Protein AF-0000000077473312 (afdb_homodimer)

Sequence (534 aa):
MMSILLPLYVYPSPGAWDPLYAAAKAHRDVSFTVVLNPCSGPCMGSLPDSVYMTEVPKLSQYPNIRTLGYVATHYATKPVESLLAEIDTYSSWPRLTNSTRMRVDGIFLDETPSTFNPASYTYLERANHAIKNRSTTFKNGFVAHNPGLIPPVDLTAPGYLSDSYFNLTDLTVVFEETFEKYLDKDTMTPLAQAKVPNSKMGVILHSVPRLNQDVLSYVVAKVEEAADWVFLTSGIEGNGYHDFSDVWQGLVAAVGKGRGVGTGWKAMMSILLPLYVYPSPGAWDPLYAAAKAHRDVSFTVVLNPCSGPCMGSLPDSVYMTEVPKLSQYPNIRTLGYVATHYATKPVESLLAEIDTYSSWPRLTNSTRMRVDGIFLDETPSTFNPASYTYLERANHAIKNRSTTFKNGFVAHNPGLIPPVDLTAPGYLSDSYFNLTDLTVVFEETFEKYLDKDTMTPLAQAKVPNSKMGVILHSVPRLNQDVLSYVVAKVEEAADWVFLTSGIEGNGYHDFSDVWQGLVAAVGKGRGVGTGWKA

Foldseek 3Di:
DFEEEAAQAADQDPCQCVLVVVLLVVQVPHAYEYEDQQPVACPPPDHRDPSCVVVQLVQVVRVRYAYAYEDECLQVPPDLVVRLSRLVSQLCQCVVVVHLSSHHQEYEYEQHAQDFDPVSLVSLLVVLCSLCVSCVGNVRSAYEYENQAHQLQLQLDPPSVVRGSLVSHQAYAHHAEAPVVCPDCSNLVSLLNGPDPQRHYEYEHELDPPDDLLVLLVSVQSSSSRHSYYHYFNDDPPGTNNHHHPCNVSNSVSVSVPHPDRPVPDD/DFEEEAAQAADQDPCQCVLVVVLLVVQVPHAYEYEDQQPVACPPPDHRDPSCVVVQLVQVVRVRYAYAYEDECLQVPPDLVVRLSRLVSQLCQCVVVVHLSSHHQEYEYEQHAQDFDPVSLVSLLVVLCSLCVSCVGNVRSAYEYENQAHQLQLQLDPPSVVRGSLVSHQAYAHHAEAPVVCPDCSRLVSLLNGPDPQRHYEYEHELDPPDDLLVLLVSLQSSSSRHSYYHYFNDDPPGGNNHHHPCNVSNSVSVSVPHPDRPVPHD

Structure (mmCIF, N/CA/C/O backbone):
data_AF-0000000077473312-model_v1
#
loop_
_entity.id
_entity.type
_entity.pdbx_description
1 polymer 'Uncharacterized protein'
#
loop_
_atom_site.group_PDB
_atom_site.id
_atom_site.type_symbol
_atom_site.label_atom_id
_atom_site.label_alt_id
_atom_site.label_comp_id
_atom_site.label_asym_id
_atom_site.label_entity_id
_atom_site.label_seq_id
_atom_site.pdbx_PDB_ins_code
_atom_site.Cartn_x
_atom_site.Cartn_y
_atom_site.Cartn_z
_atom_site.occupancy
_atom_site.B_iso_or_equiv
_atom_site.auth_seq_id
_atom_site.auth_comp_id
_atom_site.auth_asym_id
_atom_site.auth_atom_id
_atom_site.pdbx_PDB_model_num
ATOM 1 N N . MET A 1 1 ? 3.936 -23.875 4.797 1 81.75 1 MET A N 1
ATOM 2 C CA . MET A 1 1 ? 5.012 -22.938 4.449 1 81.75 1 MET A CA 1
ATOM 3 C C . MET A 1 1 ? 4.73 -22.266 3.115 1 81.75 1 MET A C 1
ATOM 5 O O . MET A 1 1 ? 4.172 -22.875 2.205 1 81.75 1 MET A O 1
ATOM 9 N N . MET A 1 2 ? 5.027 -20.969 2.934 1 91.25 2 MET A N 1
ATOM 10 C CA . MET A 1 2 ? 4.715 -20.172 1.748 1 91.25 2 MET A CA 1
ATOM 11 C C . MET A 1 2 ? 5.648 -20.531 0.595 1 91.25 2 MET A C 1
ATOM 13 O O . MET A 1 2 ? 6.836 -20.766 0.805 1 91.25 2 MET A O 1
ATOM 17 N N . SER A 1 3 ? 5.133 -20.719 -0.545 1 95.25 3 SER A N 1
ATOM 18 C CA . SER A 1 3 ? 5.855 -20.984 -1.785 1 95.25 3 SER A CA 1
ATOM 19 C C . SER A 1 3 ? 5.715 -19.828 -2.768 1 95.25 3 SER A C 1
ATOM 21 O O . SER A 1 3 ? 4.727 -19.094 -2.727 1 95.25 3 SER A O 1
ATOM 23 N N . ILE A 1 4 ? 6.742 -19.703 -3.574 1 98.31 4 ILE A N 1
ATOM 24 C CA . ILE A 1 4 ? 6.672 -18.688 -4.617 1 98.31 4 ILE A CA 1
ATOM 25 C C . ILE A 1 4 ? 6.168 -19.297 -5.914 1 98.31 4 ILE A C 1
ATOM 27 O O . ILE A 1 4 ? 6.715 -20.312 -6.383 1 98.31 4 ILE A O 1
ATOM 31 N N . LEU A 1 5 ? 5.039 -18.844 -6.43 1 98.31 5 LEU A N 1
ATOM 32 C CA . LEU A 1 5 ? 4.496 -19.188 -7.742 1 98.31 5 LEU A CA 1
ATOM 33 C C . LEU A 1 5 ? 4.988 -18.203 -8.805 1 98.31 5 LEU A C 1
ATOM 35 O O . LEU A 1 5 ? 4.465 -17.094 -8.914 1 98.31 5 LEU A O 1
ATOM 39 N N . LEU A 1 6 ? 5.969 -18.594 -9.586 1 97.94 6 LEU A N 1
ATOM 40 C CA . LEU A 1 6 ? 6.648 -17.672 -10.508 1 97.94 6 LEU A CA 1
ATOM 41 C C . LEU A 1 6 ? 6.199 -17.922 -11.945 1 97.94 6 LEU A C 1
ATOM 43 O O . LEU A 1 6 ? 6.582 -18.938 -12.555 1 97.94 6 LEU A O 1
ATOM 47 N N . PRO A 1 7 ? 5.305 -17.062 -12.523 1 97.12 7 PRO A N 1
ATOM 48 C CA . PRO A 1 7 ? 5.176 -17.094 -13.977 1 97.12 7 PRO A CA 1
ATOM 49 C C . PRO A 1 7 ? 6.484 -16.766 -14.695 1 97.12 7 PRO A C 1
ATOM 51 O O . PRO A 1 7 ? 6.84 -15.586 -14.828 1 97.12 7 PRO A O 1
ATOM 54 N N . LEU A 1 8 ? 7.195 -17.766 -15.102 1 97 8 LEU A N 1
ATOM 55 C CA . LEU A 1 8 ? 8.5 -17.578 -15.734 1 97 8 LEU A CA 1
ATOM 56 C C . LEU A 1 8 ? 8.344 -17.422 -17.25 1 97 8 LEU A C 1
ATOM 58 O O . LEU A 1 8 ? 8.773 -18.297 -18 1 97 8 LEU A O 1
ATOM 62 N N . TYR A 1 9 ? 7.738 -16.344 -17.625 1 95.62 9 TYR A N 1
ATOM 63 C CA . TYR A 1 9 ? 7.473 -16.062 -19.031 1 95.62 9 TYR A CA 1
ATOM 64 C C . TYR A 1 9 ? 8.617 -15.258 -19.656 1 95.62 9 TYR A C 1
ATOM 66 O O . TYR A 1 9 ? 8.5 -14.781 -20.781 1 95.62 9 TYR A O 1
ATOM 74 N N . VAL A 1 10 ? 9.695 -15.109 -18.922 1 95.06 10 VAL A N 1
ATOM 75 C CA . VAL A 1 10 ? 10.922 -14.516 -19.422 1 95.06 10 VAL A CA 1
ATOM 76 C C . VAL A 1 10 ? 11.586 -15.469 -20.422 1 95.06 10 VAL A C 1
ATOM 78 O O . VAL A 1 10 ? 11.805 -16.641 -20.109 1 95.06 10 VAL A O 1
ATOM 81 N N . TYR A 1 11 ? 11.789 -14.945 -21.578 1 96.75 11 TYR A N 1
ATOM 82 C CA . TYR A 1 11 ? 12.555 -15.758 -22.516 1 96.75 11 TYR A CA 1
ATOM 83 C C . TYR A 1 11 ? 13.93 -16.109 -21.953 1 96.75 11 TYR A C 1
ATOM 85 O O . TYR A 1 11 ? 14.602 -15.242 -21.375 1 96.75 11 TYR A O 1
ATOM 93 N N . PRO A 1 12 ? 14.32 -17.391 -22.031 1 97.69 12 PRO A N 1
ATOM 94 C CA . PRO A 1 12 ? 15.523 -17.859 -21.328 1 97.69 12 PRO A CA 1
ATOM 95 C C . PRO A 1 12 ? 16.812 -17.547 -22.094 1 97.69 12 PRO A C 1
ATOM 97 O O . PRO A 1 12 ? 17.688 -18.406 -22.219 1 97.69 12 PRO A O 1
ATOM 100 N N . SER A 1 13 ? 16.938 -16.281 -22.562 1 97.38 13 SER A N 1
ATOM 101 C CA . SER A 1 13 ? 18.234 -15.867 -23.094 1 97.38 13 SER A CA 1
ATOM 102 C C . SER A 1 13 ? 19.344 -16.094 -22.078 1 97.38 13 SER A C 1
ATOM 104 O O . SER A 1 13 ? 19.078 -16.312 -20.891 1 97.38 13 SER A O 1
ATOM 106 N N . PRO A 1 14 ? 20.578 -16.203 -22.547 1 97 14 PRO A N 1
ATOM 107 C CA . PRO A 1 14 ? 21.672 -16.469 -21.625 1 97 14 PRO A CA 1
ATOM 108 C C . PRO A 1 14 ? 21.656 -15.562 -20.391 1 97 14 PRO A C 1
ATOM 110 O O . PRO A 1 14 ? 21.703 -14.344 -20.531 1 97 14 PRO A O 1
ATOM 113 N N . GLY A 1 15 ? 21.469 -16.125 -19.203 1 97.81 15 GLY A N 1
ATOM 114 C CA . GLY A 1 15 ? 21.516 -15.422 -17.938 1 97.81 15 GLY A CA 1
ATOM 115 C C . GLY A 1 15 ? 20.156 -14.922 -17.484 1 97.81 15 GLY A C 1
ATOM 116 O O . GLY A 1 15 ? 20.016 -14.461 -16.344 1 97.81 15 GLY A O 1
ATOM 117 N N . ALA A 1 16 ? 19.156 -15 -18.281 1 98 16 ALA A N 1
ATOM 118 C CA . ALA A 1 16 ? 17.844 -14.406 -18 1 98 16 ALA A CA 1
ATOM 119 C C . ALA A 1 16 ? 17.203 -15.07 -16.781 1 98 16 ALA A C 1
ATOM 121 O O . ALA A 1 16 ? 16.469 -14.422 -16.031 1 98 16 ALA A O 1
ATOM 122 N N . TRP A 1 17 ? 17.453 -16.406 -16.578 1 98.5 17 TRP A N 1
ATOM 123 C CA . TRP A 1 17 ? 16.812 -17.109 -15.469 1 98.5 17 TRP A CA 1
ATOM 124 C C . TRP A 1 17 ? 17.75 -17.188 -14.266 1 98.5 17 TRP A C 1
ATOM 126 O O . TRP A 1 17 ? 17.406 -17.797 -13.25 1 98.5 17 TRP A O 1
ATOM 136 N N . ASP A 1 18 ? 18.922 -16.422 -14.305 1 98.5 18 ASP A N 1
ATOM 137 C CA . ASP A 1 18 ? 19.922 -16.453 -13.242 1 98.5 18 ASP A CA 1
ATOM 138 C C . ASP A 1 18 ? 19.312 -16 -11.914 1 98.5 18 ASP A C 1
ATOM 140 O O . ASP A 1 18 ? 19.656 -16.547 -10.859 1 98.5 18 ASP A O 1
ATOM 144 N N . PRO A 1 19 ? 18.453 -14.984 -11.93 1 98.38 19 PRO A N 1
ATOM 145 C CA . PRO A 1 19 ? 17.891 -14.57 -10.648 1 98.38 19 PRO A CA 1
ATOM 146 C C . PRO A 1 19 ? 17.141 -15.703 -9.945 1 98.38 19 PRO A C 1
ATOM 148 O O . PRO A 1 19 ? 17.188 -15.812 -8.719 1 98.38 19 PRO A O 1
ATOM 151 N N . LEU A 1 20 ? 16.422 -16.562 -10.68 1 98.62 20 LEU A N 1
ATOM 152 C CA . LEU A 1 20 ? 15.742 -17.703 -10.094 1 98.62 20 LEU A CA 1
ATOM 153 C C . LEU A 1 20 ? 16.75 -18.703 -9.523 1 98.62 20 LEU A C 1
ATOM 155 O O . LEU A 1 20 ? 16.594 -19.156 -8.391 1 98.62 20 LEU A O 1
ATOM 159 N N . TYR A 1 21 ? 17.812 -18.984 -10.297 1 98.69 21 TYR A N 1
ATOM 160 C CA . TYR A 1 21 ? 18.828 -19.938 -9.844 1 98.69 21 TYR A CA 1
ATOM 161 C C . TYR A 1 21 ? 19.531 -19.438 -8.586 1 98.69 21 TYR A C 1
ATOM 163 O O . TYR A 1 21 ? 19.75 -20.203 -7.641 1 98.69 21 TYR A O 1
ATOM 171 N N . ALA A 1 22 ? 19.844 -18.172 -8.641 1 98.62 22 ALA A N 1
ATOM 172 C CA . ALA A 1 22 ? 20.516 -17.562 -7.48 1 98.62 22 ALA A CA 1
ATOM 173 C C . ALA A 1 22 ? 19.625 -17.656 -6.242 1 98.62 22 ALA A C 1
ATOM 175 O O . ALA A 1 22 ? 20.094 -17.984 -5.152 1 98.62 22 ALA A O 1
ATOM 176 N N . ALA A 1 23 ? 18.391 -17.391 -6.395 1 98.38 23 ALA A N 1
ATOM 177 C CA . ALA A 1 23 ? 17.438 -17.453 -5.289 1 98.38 23 ALA A CA 1
ATOM 178 C C . ALA A 1 23 ? 17.297 -18.875 -4.762 1 98.38 23 ALA A C 1
ATOM 180 O O . ALA A 1 23 ? 17.328 -19.109 -3.551 1 98.38 23 ALA A O 1
ATOM 181 N N . ALA A 1 24 ? 17.141 -19.844 -5.668 1 97.94 24 ALA A N 1
ATOM 182 C CA . ALA A 1 24 ? 16.953 -21.234 -5.293 1 97.94 24 ALA A CA 1
ATOM 183 C C . ALA A 1 24 ? 18.156 -21.75 -4.508 1 97.94 24 ALA A C 1
ATOM 185 O O . ALA A 1 24 ? 18 -22.531 -3.566 1 97.94 24 ALA A O 1
ATOM 186 N N . LYS A 1 25 ? 19.312 -21.281 -4.941 1 97.81 25 LYS A N 1
ATOM 187 C CA . LYS A 1 25 ? 20.547 -21.703 -4.281 1 97.81 25 LYS A CA 1
ATOM 188 C C . LYS A 1 25 ? 20.703 -21.031 -2.914 1 97.81 25 LYS A C 1
ATOM 190 O O . LYS A 1 25 ? 21.078 -21.688 -1.941 1 97.81 25 LYS A O 1
ATOM 195 N N . ALA A 1 26 ? 20.375 -19.781 -2.801 1 97.06 26 ALA A N 1
ATOM 196 C CA . ALA A 1 26 ? 20.594 -19 -1.591 1 97.06 26 ALA A CA 1
ATOM 197 C C . ALA A 1 26 ? 19.547 -19.312 -0.531 1 97.06 26 ALA A C 1
ATOM 199 O O . ALA A 1 26 ? 19.781 -19.141 0.665 1 97.06 26 ALA A O 1
ATOM 200 N N . HIS A 1 27 ? 18.375 -19.75 -0.952 1 96.25 27 HIS A N 1
ATOM 201 C CA . HIS A 1 27 ? 17.266 -20 -0.048 1 96.25 27 HIS A CA 1
ATOM 202 C C . HIS A 1 27 ? 16.703 -21.422 -0.228 1 96.25 27 HIS A C 1
ATOM 204 O O . HIS A 1 27 ? 15.609 -21.594 -0.748 1 96.25 27 HIS A O 1
ATOM 210 N N . ARG A 1 28 ? 17.297 -22.406 0.312 1 94 28 ARG A N 1
ATOM 211 C CA . ARG A 1 28 ? 17 -23.812 0.083 1 94 28 ARG A CA 1
ATOM 212 C C . ARG A 1 28 ? 15.664 -24.203 0.725 1 94 28 ARG A C 1
ATOM 214 O O . ARG A 1 28 ? 15.062 -25.203 0.354 1 94 28 ARG A O 1
ATOM 221 N N . ASP A 1 29 ? 15.227 -23.344 1.638 1 93.12 29 ASP A N 1
ATOM 222 C CA . ASP A 1 29 ? 13.984 -23.641 2.342 1 93.12 29 ASP A CA 1
ATOM 223 C C . ASP A 1 29 ? 12.789 -23 1.651 1 93.12 29 ASP A C 1
ATOM 225 O O . ASP A 1 29 ? 11.641 -23.234 2.035 1 93.12 29 ASP A O 1
ATOM 229 N N . VAL A 1 30 ? 13.039 -22.172 0.635 1 96.31 30 VAL A N 1
ATOM 230 C CA . VAL A 1 30 ? 11.977 -21.578 -0.165 1 96.31 30 VAL A CA 1
ATOM 231 C C . VAL A 1 30 ? 11.688 -22.453 -1.382 1 96.31 30 VAL A C 1
ATOM 233 O O . VAL A 1 30 ? 12.609 -22.859 -2.096 1 96.31 30 VAL A O 1
ATOM 236 N N . SER A 1 31 ? 10.438 -22.812 -1.521 1 97.31 31 SER A N 1
ATOM 237 C CA . SER A 1 31 ? 10.031 -23.562 -2.703 1 97.31 31 SER A CA 1
ATOM 238 C C . SER A 1 31 ? 9.594 -22.625 -3.824 1 97.31 31 SER A C 1
ATOM 240 O O . SER A 1 31 ? 8.906 -21.625 -3.576 1 97.31 31 SER A O 1
ATOM 242 N N . PHE A 1 32 ? 10.031 -22.969 -5.035 1 98.06 32 PHE A N 1
ATOM 243 C CA . PHE A 1 32 ? 9.664 -22.234 -6.238 1 98.06 32 PHE A CA 1
ATOM 244 C C . PHE A 1 32 ? 8.859 -23.109 -7.184 1 98.06 32 PHE A C 1
ATOM 246 O O . PHE A 1 32 ? 9.344 -24.141 -7.656 1 98.06 32 PHE A O 1
ATOM 253 N N . THR A 1 33 ? 7.633 -22.75 -7.398 1 97.69 33 THR A N 1
ATOM 254 C CA . THR A 1 33 ? 6.832 -23.328 -8.469 1 97.69 33 THR A CA 1
ATOM 255 C C . THR A 1 33 ? 6.797 -22.406 -9.688 1 97.69 33 THR A C 1
ATOM 257 O O . THR A 1 33 ? 6.227 -21.328 -9.633 1 97.69 33 THR A O 1
ATOM 260 N N . VAL A 1 34 ? 7.441 -22.859 -10.758 1 97.94 34 VAL A N 1
ATOM 261 C CA . VAL A 1 34 ? 7.613 -21.984 -11.914 1 97.94 34 VAL A CA 1
ATOM 262 C C . VAL A 1 34 ? 6.707 -22.453 -13.047 1 97.94 34 VAL A C 1
ATOM 264 O O . VAL A 1 34 ? 6.523 -23.656 -13.25 1 97.94 34 VAL A O 1
ATOM 267 N N . VAL A 1 35 ? 6.156 -21.516 -13.781 1 98.25 35 VAL A N 1
ATOM 268 C CA . VAL A 1 35 ? 5.297 -21.812 -14.922 1 98.25 35 VAL A CA 1
ATOM 269 C C . VAL A 1 35 ? 6.043 -21.516 -16.219 1 98.25 35 VAL A C 1
ATOM 271 O O . VAL A 1 35 ? 6.473 -20.391 -16.453 1 98.25 35 VAL A O 1
ATOM 274 N N . LEU A 1 36 ? 6.219 -22.516 -17.031 1 97.94 36 LEU A N 1
ATOM 275 C CA . LEU A 1 36 ? 6.875 -22.391 -18.328 1 97.94 36 LEU A CA 1
ATOM 276 C C . LEU A 1 36 ? 5.855 -22.156 -19.438 1 97.94 36 LEU A C 1
ATOM 278 O O . LEU A 1 36 ? 4.797 -22.797 -19.469 1 97.94 36 LEU A O 1
ATOM 282 N N . ASN A 1 37 ? 6.148 -21.234 -20.344 1 97.62 37 ASN A N 1
ATOM 283 C CA . ASN A 1 37 ? 5.223 -20.859 -21.391 1 97.62 37 ASN A CA 1
ATOM 284 C C . ASN A 1 37 ? 5.957 -20.531 -22.703 1 97.62 37 ASN A C 1
ATOM 286 O O . ASN A 1 37 ? 5.867 -19.406 -23.203 1 97.62 37 ASN A O 1
ATOM 290 N N . PRO A 1 38 ? 6.66 -21.469 -23.312 1 97.25 38 PRO A N 1
ATOM 291 C CA . PRO A 1 38 ? 7.516 -21.188 -24.453 1 97.25 38 PRO A CA 1
ATOM 292 C C . PRO A 1 38 ? 6.727 -20.703 -25.672 1 97.25 38 PRO A C 1
ATOM 294 O O . PRO A 1 38 ? 7.242 -19.922 -26.484 1 97.25 38 PRO A O 1
ATOM 297 N N . CYS A 1 39 ? 5.5 -21.031 -25.969 1 96.31 39 CYS A N 1
ATOM 298 C CA . CYS A 1 39 ? 4.68 -20.719 -27.125 1 96.31 39 CYS A CA 1
ATOM 299 C C . CYS A 1 39 ? 3.246 -20.406 -26.734 1 96.31 39 CYS A C 1
ATOM 301 O O . CYS A 1 39 ? 2.301 -20.844 -27.391 1 96.31 39 CYS A O 1
ATOM 303 N N . SER A 1 40 ? 3.143 -19.641 -25.625 1 95.62 40 SER A N 1
ATOM 304 C CA . SER A 1 40 ? 1.789 -19.547 -25.094 1 95.62 40 SER A CA 1
ATOM 305 C C . SER A 1 40 ? 1.129 -20.922 -25 1 95.62 40 SER A C 1
ATOM 307 O O . SER A 1 40 ? -0.018 -21.094 -25.422 1 95.62 40 SER A O 1
ATOM 309 N N . GLY A 1 41 ? 1.917 -21.859 -24.562 1 97.56 41 GLY A N 1
ATOM 310 C CA . GLY A 1 41 ? 1.63 -23.281 -24.531 1 97.56 41 GLY A CA 1
ATOM 311 C C . GLY A 1 41 ? 2.859 -24.141 -24.75 1 97.56 41 GLY A C 1
ATOM 312 O O . GLY A 1 41 ? 3.988 -23.672 -24.562 1 97.56 41 GLY A O 1
ATOM 313 N N . PRO A 1 42 ? 2.701 -25.406 -25.094 1 97.19 42 PRO A N 1
ATOM 314 C CA . PRO A 1 42 ? 3.826 -26.328 -25.172 1 97.19 42 PRO A CA 1
ATOM 315 C C . PRO A 1 42 ? 4.516 -26.312 -26.531 1 97.19 42 PRO A C 1
ATOM 317 O O . PRO A 1 42 ? 5.465 -27.062 -26.766 1 97.19 42 PRO A O 1
ATOM 320 N N . CYS A 1 43 ? 4.145 -25.359 -27.5 1 96.19 43 CYS A N 1
ATOM 321 C CA . CYS A 1 43 ? 4.59 -25.375 -28.891 1 96.19 43 CYS A CA 1
ATOM 322 C C . CYS A 1 43 ? 4.023 -26.578 -29.641 1 96.19 43 CYS A C 1
ATOM 324 O O . CYS A 1 43 ? 4.75 -27.516 -29.938 1 96.19 43 CYS A O 1
ATOM 326 N N . MET A 1 44 ? 2.762 -26.453 -30.047 1 94.38 44 MET A N 1
ATOM 327 C CA . MET A 1 44 ? 2.072 -27.547 -30.719 1 94.38 44 MET A CA 1
ATOM 328 C C . MET A 1 44 ? 2.701 -27.828 -32.062 1 94.38 44 MET A C 1
ATOM 330 O O . MET A 1 44 ? 2.904 -26.906 -32.875 1 94.38 44 MET A O 1
ATOM 334 N N . GLY A 1 45 ? 3.035 -29.016 -32.344 1 90.62 45 GLY A N 1
ATOM 335 C CA . GLY A 1 45 ? 3.57 -29.422 -33.625 1 90.62 45 GLY A CA 1
ATOM 336 C C . GLY A 1 45 ? 5.07 -29.219 -33.75 1 90.62 45 GLY A C 1
ATOM 337 O O . GLY A 1 45 ? 5.668 -29.547 -34.75 1 90.62 45 GLY A O 1
ATOM 338 N N . SER A 1 46 ? 5.621 -28.672 -32.656 1 90.94 46 SER A N 1
ATOM 339 C CA . SER A 1 46 ? 7.07 -28.484 -32.625 1 90.94 46 SER A CA 1
ATOM 340 C C . SER A 1 46 ? 7.582 -28.516 -31.172 1 90.94 46 SER A C 1
ATOM 342 O O . SER A 1 46 ? 6.801 -28.391 -30.234 1 90.94 46 SER A O 1
ATOM 344 N N . LEU A 1 47 ? 8.852 -28.781 -31.125 1 94.12 47 LEU A N 1
ATOM 345 C CA . LEU A 1 47 ? 9.508 -28.562 -29.828 1 94.12 47 LEU A CA 1
ATOM 346 C C . LEU A 1 47 ? 9.75 -27.078 -29.594 1 94.12 47 LEU A C 1
ATOM 348 O O . LEU A 1 47 ? 9.75 -26.281 -30.531 1 94.12 47 LEU A O 1
ATOM 352 N N . PRO A 1 48 ? 9.898 -26.688 -28.266 1 96.06 48 PRO A N 1
ATOM 353 C CA . PRO A 1 48 ? 10.391 -25.328 -28.047 1 96.06 48 PRO A CA 1
ATOM 354 C C . PRO A 1 48 ? 11.734 -25.062 -28.719 1 96.06 48 PRO A C 1
ATOM 356 O O . PRO A 1 48 ? 12.414 -26 -29.141 1 96.06 48 PRO A O 1
ATOM 359 N N . ASP A 1 49 ? 12.078 -23.828 -28.922 1 95.81 49 ASP A N 1
ATOM 360 C CA . ASP A 1 49 ? 13.344 -23.5 -29.578 1 95.81 49 ASP A CA 1
ATOM 361 C C . ASP A 1 49 ? 14.531 -24 -28.75 1 95.81 49 ASP A C 1
ATOM 363 O O . ASP A 1 49 ? 14.359 -24.438 -27.625 1 95.81 49 ASP A O 1
ATOM 367 N N . SER A 1 50 ? 15.695 -23.938 -29.297 1 96.38 50 SER A N 1
ATOM 368 C CA . SER A 1 50 ? 16.891 -24.562 -28.734 1 96.38 50 SER A CA 1
ATOM 369 C C . SER A 1 50 ? 17.281 -23.906 -27.406 1 96.38 50 SER A C 1
ATOM 371 O O . SER A 1 50 ? 17.891 -24.547 -26.547 1 96.38 50 SER A O 1
ATOM 373 N N . VAL A 1 51 ? 16.969 -22.641 -27.234 1 97.69 51 VAL A N 1
ATOM 374 C CA . VAL A 1 51 ? 17.328 -21.938 -26 1 97.69 51 VAL A CA 1
ATOM 375 C C . VAL A 1 51 ? 16.516 -22.5 -24.844 1 97.69 51 VAL A C 1
ATOM 377 O O . VAL A 1 51 ? 17.062 -22.812 -23.781 1 97.69 51 VAL A O 1
ATOM 380 N N . TYR A 1 52 ? 15.211 -22.75 -25.031 1 97.62 52 TYR A N 1
ATOM 381 C CA . TYR A 1 52 ? 14.375 -23.406 -24.047 1 97.62 52 TYR A CA 1
ATOM 382 C C . TYR A 1 52 ? 14.867 -24.828 -23.766 1 97.62 52 TYR A C 1
ATOM 384 O O . TYR A 1 52 ? 14.938 -25.25 -22.609 1 97.62 52 TYR A O 1
ATOM 392 N N . MET A 1 53 ? 15.211 -25.516 -24.875 1 96.88 53 MET A N 1
ATOM 393 C CA . MET A 1 53 ? 15.617 -26.906 -24.75 1 96.88 53 MET A CA 1
ATOM 394 C C . MET A 1 53 ? 16.891 -27.031 -23.922 1 96.88 53 MET A C 1
ATOM 396 O O . MET A 1 53 ? 17.094 -28.047 -23.25 1 96.88 53 MET A O 1
ATOM 400 N N . THR A 1 54 ? 17.672 -26.016 -23.984 1 97.12 54 THR A N 1
ATOM 401 C CA . THR A 1 54 ? 18.906 -25.984 -23.203 1 97.12 54 THR A CA 1
ATOM 402 C C . THR A 1 54 ? 18.641 -25.562 -21.766 1 97.12 54 THR A C 1
ATOM 404 O O . THR A 1 54 ? 19.25 -26.094 -20.844 1 97.12 54 THR A O 1
ATOM 407 N N . GLU A 1 55 ? 17.766 -24.641 -21.547 1 98.25 55 GLU A N 1
ATOM 408 C CA . GLU A 1 55 ? 17.609 -24 -20.25 1 98.25 55 GLU A CA 1
ATOM 409 C C . GLU A 1 55 ? 16.656 -24.781 -19.344 1 98.25 55 GLU A C 1
ATOM 411 O O . GLU A 1 55 ? 16.891 -24.906 -18.141 1 98.25 55 GLU A O 1
ATOM 416 N N . VAL A 1 56 ? 15.555 -25.422 -19.797 1 98 56 VAL A N 1
ATOM 417 C CA . VAL A 1 56 ? 14.508 -26.078 -19.016 1 98 56 VAL A CA 1
ATOM 418 C C . VAL A 1 56 ? 15.117 -27.203 -18.188 1 98 56 VAL A C 1
ATOM 420 O O . VAL A 1 56 ? 14.852 -27.312 -16.984 1 98 56 VAL A O 1
ATOM 423 N N . PRO A 1 57 ? 16.031 -28.062 -18.797 1 97.5 57 PRO A N 1
ATOM 424 C CA . PRO A 1 57 ? 16.594 -29.156 -18.016 1 97.5 57 PRO A CA 1
ATOM 425 C C . PRO A 1 57 ? 17.375 -28.688 -16.797 1 97.5 57 PRO A C 1
ATOM 427 O O . PRO A 1 57 ? 17.5 -29.422 -15.812 1 97.5 57 PRO A O 1
ATOM 430 N N . LYS A 1 58 ? 17.859 -27.438 -16.844 1 98.12 58 LYS A N 1
ATOM 431 C CA . LYS A 1 58 ? 18.672 -26.906 -15.742 1 98.12 58 LYS A CA 1
ATOM 432 C C . LYS A 1 58 ? 17.812 -26.703 -14.492 1 98.12 58 LYS A C 1
ATOM 434 O O . LYS A 1 58 ? 18.328 -26.734 -13.375 1 98.12 58 LYS A O 1
ATOM 439 N N . LEU A 1 59 ? 16.547 -26.5 -14.656 1 97.94 59 LEU A N 1
ATOM 440 C CA . LEU A 1 59 ? 15.641 -26.25 -13.539 1 97.94 59 LEU A CA 1
ATOM 441 C C . LEU A 1 59 ? 15.594 -27.453 -12.602 1 97.94 59 LEU A C 1
ATOM 443 O O . LEU A 1 59 ? 15.453 -27.297 -11.383 1 97.94 59 LEU A O 1
ATOM 447 N N . SER A 1 60 ? 15.797 -28.672 -13.133 1 94.44 60 SER A N 1
ATOM 448 C CA . SER A 1 60 ? 15.68 -29.891 -12.352 1 94.44 60 SER A CA 1
ATOM 449 C C . SER A 1 60 ? 16.875 -30.062 -11.422 1 94.44 60 SER A C 1
ATOM 451 O O . SER A 1 60 ? 16.859 -30.922 -10.523 1 94.44 60 SER A O 1
ATOM 453 N N . GLN A 1 61 ? 17.906 -29.281 -11.641 1 95.75 61 GLN A N 1
ATOM 454 C CA . GLN A 1 61 ? 19.094 -29.359 -10.789 1 95.75 61 GLN A CA 1
ATOM 455 C C . GLN A 1 61 ? 18.812 -28.766 -9.406 1 95.75 61 GLN A C 1
ATOM 457 O O . GLN A 1 61 ? 19.594 -28.953 -8.477 1 95.75 61 GLN A O 1
ATOM 462 N N . TYR A 1 62 ? 17.797 -28.078 -9.25 1 96.56 62 TYR A N 1
ATOM 463 C CA . TYR A 1 62 ? 17.406 -27.438 -7.992 1 96.56 62 TYR A CA 1
ATOM 464 C C . TYR A 1 62 ? 16.219 -28.156 -7.359 1 96.56 62 TYR A C 1
ATOM 466 O O . TYR A 1 62 ? 15.102 -28.078 -7.855 1 96.56 62 TYR A O 1
ATOM 474 N N . PRO A 1 63 ? 16.438 -28.859 -6.25 1 95.69 63 PRO A N 1
ATOM 475 C CA . PRO A 1 63 ? 15.375 -29.672 -5.656 1 95.69 63 PRO A CA 1
ATOM 476 C C . PRO A 1 63 ? 14.188 -28.844 -5.168 1 95.69 63 PRO A C 1
ATOM 478 O O . PRO A 1 63 ? 13.094 -29.375 -4.965 1 95.69 63 PRO A O 1
ATOM 481 N N . ASN A 1 64 ? 14.367 -27.516 -4.93 1 97.06 64 ASN A N 1
ATOM 482 C CA . ASN A 1 64 ? 13.289 -26.672 -4.434 1 97.06 64 ASN A CA 1
ATOM 483 C C . ASN A 1 64 ? 12.586 -25.922 -5.57 1 97.06 64 ASN A C 1
ATOM 485 O O . ASN A 1 64 ? 11.852 -24.969 -5.332 1 97.06 64 ASN A O 1
ATOM 489 N N . ILE A 1 65 ? 12.773 -26.391 -6.859 1 97.19 65 ILE A N 1
ATOM 490 C CA . ILE A 1 65 ? 12.047 -25.844 -8.008 1 97.19 65 ILE A CA 1
ATOM 491 C C . ILE A 1 65 ? 11.125 -26.922 -8.586 1 97.19 65 ILE A C 1
ATOM 493 O O . ILE A 1 65 ? 11.578 -28.016 -8.922 1 97.19 65 ILE A O 1
ATOM 497 N N . ARG A 1 66 ? 9.898 -26.609 -8.625 1 96.12 66 ARG A N 1
ATOM 498 C CA . ARG A 1 66 ? 8.891 -27.359 -9.367 1 96.12 66 ARG A CA 1
ATOM 499 C C . ARG A 1 66 ? 8.5 -26.625 -10.648 1 96.12 66 ARG A C 1
ATOM 501 O O . ARG A 1 66 ? 8.328 -25.406 -10.648 1 96.12 66 ARG A O 1
ATOM 508 N N . THR A 1 67 ? 8.273 -27.391 -11.766 1 96.69 67 THR A N 1
ATOM 509 C CA . THR A 1 67 ? 7.926 -26.781 -13.039 1 96.69 67 THR A CA 1
ATOM 510 C C . THR A 1 67 ? 6.516 -27.172 -13.469 1 96.69 67 THR A C 1
ATOM 512 O O . THR A 1 67 ? 6.129 -28.328 -13.336 1 96.69 67 THR A O 1
ATOM 515 N N . LEU A 1 68 ? 5.766 -26.203 -13.898 1 97.62 68 LEU A N 1
ATOM 516 C CA . LEU A 1 68 ? 4.445 -26.438 -14.492 1 97.62 68 LEU A CA 1
ATOM 517 C C . LEU A 1 68 ? 4.402 -25.938 -15.93 1 97.62 68 LEU A C 1
ATOM 519 O O . LEU A 1 68 ? 5.035 -24.938 -16.266 1 97.62 68 LEU A O 1
ATOM 523 N N . GLY A 1 69 ? 3.719 -26.672 -16.766 1 97.75 69 GLY A N 1
ATOM 524 C CA . GLY A 1 69 ? 3.469 -26.219 -18.125 1 97.75 69 GLY A CA 1
ATOM 525 C C . GLY A 1 69 ? 2.219 -25.359 -18.25 1 97.75 69 GLY A C 1
ATOM 526 O O . GLY A 1 69 ? 1.185 -25.688 -17.656 1 97.75 69 GLY A O 1
ATOM 527 N N . TYR A 1 70 ? 2.238 -24.312 -18.969 1 98.5 70 TYR A N 1
ATOM 528 C CA . TYR A 1 70 ? 1.141 -23.375 -19.172 1 98.5 70 TYR A CA 1
ATOM 529 C C . TYR A 1 70 ? 0.166 -23.891 -20.234 1 98.5 70 TYR A C 1
ATOM 531 O O . TYR A 1 70 ? 0.572 -24.25 -21.328 1 98.5 70 TYR A O 1
ATOM 539 N N . VAL A 1 71 ? -1.09 -23.906 -19.938 1 98.75 71 VAL A N 1
ATOM 540 C CA . VAL A 1 71 ? -2.15 -24.203 -20.891 1 98.75 71 VAL A CA 1
ATOM 541 C C . VAL A 1 71 ? -3.332 -23.266 -20.656 1 98.75 71 VAL A C 1
ATOM 543 O O . VAL A 1 71 ? -3.898 -23.219 -19.562 1 98.75 71 VAL A O 1
ATOM 546 N N . ALA A 1 72 ? -3.754 -22.516 -21.625 1 98.69 72 ALA A N 1
ATOM 547 C CA . ALA A 1 72 ? -4.938 -21.672 -21.516 1 98.69 72 ALA A CA 1
ATOM 548 C C . ALA A 1 72 ? -6.211 -22.469 -21.781 1 98.69 72 ALA A C 1
ATOM 550 O O . ALA A 1 72 ? -6.25 -23.297 -22.703 1 98.69 72 ALA A O 1
ATOM 551 N N . THR A 1 73 ? -7.246 -22.203 -20.984 1 98.81 73 THR A N 1
ATOM 552 C CA . THR A 1 73 ? -8.508 -22.906 -21.188 1 98.81 73 THR A CA 1
ATOM 553 C C . THR A 1 73 ? -9.516 -22 -21.906 1 98.81 73 THR A C 1
ATOM 555 O O . THR A 1 73 ? -10.539 -22.484 -22.391 1 98.81 73 THR A O 1
ATOM 558 N N . HIS A 1 74 ? -9.18 -20.688 -21.922 1 98.38 74 HIS A N 1
ATOM 559 C CA . HIS A 1 74 ? -10.109 -19.688 -22.438 1 98.38 74 HIS A CA 1
ATOM 560 C C . HIS A 1 74 ? -11.461 -19.766 -21.719 1 98.38 74 HIS A C 1
ATOM 562 O O . HIS A 1 74 ? -12.508 -19.781 -22.375 1 98.38 74 HIS A O 1
ATOM 568 N N . TYR A 1 75 ? -11.391 -19.875 -20.422 1 98.38 75 TYR A N 1
ATOM 569 C CA . TYR A 1 75 ? -12.57 -19.953 -19.578 1 98.38 75 TYR A CA 1
ATOM 570 C C . TYR A 1 75 ? -13.484 -21.094 -20 1 98.38 75 TYR A C 1
ATOM 572 O O . TYR A 1 75 ? -14.703 -20.938 -20.062 1 98.38 75 TYR A O 1
ATOM 580 N N . ALA A 1 76 ? -12.852 -22.125 -20.438 1 98.5 76 ALA A N 1
ATOM 581 C CA . ALA A 1 76 ? -13.453 -23.422 -20.766 1 98.5 76 ALA A CA 1
ATOM 582 C C . ALA A 1 76 ? -14.133 -23.375 -22.141 1 98.5 76 ALA A C 1
ATOM 584 O O . ALA A 1 76 ? -15 -24.188 -22.438 1 98.5 76 ALA A O 1
ATOM 585 N N . THR A 1 77 ? -13.75 -22.422 -22.953 1 98.44 77 THR A N 1
ATOM 586 C CA . THR A 1 77 ? -14.312 -22.375 -24.297 1 98.44 77 THR A CA 1
ATOM 587 C C . THR A 1 77 ? -13.391 -23.078 -25.297 1 98.44 77 THR A C 1
ATOM 589 O O . THR A 1 77 ? -13.805 -23.422 -26.406 1 98.44 77 THR A O 1
ATOM 592 N N . LYS A 1 78 ? -12.086 -23.297 -25 1 98.75 78 LYS A N 1
ATOM 593 C CA . LYS A 1 78 ? -11.211 -24.109 -25.844 1 98.75 78 LYS A CA 1
ATOM 594 C C . LYS A 1 78 ? -11.75 -25.531 -25.984 1 98.75 78 LYS A C 1
ATOM 596 O O . LYS A 1 78 ? -12.156 -26.156 -25.016 1 98.75 78 LYS A O 1
ATOM 601 N N . PRO A 1 79 ? -11.773 -26.031 -27.188 1 98.75 79 PRO A N 1
ATOM 602 C CA . PRO A 1 79 ? -12.195 -27.438 -27.328 1 98.75 79 PRO A CA 1
ATOM 603 C C . PRO A 1 79 ? -11.383 -28.375 -26.453 1 98.75 79 PRO A C 1
ATOM 605 O O . PRO A 1 79 ? -10.156 -28.266 -26.375 1 98.75 79 PRO A O 1
ATOM 608 N N . VAL A 1 80 ? -12.094 -29.266 -25.719 1 98.56 80 VAL A N 1
ATOM 609 C CA . VAL A 1 80 ? -11.477 -30.125 -24.719 1 98.56 80 VAL A CA 1
ATOM 610 C C . VAL A 1 80 ? -10.383 -30.969 -25.375 1 98.56 80 VAL A C 1
ATOM 612 O O . VAL A 1 80 ? -9.352 -31.25 -24.75 1 98.56 80 VAL A O 1
ATOM 615 N N . GLU A 1 81 ? -10.578 -31.391 -26.609 1 98.44 81 GLU A N 1
ATOM 616 C CA . GLU A 1 81 ? -9.57 -32.188 -27.312 1 98.44 81 GLU A CA 1
ATOM 617 C C . GLU A 1 81 ? -8.281 -31.391 -27.5 1 98.44 81 GLU A C 1
ATOM 619 O O . GLU A 1 81 ? -7.188 -31.953 -27.406 1 98.44 81 GLU A O 1
ATOM 624 N N . SER A 1 82 ? -8.422 -30.094 -27.844 1 98.5 82 SER A N 1
ATOM 625 C CA . SER A 1 82 ? -7.254 -29.234 -27.984 1 98.5 82 SER A CA 1
ATOM 626 C C . SER A 1 82 ? -6.527 -29.062 -26.656 1 98.5 82 SER A C 1
ATOM 628 O O . SER A 1 82 ? -5.293 -29.078 -26.609 1 98.5 82 SER A O 1
ATOM 630 N N . LEU A 1 83 ? -7.27 -28.906 -25.594 1 98.56 83 LEU A N 1
ATOM 631 C CA . LEU A 1 83 ? -6.711 -28.797 -24.25 1 98.56 83 LEU A CA 1
ATOM 632 C C . LEU A 1 83 ? -5.914 -30.047 -23.891 1 98.56 83 LEU A C 1
ATOM 634 O O . LEU A 1 83 ? -4.766 -29.953 -23.453 1 98.56 83 LEU A O 1
ATOM 638 N N . LEU A 1 84 ? -6.52 -31.234 -24.094 1 98.06 84 LEU A N 1
ATOM 639 C CA . LEU A 1 84 ? -5.883 -32.5 -23.75 1 98.06 84 LEU A CA 1
ATOM 640 C C . LEU A 1 84 ? -4.637 -32.719 -24.609 1 98.06 84 LEU A C 1
ATOM 642 O O . LEU A 1 84 ? -3.648 -33.281 -24.125 1 98.06 84 LEU A O 1
ATOM 646 N N . ALA A 1 85 ? -4.691 -32.25 -25.859 1 97.88 85 ALA A N 1
ATOM 647 C CA . ALA A 1 85 ? -3.539 -32.406 -26.734 1 97.88 85 ALA A CA 1
ATOM 648 C C . ALA A 1 85 ? -2.357 -31.578 -26.219 1 97.88 85 ALA A C 1
ATOM 650 O O . ALA A 1 85 ? -1.207 -32 -26.312 1 97.88 85 ALA A O 1
ATOM 651 N N . GLU A 1 86 ? -2.586 -30.406 -25.75 1 98.12 86 GLU A N 1
ATOM 652 C CA . GLU A 1 86 ? -1.521 -29.578 -25.188 1 98.12 86 GLU A CA 1
ATOM 653 C C . GLU A 1 86 ? -0.925 -30.219 -23.938 1 98.12 86 GLU A C 1
ATOM 655 O O . GLU A 1 86 ? 0.294 -30.219 -23.75 1 98.12 86 GLU A O 1
ATOM 660 N N . ILE A 1 87 ? -1.789 -30.75 -23.047 1 97.62 87 ILE A N 1
ATOM 661 C CA . ILE A 1 87 ? -1.329 -31.453 -21.859 1 97.62 87 ILE A CA 1
ATOM 662 C C . ILE A 1 87 ? -0.467 -32.656 -22.266 1 97.62 87 ILE A C 1
ATOM 664 O O . ILE A 1 87 ? 0.613 -32.875 -21.703 1 97.62 87 ILE A O 1
ATOM 668 N N . ASP A 1 88 ? -0.931 -33.344 -23.234 1 95.94 88 ASP A N 1
ATOM 669 C CA . ASP A 1 88 ? -0.204 -34.5 -23.734 1 95.94 88 ASP A CA 1
ATOM 670 C C . ASP A 1 88 ? 1.158 -34.094 -24.297 1 95.94 88 ASP A C 1
ATOM 672 O O . ASP A 1 88 ? 2.141 -34.844 -24.141 1 95.94 88 ASP A O 1
ATOM 676 N N . THR A 1 89 ? 1.137 -33 -25 1 96.69 89 THR A N 1
ATOM 677 C CA . THR A 1 89 ? 2.395 -32.531 -25.562 1 96.69 89 THR A CA 1
ATOM 678 C C . THR A 1 89 ? 3.426 -32.281 -24.469 1 96.69 89 THR A C 1
ATOM 680 O O . THR A 1 89 ? 4.566 -32.75 -24.562 1 96.69 89 THR A O 1
ATOM 683 N N . TYR A 1 90 ? 3.09 -31.656 -23.359 1 96.69 90 TYR A N 1
ATOM 684 C CA . TYR A 1 90 ? 3.994 -31.484 -22.234 1 96.69 90 TYR A CA 1
ATOM 685 C C . TYR A 1 90 ? 4.441 -32.844 -21.688 1 96.69 90 TYR A C 1
ATOM 687 O O . TYR A 1 90 ? 5.621 -33.031 -21.359 1 96.69 90 TYR A O 1
ATOM 695 N N . SER A 1 91 ? 3.49 -33.75 -21.578 1 94.69 91 SER A N 1
ATOM 696 C CA . SER A 1 91 ? 3.787 -35.062 -21.031 1 94.69 91 SER A CA 1
ATOM 697 C C . SER A 1 91 ? 4.781 -35.844 -21.906 1 94.69 91 SER A C 1
ATOM 699 O O . SER A 1 91 ? 5.516 -36.688 -21.422 1 94.69 91 SER A O 1
ATOM 701 N N . SER A 1 92 ? 4.875 -35.5 -23.141 1 93.75 92 SER A N 1
ATOM 702 C CA . SER A 1 92 ? 5.684 -36.219 -24.109 1 93.75 92 SER A CA 1
ATOM 703 C C . SER A 1 92 ? 7.074 -35.625 -24.25 1 93.75 92 SER A C 1
ATOM 705 O O . SER A 1 92 ? 7.93 -36.156 -24.938 1 93.75 92 SER A O 1
ATOM 707 N N . TRP A 1 93 ? 7.301 -34.438 -23.641 1 94.81 93 TRP A N 1
ATOM 708 C CA . TRP A 1 93 ? 8.562 -33.75 -23.781 1 94.81 93 TRP A CA 1
ATOM 709 C C . TRP A 1 93 ? 9.742 -34.656 -23.516 1 94.81 93 TRP A C 1
ATOM 711 O O . TRP A 1 93 ? 10.695 -34.719 -24.312 1 94.81 93 TRP A O 1
ATOM 721 N N . PRO A 1 94 ? 9.766 -35.5 -22.391 1 93.62 94 PRO A N 1
ATOM 722 C CA . PRO A 1 94 ? 10.93 -36.344 -22.156 1 93.62 94 PRO A CA 1
ATOM 723 C C . PRO A 1 94 ? 11.188 -37.344 -23.281 1 93.62 94 PRO A C 1
ATOM 725 O O . PRO A 1 94 ? 12.328 -37.5 -23.703 1 93.62 94 PRO A O 1
ATOM 728 N N . ARG A 1 95 ? 10.164 -37.875 -23.797 1 93.44 95 ARG A N 1
ATOM 729 C CA . ARG A 1 95 ? 10.297 -38.844 -24.891 1 93.44 95 ARG A CA 1
ATOM 730 C C . ARG A 1 95 ? 10.727 -38.156 -26.172 1 93.44 95 ARG A C 1
ATOM 732 O O . ARG A 1 95 ? 11.648 -38.625 -26.859 1 93.44 95 ARG A O 1
ATOM 739 N N . LEU A 1 96 ? 10.07 -37.062 -26.5 1 93.69 96 LEU A N 1
ATOM 740 C CA . LEU A 1 96 ? 10.305 -36.344 -27.766 1 93.69 96 LEU A CA 1
ATOM 741 C C . LEU A 1 96 ? 11.719 -35.781 -27.828 1 93.69 96 LEU A C 1
ATOM 743 O O . LEU A 1 96 ? 12.305 -35.688 -28.906 1 93.69 96 LEU A O 1
ATOM 747 N N . THR A 1 97 ? 12.281 -35.5 -26.688 1 94.69 97 THR A N 1
ATOM 748 C CA . THR A 1 97 ? 13.594 -34.844 -26.656 1 94.69 97 THR A CA 1
ATOM 749 C C . THR A 1 97 ? 14.672 -35.844 -26.234 1 94.69 97 THR A C 1
ATOM 751 O O . THR A 1 97 ? 15.852 -35.5 -26.188 1 94.69 97 THR A O 1
ATOM 754 N N . ASN A 1 98 ? 14.305 -37.031 -25.906 1 94.25 98 ASN A N 1
ATOM 755 C CA . ASN A 1 98 ? 15.211 -38.062 -25.375 1 94.25 98 ASN A CA 1
ATOM 756 C C . ASN A 1 98 ? 16 -37.531 -24.172 1 94.25 98 ASN A C 1
ATOM 758 O O . ASN A 1 98 ? 17.219 -37.688 -24.125 1 94.25 98 ASN A O 1
ATOM 762 N N . SER A 1 99 ? 15.328 -36.812 -23.328 1 93.81 99 SER A N 1
ATOM 763 C CA . SER A 1 99 ? 15.875 -36.25 -22.094 1 93.81 99 SER A CA 1
ATOM 764 C C . SER A 1 99 ? 14.867 -36.281 -20.953 1 93.81 99 SER A C 1
ATOM 766 O O . SER A 1 99 ? 13.805 -35.656 -21.031 1 93.81 99 SER A O 1
ATOM 768 N N . THR A 1 100 ? 15.172 -36.969 -19.875 1 92.81 100 THR A N 1
ATOM 769 C CA . THR A 1 100 ? 14.266 -37.094 -18.734 1 92.81 100 THR A CA 1
ATOM 770 C C . THR A 1 100 ? 14.156 -35.75 -17.984 1 92.81 100 THR A C 1
ATOM 772 O O . THR A 1 100 ? 13.273 -35.594 -17.141 1 92.81 100 THR A O 1
ATOM 775 N N . ARG A 1 101 ? 15.039 -34.812 -18.359 1 94 101 ARG A N 1
ATOM 776 C CA . ARG A 1 101 ? 15.055 -33.531 -17.656 1 94 101 ARG A CA 1
ATOM 777 C C . ARG A 1 101 ? 14.242 -32.469 -18.391 1 94 101 ARG A C 1
ATOM 779 O O . ARG A 1 101 ? 13.922 -31.438 -17.844 1 94 101 ARG A O 1
ATOM 786 N N . MET A 1 102 ? 13.969 -32.75 -19.688 1 94.69 102 MET A N 1
ATOM 787 C CA . MET A 1 102 ? 13.016 -31.922 -20.406 1 94.69 102 MET A CA 1
ATOM 788 C C . MET A 1 102 ? 11.578 -32.312 -20.062 1 94.69 102 MET A C 1
ATOM 790 O O . MET A 1 102 ? 10.938 -33.062 -20.797 1 94.69 102 MET A O 1
ATOM 794 N N . ARG A 1 103 ? 11.156 -31.781 -18.938 1 93.81 103 ARG A N 1
ATOM 795 C CA . ARG A 1 103 ? 9.852 -32.188 -18.422 1 93.81 103 ARG A CA 1
ATOM 796 C C . ARG A 1 103 ? 9.234 -31.078 -17.578 1 93.81 103 ARG A C 1
ATOM 798 O O . ARG A 1 103 ? 9.922 -30.141 -17.188 1 93.81 103 ARG A O 1
ATOM 805 N N . VAL A 1 104 ? 7.973 -31.219 -17.375 1 95.81 104 VAL A N 1
ATOM 806 C CA . VAL A 1 104 ? 7.262 -30.453 -16.344 1 95.81 104 VAL A CA 1
ATOM 807 C C . VAL A 1 104 ? 6.648 -31.422 -15.328 1 95.81 104 VAL A C 1
ATOM 809 O O . VAL A 1 104 ? 6.445 -32.594 -15.617 1 95.81 104 VAL A O 1
ATOM 812 N N . ASP A 1 105 ? 6.402 -30.891 -14.148 1 94.94 105 ASP A N 1
ATOM 813 C CA . ASP A 1 105 ? 5.902 -31.703 -13.047 1 94.94 105 ASP A CA 1
ATOM 814 C C . ASP A 1 105 ? 4.375 -31.688 -13.008 1 94.94 105 ASP A C 1
ATOM 816 O O . ASP A 1 105 ? 3.76 -32.5 -12.328 1 94.94 105 ASP A O 1
ATOM 820 N N . GLY A 1 106 ? 3.756 -30.828 -13.664 1 96.81 106 GLY A N 1
ATOM 821 C CA . GLY A 1 106 ? 2.316 -30.625 -13.727 1 96.81 106 GLY A CA 1
ATOM 822 C C . GLY A 1 106 ? 1.907 -29.531 -14.695 1 96.81 106 GLY A C 1
ATOM 823 O O . GLY A 1 106 ? 2.68 -29.156 -15.578 1 96.81 106 GLY A O 1
ATOM 824 N N . ILE A 1 107 ? 0.653 -29.125 -14.578 1 98.12 107 ILE A N 1
ATOM 825 C CA . ILE A 1 107 ? 0.105 -28.188 -15.555 1 98.12 107 ILE A CA 1
ATOM 826 C C . ILE A 1 107 ? -0.54 -27.016 -14.828 1 98.12 107 ILE A C 1
ATOM 828 O O . ILE A 1 107 ? -1.236 -27.188 -13.828 1 98.12 107 ILE A O 1
ATOM 832 N N . PHE A 1 108 ? -0.259 -25.797 -15.219 1 98.62 108 PHE A N 1
ATOM 833 C CA . PHE A 1 108 ? -0.927 -24.562 -14.852 1 98.62 108 PHE A CA 1
ATOM 834 C C . PHE A 1 108 ? -2 -24.203 -15.875 1 98.62 108 PHE A C 1
ATOM 836 O O . PHE A 1 108 ? -1.688 -23.766 -16.984 1 98.62 108 PHE A O 1
ATOM 843 N N . LEU A 1 109 ? -3.25 -24.438 -15.555 1 98.88 109 LEU A N 1
ATOM 844 C CA . LEU A 1 109 ? -4.371 -24.078 -16.406 1 98.88 109 LEU A CA 1
ATOM 845 C C . LEU A 1 109 ? -4.766 -22.625 -16.203 1 98.88 109 LEU A C 1
ATOM 847 O O . LEU A 1 109 ? -5.23 -22.25 -15.117 1 98.88 109 LEU A O 1
ATOM 851 N N . ASP A 1 110 ? -4.566 -21.828 -17.203 1 98.62 110 ASP A N 1
ATOM 852 C CA . ASP A 1 110 ? -4.871 -20.406 -17.141 1 98.62 110 ASP A CA 1
ATOM 853 C C . ASP A 1 110 ? -6.258 -20.125 -17.719 1 98.62 110 ASP A C 1
ATOM 855 O O . ASP A 1 110 ? -6.824 -20.953 -18.422 1 98.62 110 ASP A O 1
ATOM 859 N N . GLU A 1 111 ? -6.797 -18.938 -17.328 1 98.5 111 GLU A N 1
ATOM 860 C CA . GLU A 1 111 ? -8.109 -18.5 -17.797 1 98.5 111 GLU A CA 1
ATOM 861 C C . GLU A 1 111 ? -9.172 -19.562 -17.516 1 98.5 111 GLU A C 1
ATOM 863 O O . GLU A 1 111 ? -9.93 -19.938 -18.422 1 98.5 111 GLU A O 1
ATOM 868 N N . THR A 1 112 ? -9.164 -20.031 -16.359 1 98.81 112 THR A N 1
ATOM 869 C CA . THR A 1 112 ? -10.219 -20.938 -15.922 1 98.81 112 THR A CA 1
ATOM 870 C C . THR A 1 112 ? -11.406 -20.156 -15.367 1 98.81 112 THR A C 1
ATOM 872 O O . THR A 1 112 ? -11.266 -19 -14.969 1 98.81 112 THR A O 1
ATOM 875 N N . PRO A 1 113 ? -12.586 -20.734 -15.367 1 98.38 113 PRO A N 1
ATOM 876 C CA . PRO A 1 113 ? -13.742 -20.031 -14.805 1 98.38 113 PRO A CA 1
ATOM 877 C C . PRO A 1 113 ? -13.648 -19.875 -13.289 1 98.38 113 PRO A C 1
ATOM 879 O O . PRO A 1 113 ? -13.078 -20.719 -12.602 1 98.38 113 PRO A O 1
ATOM 882 N N . SER A 1 114 ? -14.258 -18.812 -12.812 1 96.81 114 SER A N 1
ATOM 883 C CA . SER A 1 114 ? -14.281 -18.531 -11.383 1 96.81 114 SER A CA 1
ATOM 884 C C . SER A 1 114 ? -15.555 -19.062 -10.734 1 96.81 114 SER A C 1
ATOM 886 O O . SER A 1 114 ? -15.523 -19.594 -9.625 1 96.81 114 SER A O 1
ATOM 888 N N . THR A 1 115 ? -16.672 -18.906 -11.461 1 95.31 115 THR A N 1
ATOM 889 C CA . THR A 1 115 ? -17.969 -19.312 -10.953 1 95.31 115 THR A CA 1
ATOM 890 C C . THR A 1 115 ? -18.281 -20.75 -11.352 1 95.31 115 THR A C 1
ATOM 892 O O . THR A 1 115 ? -18.172 -21.109 -12.531 1 95.31 115 THR A O 1
ATOM 895 N N . PHE A 1 116 ? -18.719 -21.484 -10.438 1 96.56 116 PHE A N 1
ATOM 896 C CA . PHE A 1 116 ? -19 -22.891 -10.664 1 96.56 116 PHE A CA 1
ATOM 897 C C . PHE A 1 116 ? -20.094 -23.078 -11.711 1 96.56 116 PHE A C 1
ATOM 899 O O . PHE A 1 116 ? -21.125 -22.391 -11.664 1 96.56 116 PHE A O 1
ATOM 906 N N . ASN A 1 117 ? -19.859 -23.875 -12.555 1 97.12 117 ASN A N 1
ATOM 907 C CA . ASN A 1 117 ? -20.734 -24.375 -13.617 1 97.12 117 ASN A CA 1
ATOM 908 C C . ASN A 1 117 ? -20.5 -25.859 -13.898 1 97.12 117 ASN A C 1
ATOM 910 O O . ASN A 1 117 ? -19.359 -26.266 -14.133 1 97.12 117 ASN A O 1
ATOM 914 N N . PRO A 1 118 ? -21.547 -26.672 -13.898 1 97.56 118 PRO A N 1
ATOM 915 C CA . PRO A 1 118 ? -21.359 -28.125 -14.039 1 97.56 118 PRO A CA 1
ATOM 916 C C . PRO A 1 118 ? -20.656 -28.5 -15.344 1 97.56 118 PRO A C 1
ATOM 918 O O . PRO A 1 118 ? -19.797 -29.391 -15.352 1 97.56 118 PRO A O 1
ATOM 921 N N . ALA A 1 119 ? -21 -27.875 -16.375 1 98.19 119 ALA A N 1
ATOM 922 C CA . ALA A 1 119 ? -20.375 -28.188 -17.656 1 98.19 119 ALA A CA 1
ATOM 923 C C . ALA A 1 119 ? -18.875 -27.844 -17.625 1 98.19 119 ALA A C 1
ATOM 925 O O . ALA A 1 119 ? -18.047 -28.641 -18.094 1 98.19 119 ALA A O 1
ATOM 926 N N . SER A 1 120 ? -18.531 -26.703 -17.094 1 98.56 120 SER A N 1
ATOM 927 C CA . SER A 1 120 ? -17.141 -26.312 -16.969 1 98.56 120 SER A CA 1
ATOM 928 C C . SER A 1 120 ? -16.391 -27.219 -16 1 98.56 120 SER A C 1
ATOM 930 O O . SER A 1 120 ? -15.211 -27.5 -16.203 1 98.56 120 SER A O 1
ATOM 932 N N . TYR A 1 121 ? -17.078 -27.641 -14.992 1 98.56 121 TYR A N 1
ATOM 933 C CA . TYR A 1 121 ? -16.469 -28.578 -14.062 1 98.56 121 TYR A CA 1
ATOM 934 C C . TYR A 1 121 ? -16.078 -29.875 -14.773 1 98.56 121 TYR A C 1
ATOM 936 O O . TYR A 1 121 ? -14.961 -30.359 -14.609 1 98.56 121 TYR A O 1
ATOM 944 N N . THR A 1 122 ? -17 -30.391 -15.547 1 98.56 122 THR A N 1
ATOM 945 C CA . THR A 1 122 ? -16.719 -31.609 -16.297 1 98.56 122 THR A CA 1
ATOM 946 C C . THR A 1 122 ? -15.539 -31.422 -17.234 1 98.56 122 THR A C 1
ATOM 948 O O . THR A 1 122 ? -14.68 -32.281 -17.359 1 98.56 122 THR A O 1
ATOM 951 N N . TYR A 1 123 ? -15.523 -30.281 -17.875 1 98.75 123 TYR A N 1
ATOM 952 C CA . TYR A 1 123 ? -14.43 -29.906 -18.766 1 98.75 123 TYR A CA 1
ATOM 953 C C . TYR A 1 123 ? -13.094 -29.922 -18.031 1 98.75 123 TYR A C 1
ATOM 955 O O . TYR A 1 123 ? -12.148 -30.562 -18.469 1 98.75 123 TYR A O 1
ATOM 963 N N . LEU A 1 124 ? -13.008 -29.344 -16.875 1 98.81 124 LEU A N 1
ATOM 964 C CA . LEU A 1 124 ? -11.773 -29.219 -16.109 1 98.81 124 LEU A CA 1
ATOM 965 C C . LEU A 1 124 ? -11.43 -30.547 -15.43 1 98.81 124 LEU A C 1
ATOM 967 O O . LEU A 1 124 ? -10.25 -30.844 -15.195 1 98.81 124 LEU A O 1
ATOM 971 N N . GLU A 1 125 ? -12.445 -31.312 -15.117 1 98.56 125 GLU A N 1
ATOM 972 C CA . GLU A 1 125 ? -12.219 -32.656 -14.57 1 98.56 125 GLU A CA 1
ATOM 973 C C . GLU A 1 125 ? -11.484 -33.531 -15.562 1 98.56 125 GLU A C 1
ATOM 975 O O . GLU A 1 125 ? -10.633 -34.344 -15.172 1 98.56 125 GLU A O 1
ATOM 980 N N . ARG A 1 126 ? -11.812 -33.438 -16.781 1 98.25 126 ARG A N 1
ATOM 981 C CA . ARG A 1 126 ? -11.094 -34.188 -17.812 1 98.25 126 ARG A CA 1
ATOM 982 C C . ARG A 1 126 ? -9.617 -33.812 -17.844 1 98.25 126 ARG A C 1
ATOM 984 O O . ARG A 1 126 ? -8.742 -34.656 -17.984 1 98.25 126 ARG A O 1
ATOM 991 N N . ALA A 1 127 ? -9.391 -32.531 -17.766 1 98.12 127 ALA A N 1
ATOM 992 C CA . ALA A 1 127 ? -8.008 -32.062 -17.703 1 98.12 127 ALA A CA 1
ATOM 993 C C . ALA A 1 127 ? -7.297 -32.625 -16.469 1 98.12 127 ALA A C 1
ATOM 995 O O . ALA A 1 127 ? -6.168 -33.094 -16.562 1 98.12 127 ALA A O 1
ATOM 996 N N . ASN A 1 128 ? -7.969 -32.531 -15.336 1 97.62 128 ASN A N 1
ATOM 997 C CA . ASN A 1 128 ? -7.414 -33.062 -14.102 1 97.62 128 ASN A CA 1
ATOM 998 C C . ASN A 1 128 ? -7.023 -34.531 -14.25 1 97.62 128 ASN A C 1
ATOM 1000 O O . ASN A 1 128 ? -5.902 -34.938 -13.906 1 97.62 128 ASN A O 1
ATOM 1004 N N . HIS A 1 129 ? -7.891 -35.344 -14.789 1 96.44 129 HIS A N 1
ATOM 1005 C CA . HIS A 1 129 ? -7.629 -36.75 -14.984 1 96.44 129 HIS A CA 1
ATOM 1006 C C . HIS A 1 129 ? -6.441 -36.969 -15.914 1 96.44 129 HIS A C 1
ATOM 1008 O O . HIS A 1 129 ? -5.602 -37.844 -15.664 1 96.44 129 HIS A O 1
ATOM 1014 N N . ALA A 1 130 ? -6.457 -36.188 -16.953 1 96.31 130 ALA A N 1
ATOM 1015 C CA . ALA A 1 130 ? -5.367 -36.344 -17.906 1 96.31 130 ALA A CA 1
ATOM 1016 C C . ALA A 1 130 ? -4.02 -36.031 -17.25 1 96.31 130 ALA A C 1
ATOM 1018 O O . ALA A 1 130 ? -3.023 -36.719 -17.531 1 96.31 130 ALA A O 1
ATOM 1019 N N . ILE A 1 131 ? -3.934 -35.062 -16.359 1 97.06 131 ILE A N 1
ATOM 1020 C CA . ILE A 1 131 ? -2.703 -34.656 -15.695 1 97.06 131 ILE A CA 1
ATOM 1021 C C . ILE A 1 131 ? -2.326 -35.688 -14.641 1 97.06 131 ILE A C 1
ATOM 1023 O O . ILE A 1 131 ? -1.179 -36.156 -14.586 1 97.06 131 ILE A O 1
ATOM 1027 N N . LYS A 1 132 ? -3.303 -36.125 -13.867 1 94.56 132 LYS A N 1
ATOM 1028 C CA . LYS A 1 132 ? -3.053 -37.062 -12.766 1 94.56 132 LYS A CA 1
ATOM 1029 C C . LYS A 1 132 ? -2.678 -38.438 -13.281 1 94.56 132 LYS A C 1
ATOM 1031 O O . LYS A 1 132 ? -1.937 -39.156 -12.625 1 94.56 132 LYS A O 1
ATOM 1036 N N . ASN A 1 133 ? -3.152 -38.75 -14.422 1 89 133 ASN A N 1
ATOM 1037 C CA . ASN A 1 133 ? -2.898 -40.062 -14.977 1 89 133 ASN A CA 1
ATOM 1038 C C . ASN A 1 133 ? -1.547 -40.125 -15.68 1 89 133 ASN A C 1
ATOM 1040 O O . ASN A 1 133 ? -1.11 -41.219 -16.094 1 89 133 ASN A O 1
ATOM 1044 N N . ARG A 1 134 ? -0.94 -39.094 -15.828 1 81.25 134 ARG A N 1
ATOM 1045 C CA . ARG A 1 134 ? 0.373 -39.062 -16.453 1 81.25 134 ARG A CA 1
ATOM 1046 C C . ARG A 1 134 ? 1.479 -38.906 -15.422 1 81.25 134 ARG A C 1
ATOM 1048 O O . ARG A 1 134 ? 2.375 -38.062 -15.586 1 81.25 134 ARG A O 1
ATOM 1055 N N . SER A 1 135 ? 1.343 -39.594 -14.438 1 64.56 135 SER A N 1
ATOM 1056 C CA . SER A 1 135 ? 2.18 -39.469 -13.25 1 64.56 135 SER A CA 1
ATOM 1057 C C . SER A 1 135 ? 3.625 -39.844 -13.547 1 64.56 135 SER A C 1
ATOM 1059 O O . SER A 1 135 ? 4.543 -39.438 -12.844 1 64.56 135 SER A O 1
ATOM 1061 N N . THR A 1 136 ? 3.713 -40.594 -14.594 1 67.31 136 THR A N 1
ATOM 1062 C CA . THR A 1 136 ? 5.066 -41 -14.938 1 67.31 136 THR A CA 1
ATOM 1063 C C . THR A 1 136 ? 5.871 -39.812 -15.492 1 67.31 136 THR A C 1
ATOM 1065 O O . THR A 1 136 ? 7.094 -39.781 -15.359 1 67.31 136 THR A O 1
ATOM 1068 N N . THR A 1 137 ? 5.156 -38.906 -15.984 1 74.69 137 THR A N 1
ATOM 1069 C CA . THR A 1 137 ? 5.855 -37.781 -16.609 1 74.69 137 THR A CA 1
ATOM 1070 C C . THR A 1 137 ? 5.668 -36.5 -15.805 1 74.69 137 THR A C 1
ATOM 1072 O O . THR A 1 137 ? 6.586 -35.688 -15.711 1 74.69 137 THR A O 1
ATOM 1075 N N . PHE A 1 138 ? 4.508 -36.562 -15.281 1 81.12 138 PHE A N 1
ATOM 1076 C CA . PHE A 1 138 ? 4.266 -35.469 -14.336 1 81.12 138 PHE A CA 1
ATOM 1077 C C . PHE A 1 138 ? 4.512 -35.938 -12.906 1 81.12 138 PHE A C 1
ATOM 1079 O O . PHE A 1 138 ? 3.697 -36.656 -12.328 1 81.12 138 PHE A O 1
ATOM 1086 N N . LYS A 1 139 ? 5.613 -35.875 -12.367 1 69 139 LYS A N 1
ATOM 1087 C CA . LYS A 1 139 ? 6.012 -36.438 -11.086 1 69 139 LYS A CA 1
ATOM 1088 C C . LYS A 1 139 ? 4.867 -36.375 -10.078 1 69 139 LYS A C 1
ATOM 1090 O O . LYS A 1 139 ? 4.469 -37.375 -9.516 1 69 139 LYS A O 1
ATOM 1095 N N . ASN A 1 140 ? 4.207 -35.406 -9.828 1 74.81 140 ASN A N 1
ATOM 1096 C CA . ASN A 1 140 ? 3.174 -35.281 -8.805 1 74.81 140 ASN A CA 1
ATOM 1097 C C . ASN A 1 140 ? 1.838 -34.875 -9.406 1 74.81 140 ASN A C 1
ATOM 1099 O O . ASN A 1 140 ? 0.835 -34.781 -8.695 1 74.81 140 ASN A O 1
ATOM 1103 N N . GLY A 1 141 ? 1.771 -34.875 -10.695 1 92.44 141 GLY A N 1
ATOM 1104 C CA . GLY A 1 141 ? 0.534 -34.469 -11.344 1 92.44 141 GLY A CA 1
ATOM 1105 C C . GLY A 1 141 ? -0.056 -33.188 -10.766 1 92.44 141 GLY A C 1
ATOM 1106 O O . GLY A 1 141 ? -1.252 -33.125 -10.477 1 92.44 141 GLY A O 1
ATOM 1107 N N . PHE A 1 142 ? 0.797 -32.219 -10.453 1 95.5 142 PHE A N 1
ATOM 1108 C CA . PHE A 1 142 ? 0.379 -30.984 -9.828 1 95.5 142 PHE A CA 1
ATOM 1109 C C . PHE A 1 142 ? -0.548 -30.203 -10.75 1 95.5 142 PHE A C 1
ATOM 1111 O O . PHE A 1 142 ? -0.243 -30 -11.922 1 95.5 142 PHE A O 1
ATOM 1118 N N . VAL A 1 143 ? -1.715 -29.859 -10.281 1 97.88 143 VAL A N 1
ATOM 1119 C CA . VAL A 1 143 ? -2.701 -29.125 -11.07 1 97.88 143 VAL A CA 1
ATOM 1120 C C . VAL A 1 143 ? -2.941 -27.75 -10.461 1 97.88 143 VAL A C 1
ATOM 1122 O O . VAL A 1 143 ? -3.359 -27.641 -9.305 1 97.88 143 VAL A O 1
ATOM 1125 N N . ALA A 1 144 ? -2.676 -26.734 -11.172 1 98.5 144 ALA A N 1
ATOM 1126 C CA . ALA A 1 144 ? -2.965 -25.359 -10.766 1 98.5 144 ALA A CA 1
ATOM 1127 C C . ALA A 1 144 ? -3.994 -24.719 -11.688 1 98.5 144 ALA A C 1
ATOM 1129 O O . ALA A 1 144 ? -3.943 -24.891 -12.906 1 98.5 144 ALA A O 1
ATOM 1130 N N . HIS A 1 145 ? -4.957 -24.016 -11.156 1 98.94 145 HIS A N 1
ATOM 1131 C CA . HIS A 1 145 ? -5.906 -23.188 -11.891 1 98.94 145 HIS A CA 1
ATOM 1132 C C . HIS A 1 145 ? -5.652 -21.703 -11.648 1 98.94 145 HIS A C 1
ATOM 1134 O O . HIS A 1 145 ? -5.344 -21.297 -10.523 1 98.94 145 HIS A O 1
ATOM 1140 N N . ASN A 1 146 ? -5.773 -20.906 -12.68 1 98.75 146 ASN A N 1
ATOM 1141 C CA . ASN A 1 146 ? -5.754 -19.453 -12.539 1 98.75 146 ASN A CA 1
ATOM 1142 C C . ASN A 1 146 ? -7.012 -18.812 -13.125 1 98.75 146 ASN A C 1
ATOM 1144 O O . ASN A 1 146 ? -7.008 -18.359 -14.273 1 98.75 146 ASN A O 1
ATOM 1148 N N . PRO A 1 147 ? -8.078 -18.719 -12.359 1 98.5 147 PRO A N 1
ATOM 1149 C CA . PRO A 1 147 ? -9.242 -17.953 -12.812 1 98.5 147 PRO A CA 1
ATOM 1150 C C . PRO A 1 147 ? -8.984 -16.453 -12.867 1 98.5 147 PRO A C 1
ATOM 1152 O O . PRO A 1 147 ? -9.781 -15.703 -13.438 1 98.5 147 PRO A O 1
ATOM 1155 N N . GLY A 1 148 ? -7.891 -15.93 -12.305 1 95.62 148 GLY A N 1
ATOM 1156 C CA . GLY A 1 148 ? -7.57 -14.508 -12.25 1 95.62 148 GLY A CA 1
ATOM 1157 C C . GLY A 1 148 ? -8.133 -13.82 -11.023 1 95.62 148 GLY A C 1
ATOM 1158 O O . GLY A 1 148 ? -7.391 -13.164 -10.281 1 95.62 148 GLY A O 1
ATOM 1159 N N . LEU A 1 149 ? -9.445 -14.039 -10.891 1 97.38 149 LEU A N 1
ATOM 1160 C CA . LEU A 1 149 ? -10.148 -13.43 -9.766 1 97.38 149 LEU A CA 1
ATOM 1161 C C . LEU A 1 149 ? -11.359 -14.266 -9.367 1 97.38 149 LEU A C 1
ATOM 1163 O O . LEU A 1 149 ? -12.227 -14.555 -10.203 1 97.38 149 LEU A O 1
ATOM 1167 N N . ILE A 1 150 ? -11.375 -14.734 -8.156 1 97.75 150 ILE A N 1
ATOM 1168 C CA . ILE A 1 150 ? -12.578 -15.195 -7.48 1 97.75 150 ILE A CA 1
ATOM 1169 C C . ILE A 1 150 ? -13.047 -14.141 -6.477 1 97.75 150 ILE A C 1
ATOM 1171 O O . ILE A 1 150 ? -12.258 -13.664 -5.656 1 97.75 150 ILE A O 1
ATOM 1175 N N . PRO A 1 151 ? -14.297 -13.695 -6.605 1 95.94 151 PRO A N 1
ATOM 1176 C CA . PRO A 1 151 ? -14.727 -12.719 -5.602 1 95.94 151 PRO A CA 1
ATOM 1177 C C . PRO A 1 151 ? -14.453 -13.18 -4.172 1 95.94 151 PRO A C 1
ATOM 1179 O O . PRO A 1 151 ? -14.914 -14.242 -3.766 1 95.94 151 PRO A O 1
ATOM 1182 N N . PRO A 1 152 ? -13.672 -12.336 -3.482 1 96.62 152 PRO A N 1
ATOM 1183 C CA . PRO A 1 152 ? -13.227 -12.781 -2.158 1 96.62 152 PRO A CA 1
ATOM 1184 C C . PRO A 1 152 ? -14.391 -13.18 -1.249 1 96.62 152 PRO A C 1
ATOM 1186 O O . PRO A 1 152 ? -14.289 -14.148 -0.495 1 96.62 152 PRO A O 1
ATOM 1189 N N . VAL A 1 153 ? -15.5 -12.477 -1.346 1 95.06 153 VAL A N 1
ATOM 1190 C CA . VAL A 1 153 ? -16.641 -12.727 -0.466 1 95.06 153 VAL A CA 1
ATOM 1191 C C . VAL A 1 153 ? -17.203 -14.117 -0.743 1 95.06 153 VAL A C 1
ATOM 1193 O O . VAL A 1 153 ? -17.734 -14.766 0.159 1 95.06 153 VAL A O 1
ATOM 1196 N N . ASP A 1 154 ? -17.062 -14.641 -1.922 1 95.75 154 ASP A N 1
ATOM 1197 C CA . ASP A 1 154 ? -17.562 -15.977 -2.27 1 95.75 154 ASP A CA 1
ATOM 1198 C C . ASP A 1 154 ? -16.781 -17.062 -1.514 1 95.75 154 ASP A C 1
ATOM 1200 O O . ASP A 1 154 ? -17.359 -18.078 -1.115 1 95.75 154 ASP A O 1
ATOM 1204 N N . LEU A 1 155 ? -15.531 -16.812 -1.235 1 97.31 155 LEU A N 1
ATOM 1205 C CA . LEU A 1 155 ? -14.641 -17.812 -0.637 1 97.31 155 LEU A CA 1
ATOM 1206 C C . LEU A 1 155 ? -14.938 -17.984 0.848 1 97.31 155 LEU A C 1
ATOM 1208 O O . LEU A 1 155 ? -14.469 -18.938 1.472 1 97.31 155 LEU A O 1
ATOM 1212 N N . THR A 1 156 ? -15.734 -17.031 1.395 1 97 156 THR A N 1
ATOM 1213 C CA . THR A 1 156 ? -16.078 -17.109 2.811 1 97 156 THR A CA 1
ATOM 1214 C C . THR A 1 156 ? -17.375 -17.859 3.016 1 97 156 THR A C 1
ATOM 1216 O O . THR A 1 156 ? -17.75 -18.188 4.148 1 97 156 THR A O 1
ATOM 1219 N N . ALA A 1 157 ? -18.078 -18.172 1.961 1 94.56 157 ALA A N 1
ATOM 1220 C CA . ALA A 1 157 ? -19.391 -18.797 2.059 1 94.56 157 ALA A CA 1
ATOM 1221 C C . ALA A 1 157 ? -19.297 -20.219 2.629 1 94.56 157 ALA A C 1
ATOM 1223 O O . ALA A 1 157 ? -18.438 -21 2.209 1 94.56 157 ALA A O 1
ATOM 1224 N N . PRO A 1 158 ? -20.203 -20.484 3.557 1 93.06 158 PRO A N 1
ATOM 1225 C CA . PRO A 1 158 ? -20.219 -21.859 4.031 1 93.06 158 PRO A CA 1
ATOM 1226 C C . PRO A 1 158 ? -20.484 -22.859 2.91 1 93.06 158 PRO A C 1
ATOM 1228 O O . PRO A 1 158 ? -21.312 -22.625 2.033 1 93.06 158 PRO A O 1
ATOM 1231 N N . GLY A 1 159 ? -19.781 -23.906 2.871 1 91.69 159 GLY A N 1
ATOM 1232 C CA . GLY A 1 159 ? -19.969 -24.953 1.885 1 91.69 159 GLY A CA 1
ATOM 1233 C C . GLY A 1 159 ? -19.375 -24.625 0.531 1 91.69 159 GLY A C 1
ATOM 1234 O O . GLY A 1 159 ? -19.672 -25.297 -0.464 1 91.69 159 GLY A O 1
ATOM 1235 N N . TYR A 1 160 ? -18.656 -23.562 0.386 1 93.19 160 TYR A N 1
ATOM 1236 C CA . TYR A 1 160 ? -18.094 -23.094 -0.875 1 93.19 160 TYR A CA 1
ATOM 1237 C C . TYR A 1 160 ? -17.391 -24.234 -1.606 1 93.19 160 TYR A C 1
ATOM 1239 O O . TYR A 1 160 ? -17.469 -24.344 -2.832 1 93.19 160 TYR A O 1
ATOM 1247 N N . LEU A 1 161 ? -16.828 -25.188 -0.857 1 94.31 161 LEU A N 1
ATOM 1248 C CA . LEU A 1 161 ? -15.992 -26.234 -1.439 1 94.31 161 LEU A CA 1
ATOM 1249 C C . LEU A 1 161 ? -16.844 -27.344 -2.039 1 94.31 161 LEU A C 1
ATOM 1251 O O . LEU A 1 161 ? -16.359 -28.172 -2.814 1 94.31 161 LEU A O 1
ATOM 1255 N N . SER A 1 162 ? -18.172 -27.406 -1.664 1 93.62 162 SER A N 1
ATOM 1256 C CA . SER A 1 162 ? -19.031 -28.484 -2.135 1 93.62 162 SER A CA 1
ATOM 1257 C C . SER A 1 162 ? -19.141 -28.484 -3.656 1 93.62 162 SER A C 1
ATOM 1259 O O . SER A 1 162 ? -19 -29.531 -4.297 1 93.62 162 SER A O 1
ATOM 1261 N N . ASP A 1 163 ? -19.406 -27.344 -4.262 1 92.75 163 ASP A N 1
ATOM 1262 C CA . ASP A 1 163 ? -19.453 -27.125 -5.703 1 92.75 163 ASP A CA 1
ATOM 1263 C C . ASP A 1 163 ? -18.391 -26.125 -6.148 1 92.75 163 ASP A C 1
ATOM 1265 O O . ASP A 1 163 ? -18.688 -24.938 -6.379 1 92.75 163 ASP A O 1
ATOM 1269 N N . SER A 1 164 ? -17.188 -26.672 -6.234 1 96.06 164 SER A N 1
ATOM 1270 C CA . SER A 1 164 ? -16.078 -25.766 -6.496 1 96.06 164 SER A CA 1
ATOM 1271 C C . SER A 1 164 ? -15.008 -26.438 -7.359 1 96.06 164 SER A C 1
ATOM 1273 O O . SER A 1 164 ? -14.75 -27.641 -7.215 1 96.06 164 SER A O 1
ATOM 1275 N N . TYR A 1 165 ? -14.375 -25.688 -8.148 1 98.19 165 TYR A N 1
ATOM 1276 C CA . TYR A 1 165 ? -13.258 -26.172 -8.953 1 98.19 165 TYR A CA 1
ATOM 1277 C C . TYR A 1 165 ? -12.055 -26.5 -8.078 1 98.19 165 TYR A C 1
ATOM 1279 O O . TYR A 1 165 ? -11.117 -27.172 -8.523 1 98.19 165 TYR A O 1
ATOM 1287 N N . PHE A 1 166 ? -12.094 -26.094 -6.801 1 97.62 166 PHE A N 1
ATOM 1288 C CA . PHE A 1 166 ? -11.016 -26.359 -5.855 1 97.62 166 PHE A CA 1
ATOM 1289 C C . PHE A 1 166 ? -10.836 -27.859 -5.66 1 97.62 166 PHE A C 1
ATOM 1291 O O . PHE A 1 166 ? -9.75 -28.328 -5.297 1 97.62 166 PHE A O 1
ATOM 1298 N N . ASN A 1 167 ? -11.812 -28.609 -5.922 1 96.62 167 ASN A N 1
ATOM 1299 C CA . ASN A 1 167 ? -11.766 -30.062 -5.758 1 96.62 167 ASN A CA 1
ATOM 1300 C C . ASN A 1 167 ? -10.93 -30.719 -6.848 1 96.62 167 ASN A C 1
ATOM 1302 O O . ASN A 1 167 ? -10.602 -31.906 -6.75 1 96.62 167 ASN A O 1
ATOM 1306 N N . LEU A 1 168 ? -10.555 -29.984 -7.863 1 97.75 168 LEU A N 1
ATOM 1307 C CA . LEU A 1 168 ? -9.805 -30.5 -9 1 97.75 168 LEU A CA 1
ATOM 1308 C C . LEU A 1 168 ? -8.359 -30.031 -8.969 1 97.75 168 LEU A C 1
ATOM 1310 O O . LEU A 1 168 ? -7.594 -30.297 -9.898 1 97.75 168 LEU A O 1
ATOM 1314 N N . THR A 1 169 ? -7.926 -29.25 -7.922 1 97.69 169 THR A N 1
ATOM 1315 C CA . THR A 1 169 ? -6.656 -28.531 -8.047 1 97.69 169 THR A CA 1
ATOM 1316 C C . THR A 1 169 ? -5.801 -28.734 -6.801 1 97.69 169 THR A C 1
ATOM 1318 O O . THR A 1 169 ? -6.32 -29.031 -5.723 1 97.69 169 THR A O 1
ATOM 1321 N N . ASP A 1 170 ? -4.512 -28.609 -6.949 1 96.75 170 ASP A N 1
ATOM 1322 C CA . ASP A 1 170 ? -3.561 -28.5 -5.848 1 96.75 170 ASP A CA 1
ATOM 1323 C C . ASP A 1 170 ? -3.365 -27.031 -5.438 1 96.75 170 ASP A C 1
ATOM 1325 O O . ASP A 1 170 ? -3.031 -26.75 -4.285 1 96.75 170 ASP A O 1
ATOM 1329 N N . LEU A 1 171 ? -3.592 -26.141 -6.359 1 97.5 171 LEU A N 1
ATOM 1330 C CA . LEU A 1 171 ? -3.438 -24.703 -6.195 1 97.5 171 LEU A CA 1
ATOM 1331 C C . LEU A 1 171 ? -4.414 -23.938 -7.09 1 97.5 171 LEU A C 1
ATOM 1333 O O . LEU A 1 171 ? -4.605 -24.297 -8.25 1 97.5 171 LEU A O 1
ATOM 1337 N N . THR A 1 172 ? -5.094 -22.984 -6.559 1 98.81 172 THR A N 1
ATOM 1338 C CA . THR A 1 172 ? -5.895 -22.047 -7.344 1 98.81 172 THR A CA 1
ATOM 1339 C C . THR A 1 172 ? -5.457 -20.609 -7.078 1 98.81 172 THR A C 1
ATOM 1341 O O . THR A 1 172 ? -5.406 -20.188 -5.926 1 98.81 172 THR A O 1
ATOM 1344 N N . VAL A 1 173 ? -5.082 -19.891 -8.133 1 98.75 173 VAL A N 1
ATOM 1345 C CA . VAL A 1 173 ? -4.832 -18.469 -8.008 1 98.75 173 VAL A CA 1
ATOM 1346 C C . VAL A 1 173 ? -6.156 -17.719 -7.867 1 98.75 173 VAL A C 1
ATOM 1348 O O . VAL A 1 173 ? -6.883 -17.547 -8.852 1 98.75 173 VAL A O 1
ATOM 1351 N N . VAL A 1 174 ? -6.395 -17.219 -6.684 1 98.69 174 VAL A N 1
ATOM 1352 C CA . VAL A 1 174 ? -7.727 -16.688 -6.406 1 98.69 174 VAL A CA 1
ATOM 1353 C C . VAL A 1 174 ? -7.727 -15.18 -6.598 1 98.69 174 VAL A C 1
ATOM 1355 O O . VAL A 1 174 ? -8.789 -14.555 -6.66 1 98.69 174 VAL A O 1
ATOM 1358 N N . PHE A 1 175 ? -6.574 -14.609 -6.656 1 98.56 175 PHE A N 1
ATOM 1359 C CA . PHE A 1 175 ? -6.438 -13.164 -6.789 1 98.56 175 PHE A CA 1
ATOM 1360 C C . PHE A 1 175 ? -5.188 -12.805 -7.582 1 98.56 175 PHE A C 1
ATOM 1362 O O . PHE A 1 175 ? -4.066 -12.969 -7.09 1 98.56 175 PHE A O 1
ATOM 1369 N N . GLU A 1 176 ? -5.34 -12.422 -8.703 1 97.5 176 GLU A N 1
ATOM 1370 C CA . GLU A 1 176 ? -4.305 -11.891 -9.578 1 97.5 176 GLU A CA 1
ATOM 1371 C C . GLU A 1 176 ? -4.648 -10.477 -10.039 1 97.5 176 GLU A C 1
ATOM 1373 O O . GLU A 1 176 ? -5.273 -10.297 -11.086 1 97.5 176 GLU A O 1
A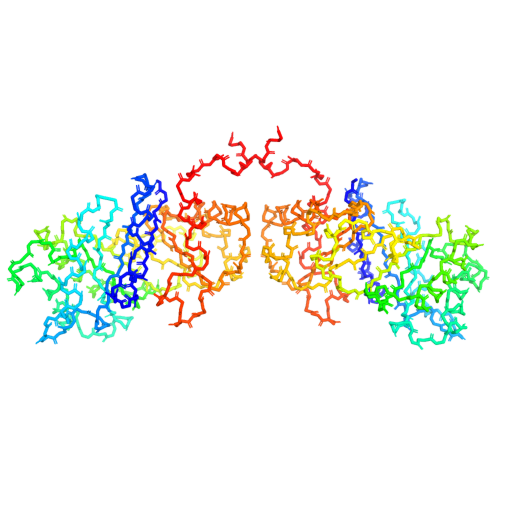TOM 1378 N N . GLU A 1 177 ? -4.316 -9.492 -9.273 1 96.75 177 GLU A N 1
ATOM 1379 C CA . GLU A 1 177 ? -4.664 -8.086 -9.453 1 96.75 177 GLU A CA 1
ATOM 1380 C C . GLU A 1 177 ? -3.564 -7.172 -8.922 1 96.75 177 GLU A C 1
ATOM 1382 O O . GLU A 1 177 ? -2.479 -7.641 -8.57 1 96.75 177 GLU A O 1
ATOM 1387 N N . THR A 1 178 ? -3.805 -5.816 -8.938 1 96.12 178 THR A N 1
ATOM 1388 C CA . THR A 1 178 ? -2.828 -4.832 -8.477 1 96.12 178 THR A CA 1
ATOM 1389 C C . THR A 1 178 ? -2.635 -4.926 -6.969 1 96.12 178 THR A C 1
ATOM 1391 O O . THR A 1 178 ? -3.557 -5.305 -6.242 1 96.12 178 THR A O 1
ATOM 1394 N N . PHE A 1 179 ? -1.467 -4.547 -6.57 1 96.62 179 PHE A N 1
ATOM 1395 C CA . PHE A 1 179 ? -1.108 -4.398 -5.168 1 96.62 179 PHE A CA 1
ATOM 1396 C C . PHE A 1 179 ? -2.125 -3.529 -4.438 1 96.62 179 PHE A C 1
ATOM 1398 O O . PHE A 1 179 ? -2.609 -3.896 -3.365 1 96.62 179 PHE A O 1
ATOM 1405 N N . GLU A 1 180 ? -2.518 -2.438 -5.004 1 94.81 180 GLU A N 1
ATOM 1406 C CA . GLU A 1 180 ? -3.447 -1.49 -4.395 1 94.81 180 GLU A CA 1
ATOM 1407 C C . GLU A 1 180 ? -4.805 -2.137 -4.137 1 94.81 180 GLU A C 1
ATOM 1409 O O . GLU A 1 180 ? -5.383 -1.967 -3.061 1 94.81 180 GLU A O 1
ATOM 1414 N N . LYS A 1 181 ? -5.312 -2.906 -5.09 1 95.81 181 LYS A N 1
ATOM 1415 C CA . LYS A 1 181 ? -6.609 -3.559 -4.938 1 95.81 181 LYS A CA 1
ATOM 1416 C C . LYS A 1 181 ? -6.57 -4.594 -3.816 1 95.81 181 LYS A C 1
ATOM 1418 O O . LYS A 1 181 ? -7.566 -4.797 -3.115 1 95.81 181 LYS A O 1
ATOM 1423 N N . TYR A 1 182 ? -5.438 -5.211 -3.641 1 97.62 182 TYR A N 1
ATOM 1424 C CA . TYR A 1 182 ? -5.324 -6.223 -2.596 1 97.62 182 TYR A CA 1
ATOM 1425 C C . TYR A 1 182 ? -5.461 -5.598 -1.213 1 97.62 182 TYR A C 1
ATOM 1427 O O . TYR A 1 182 ? -5.992 -6.223 -0.292 1 97.62 182 TYR A O 1
ATOM 1435 N N . LEU A 1 183 ? -5.035 -4.34 -1.088 1 97.12 183 LEU A N 1
ATOM 1436 C CA . LEU A 1 183 ? -4.992 -3.686 0.214 1 97.12 183 LEU A CA 1
ATOM 1437 C C . LEU A 1 183 ? -6.395 -3.32 0.686 1 97.12 183 LEU A C 1
ATOM 1439 O O . LEU A 1 183 ? -6.598 -3 1.859 1 97.12 183 LEU A O 1
ATOM 1443 N N . ASP A 1 184 ? -7.324 -3.373 -0.215 1 96.62 184 ASP A N 1
ATOM 1444 C CA . ASP A 1 184 ? -8.695 -3.055 0.162 1 96.62 184 ASP A CA 1
ATOM 1445 C C . ASP A 1 184 ? -9.227 -4.043 1.202 1 96.62 1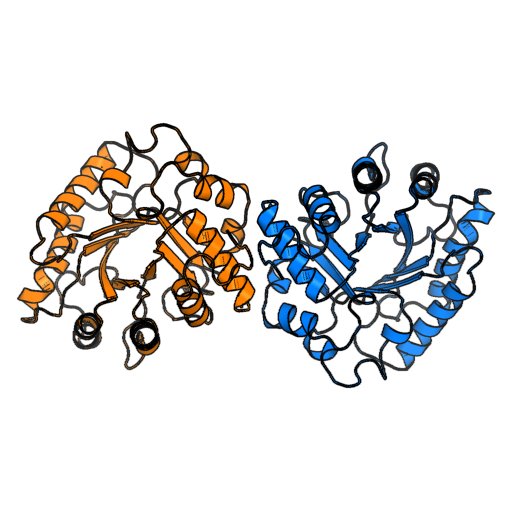84 ASP A C 1
ATOM 1447 O O . ASP A 1 184 ? -9.07 -5.254 1.051 1 96.62 184 ASP A O 1
ATOM 1451 N N . LYS A 1 185 ? -9.844 -3.514 2.227 1 96.81 185 LYS A N 1
ATOM 1452 C CA . LYS A 1 185 ? -10.328 -4.359 3.314 1 96.81 185 LYS A CA 1
ATOM 1453 C C . LYS A 1 185 ? -11.336 -5.383 2.807 1 96.81 185 LYS A C 1
ATOM 1455 O O . LYS A 1 185 ? -11.438 -6.488 3.344 1 96.81 185 LYS A O 1
ATOM 1460 N N . ASP A 1 186 ? -12.109 -5.066 1.758 1 96.75 186 ASP A N 1
ATOM 1461 C CA . ASP A 1 186 ? -13.102 -5.98 1.195 1 96.75 186 ASP A CA 1
ATOM 1462 C C . ASP A 1 186 ? -12.438 -7.055 0.337 1 96.75 186 ASP A C 1
ATOM 1464 O O . ASP A 1 186 ? -13.102 -7.957 -0.164 1 96.75 186 ASP A O 1
ATOM 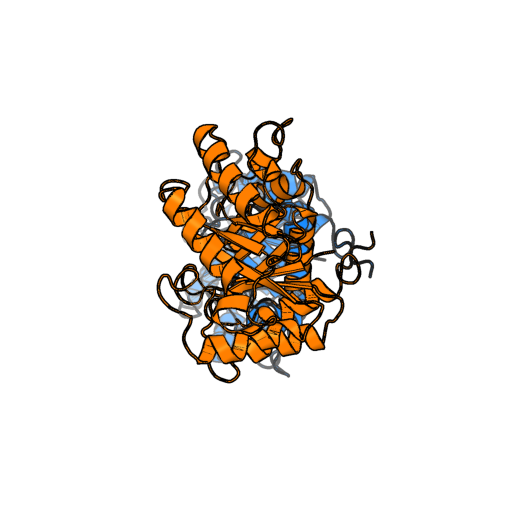1468 N N . THR A 1 187 ? -11.109 -6.988 0.163 1 97.81 187 THR A N 1
ATOM 1469 C CA . THR A 1 187 ? -10.328 -8.039 -0.49 1 97.81 187 THR A CA 1
ATOM 1470 C C . THR A 1 187 ? -9.539 -8.836 0.537 1 97.81 187 THR A C 1
ATOM 1472 O O . THR A 1 187 ? -9.742 -10.047 0.682 1 97.81 187 THR A O 1
ATOM 1475 N N . MET A 1 188 ? -8.672 -8.133 1.314 1 97.69 188 MET A N 1
ATOM 1476 C CA . MET A 1 188 ? -7.746 -8.797 2.229 1 97.69 188 MET A CA 1
ATOM 1477 C C . MET A 1 188 ? -8.508 -9.562 3.311 1 97.69 188 MET A C 1
ATOM 1479 O O . MET A 1 188 ? -8.164 -10.703 3.621 1 97.69 188 MET A O 1
ATOM 1483 N N . THR A 1 189 ? -9.531 -8.953 3.893 1 97.44 189 THR A N 1
ATOM 1484 C CA . THR A 1 189 ? -10.203 -9.523 5.055 1 97.44 189 THR A CA 1
ATOM 1485 C C . THR A 1 189 ? -10.922 -10.812 4.68 1 97.44 189 THR A C 1
ATOM 1487 O O . THR A 1 189 ? -10.68 -11.867 5.277 1 97.44 189 THR A O 1
ATOM 1490 N N . PRO A 1 190 ? -11.766 -10.758 3.625 1 98 190 PRO A N 1
ATOM 1491 C CA . PRO A 1 190 ? -12.43 -12.023 3.295 1 98 190 PRO A CA 1
ATOM 1492 C C . PRO A 1 190 ? -11.453 -13.094 2.809 1 98 190 PRO A C 1
ATOM 1494 O O . PRO A 1 190 ? -11.656 -14.281 3.059 1 98 190 PRO A O 1
ATOM 1497 N N . LEU A 1 191 ? -10.375 -12.781 2.104 1 98.31 191 LEU A N 1
ATOM 1498 C CA . LEU A 1 191 ? -9.398 -13.773 1.678 1 98.31 191 LEU A CA 1
ATOM 1499 C C . LEU A 1 191 ? -8.758 -14.461 2.881 1 98.31 191 LEU A C 1
ATOM 1501 O O . LEU A 1 191 ? -8.57 -15.68 2.877 1 98.31 191 LEU A O 1
ATOM 1505 N N . ALA A 1 192 ? -8.469 -13.664 3.924 1 97.56 192 ALA A N 1
ATOM 1506 C CA . ALA A 1 192 ? -7.871 -14.203 5.141 1 97.56 192 ALA A CA 1
ATOM 1507 C C . ALA A 1 192 ? -8.867 -15.07 5.906 1 97.56 192 ALA A C 1
ATOM 1509 O O . ALA A 1 192 ? -8.469 -15.867 6.762 1 97.56 192 ALA A O 1
ATOM 1510 N N . GLN A 1 193 ? -10.148 -14.969 5.602 1 97.56 193 GLN A N 1
ATOM 1511 C CA . GLN A 1 193 ? -11.195 -15.703 6.301 1 97.56 193 GLN A CA 1
ATOM 1512 C C . GLN A 1 193 ? -11.805 -16.781 5.41 1 97.56 193 GLN A C 1
ATOM 1514 O O . GLN A 1 193 ? -12.844 -17.359 5.734 1 97.56 193 GLN A O 1
ATOM 1519 N N . ALA A 1 194 ? -11.219 -16.969 4.289 1 97.38 194 ALA A N 1
ATOM 1520 C CA . ALA A 1 194 ? -11.75 -17.922 3.314 1 97.38 194 ALA A CA 1
ATOM 1521 C C . ALA A 1 194 ? -11.938 -19.297 3.941 1 97.38 194 ALA A C 1
ATOM 1523 O O . ALA A 1 194 ? -11.18 -19.703 4.828 1 97.38 194 ALA A O 1
ATOM 1524 N N . LYS A 1 195 ? -12.93 -20.031 3.477 1 95.69 195 LYS A N 1
ATOM 1525 C CA . LYS A 1 195 ? -13.203 -21.406 3.92 1 95.69 195 LYS A CA 1
ATOM 1526 C C . LYS A 1 195 ? -12.484 -22.422 3.047 1 95.69 195 LYS A C 1
ATOM 1528 O O . LYS A 1 195 ? -13.008 -23.516 2.793 1 95.69 195 LYS A O 1
ATOM 1533 N N . VAL A 1 196 ? -11.406 -22.062 2.477 1 96.25 196 VAL A N 1
ATOM 1534 C CA . VAL A 1 196 ? -10.492 -22.875 1.68 1 96.25 196 VAL A CA 1
ATOM 1535 C C . VAL A 1 196 ? -9.117 -22.906 2.338 1 96.25 196 VAL A C 1
ATOM 1537 O O . VAL A 1 196 ? -8.641 -21.875 2.846 1 96.25 196 VAL A O 1
ATOM 1540 N N . PRO A 1 197 ? -8.5 -24.141 2.484 1 95.88 197 PRO A N 1
ATOM 1541 C CA . PRO A 1 197 ? -7.156 -24.156 3.07 1 95.88 197 PRO A CA 1
ATOM 1542 C C . PRO A 1 197 ? -6.176 -23.25 2.344 1 95.88 197 PRO A C 1
ATOM 1544 O O . PRO A 1 197 ? -6.172 -23.188 1.11 1 95.88 197 PRO A O 1
ATOM 1547 N N . ASN A 1 198 ? -5.336 -22.5 3.092 1 97.25 198 ASN A N 1
ATOM 1548 C CA . ASN A 1 198 ? -4.336 -21.594 2.52 1 97.25 198 ASN A CA 1
ATOM 1549 C C . ASN A 1 198 ? -3.436 -22.328 1.525 1 97.25 198 ASN A C 1
ATOM 1551 O O . ASN A 1 198 ? -2.98 -21.734 0.544 1 97.25 198 ASN A O 1
ATOM 1555 N N . SER A 1 199 ? -3.252 -23.641 1.767 1 97.44 199 SER A N 1
ATOM 1556 C CA . SER A 1 199 ? -2.346 -24.438 0.948 1 97.44 199 SER A CA 1
ATOM 1557 C C . SER A 1 199 ? -2.865 -24.578 -0.48 1 97.44 199 SER A C 1
ATOM 1559 O O . SER A 1 199 ? -2.111 -24.922 -1.389 1 97.44 199 SER A O 1
ATOM 1561 N N . LYS A 1 200 ? -4.137 -24.234 -0.753 1 97.62 200 LYS A N 1
ATOM 1562 C CA . LYS A 1 200 ? -4.719 -24.344 -2.088 1 97.62 200 LYS A CA 1
ATOM 1563 C C . LYS A 1 200 ? -4.859 -22.969 -2.744 1 97.62 200 LYS A C 1
ATOM 1565 O O . LYS A 1 200 ? -5.332 -22.875 -3.879 1 97.62 200 LYS A O 1
ATOM 1570 N N . MET A 1 201 ? -4.516 -21.922 -2.004 1 98.38 201 MET A N 1
ATOM 1571 C CA . MET A 1 201 ? -4.773 -20.562 -2.473 1 98.38 201 MET A CA 1
ATOM 1572 C C . MET A 1 201 ? -3.482 -19.891 -2.908 1 98.38 201 MET A C 1
ATOM 1574 O O . MET A 1 201 ? -2.471 -19.953 -2.209 1 98.38 201 MET A O 1
ATOM 1578 N N . GLY A 1 202 ? -3.531 -19.25 -4.07 1 98.69 202 GLY A N 1
ATOM 1579 C CA . GLY A 1 202 ? -2.441 -18.438 -4.578 1 98.69 202 GLY A CA 1
ATOM 1580 C C . GLY A 1 202 ? -2.844 -17 -4.828 1 98.69 202 GLY A C 1
ATOM 1581 O O . GLY A 1 202 ? -3.973 -16.719 -5.242 1 98.69 202 GLY A O 1
ATOM 1582 N N . VAL A 1 203 ? -1.944 -16.094 -4.559 1 98.69 203 VAL A N 1
ATOM 1583 C CA . VAL A 1 203 ? -2.131 -14.664 -4.781 1 98.69 203 VAL A CA 1
ATOM 1584 C C . VAL A 1 203 ? -0.981 -14.125 -5.625 1 98.69 203 VAL A C 1
ATOM 1586 O O . VAL A 1 203 ? 0.19 -14.359 -5.32 1 98.69 203 VAL A O 1
ATOM 1589 N N . ILE A 1 204 ? -1.295 -13.484 -6.691 1 97.62 204 ILE A N 1
ATOM 1590 C CA . ILE A 1 204 ? -0.337 -12.789 -7.547 1 97.62 204 ILE A CA 1
ATOM 1591 C C . ILE A 1 204 ? -0.641 -11.297 -7.559 1 97.62 204 ILE A C 1
ATOM 1593 O O . ILE A 1 204 ? -1.734 -10.883 -7.949 1 97.62 204 ILE A O 1
ATOM 1597 N N . LEU A 1 205 ? 0.269 -10.547 -7.09 1 97.12 205 LEU A N 1
ATOM 1598 C CA . LEU A 1 205 ? 0.112 -9.094 -7.082 1 97.12 205 LEU A CA 1
ATOM 1599 C C . LEU A 1 205 ? 1.069 -8.438 -8.07 1 97.12 205 LEU A C 1
ATOM 1601 O O . LEU A 1 205 ? 2.275 -8.695 -8.039 1 97.12 205 LEU A O 1
ATOM 1605 N N . HIS A 1 206 ? 0.565 -7.613 -8.961 1 96.19 206 HIS A N 1
ATOM 1606 C CA . HIS A 1 206 ? 1.414 -6.816 -9.844 1 96.19 206 HIS A CA 1
ATOM 1607 C C . HIS A 1 206 ? 1.325 -5.332 -9.5 1 96.19 206 HIS A C 1
ATOM 1609 O O . HIS A 1 206 ? 0.634 -4.949 -8.547 1 96.19 206 HIS A O 1
ATOM 1615 N N . SER A 1 207 ? 2.125 -4.48 -10.102 1 94.56 207 SER A N 1
ATOM 1616 C CA . SER A 1 207 ? 2.203 -3.047 -9.844 1 94.56 207 SER A CA 1
ATOM 1617 C C . SER A 1 207 ? 2.602 -2.762 -8.398 1 94.56 207 SER A C 1
ATOM 1619 O O . SER A 1 207 ? 2.107 -1.812 -7.793 1 94.56 207 SER A O 1
ATOM 1621 N N . VAL A 1 208 ? 3.373 -3.592 -7.863 1 96 208 VAL A N 1
ATOM 1622 C CA . VAL A 1 208 ? 3.904 -3.381 -6.523 1 96 208 VAL A CA 1
ATOM 1623 C C . VAL A 1 208 ? 4.918 -2.24 -6.543 1 96 208 VAL A C 1
ATOM 1625 O O . VAL A 1 208 ? 5.852 -2.242 -7.352 1 96 208 VAL A O 1
ATOM 1628 N N . PRO A 1 209 ? 4.742 -1.217 -5.664 1 94.06 209 PRO A N 1
ATOM 1629 C CA . PRO A 1 209 ? 5.75 -0.155 -5.621 1 94.06 209 PRO A CA 1
ATOM 1630 C C . PRO A 1 209 ? 7.113 -0.655 -5.156 1 94.06 209 PRO A C 1
ATOM 1632 O O . PRO A 1 209 ? 7.242 -1.81 -4.742 1 94.06 209 PRO A O 1
ATOM 1635 N N . ARG A 1 210 ? 8.148 0.214 -5.328 1 95.69 210 ARG A N 1
ATOM 1636 C CA . ARG A 1 210 ? 9.469 -0.094 -4.789 1 95.69 210 ARG A CA 1
ATOM 1637 C C . ARG A 1 210 ? 9.484 0.029 -3.27 1 95.69 210 ARG A C 1
ATOM 1639 O O . ARG A 1 210 ? 9.844 1.077 -2.73 1 95.69 210 ARG A O 1
ATOM 1646 N N . LEU A 1 211 ? 9.055 -1.068 -2.572 1 97.62 211 LEU A N 1
ATOM 1647 C CA . LEU A 1 211 ? 8.898 -1.088 -1.123 1 97.62 211 LEU A CA 1
ATOM 1648 C C . LEU A 1 211 ? 10.227 -1.368 -0.435 1 97.62 211 LEU A C 1
ATOM 1650 O O . LEU A 1 211 ? 11.078 -2.082 -0.977 1 97.62 211 LEU A O 1
ATOM 1654 N N . ASN A 1 212 ? 10.453 -0.823 0.741 1 95.88 212 ASN A N 1
ATOM 1655 C CA . ASN A 1 212 ? 11.57 -1.312 1.544 1 95.88 212 ASN A CA 1
ATOM 1656 C C . ASN A 1 212 ? 11.289 -2.705 2.104 1 95.88 212 ASN A C 1
ATOM 1658 O O . ASN A 1 212 ? 10.164 -3.191 2.029 1 95.88 212 ASN A O 1
ATOM 1662 N N . GLN A 1 213 ? 12.273 -3.393 2.615 1 96.25 213 GLN A N 1
ATOM 1663 C CA . GLN A 1 213 ? 12.203 -4.809 2.969 1 96.25 213 GLN A CA 1
ATOM 1664 C C . GLN A 1 213 ? 11.203 -5.047 4.098 1 96.25 213 GLN A C 1
ATOM 1666 O O . GLN A 1 213 ? 10.5 -6.059 4.105 1 96.25 213 GLN A O 1
ATOM 1671 N N . ASP A 1 214 ? 11.148 -4.152 5.07 1 94.25 214 ASP A N 1
ATOM 1672 C CA . ASP A 1 214 ? 10.242 -4.355 6.195 1 94.25 214 ASP A CA 1
ATOM 1673 C C . ASP A 1 214 ? 8.781 -4.285 5.746 1 94.25 214 ASP A C 1
ATOM 1675 O O . ASP A 1 214 ? 7.953 -5.09 6.176 1 94.25 214 ASP A O 1
ATOM 1679 N N . VAL A 1 215 ? 8.453 -3.307 4.855 1 96.12 215 VAL A N 1
ATOM 1680 C CA . VAL A 1 215 ? 7.094 -3.176 4.34 1 96.12 215 VAL A CA 1
ATOM 1681 C C . VAL A 1 215 ? 6.758 -4.379 3.461 1 96.12 215 VAL A C 1
ATOM 1683 O O . VAL A 1 215 ? 5.664 -4.941 3.561 1 96.12 215 VAL A O 1
ATOM 1686 N N . LEU A 1 216 ? 7.688 -4.766 2.623 1 96.94 216 LEU A N 1
ATOM 1687 C CA . LEU A 1 216 ? 7.488 -5.934 1.771 1 96.94 216 LEU A CA 1
ATOM 1688 C C . LEU A 1 216 ? 7.234 -7.184 2.611 1 96.94 216 LEU A C 1
ATOM 1690 O O . LEU A 1 216 ? 6.34 -7.973 2.305 1 96.94 216 LEU A O 1
ATOM 1694 N N . SER A 1 217 ? 8.023 -7.379 3.65 1 96.44 217 SER A N 1
ATOM 1695 C CA . SER A 1 217 ? 7.84 -8.516 4.547 1 96.44 217 SER A CA 1
ATOM 1696 C C . SER A 1 217 ? 6.457 -8.5 5.188 1 96.44 217 SER A C 1
ATOM 1698 O O . SER A 1 217 ? 5.82 -9.547 5.336 1 96.44 217 SER A O 1
ATOM 1700 N N . TYR A 1 218 ? 6 -7.309 5.582 1 95.81 218 TYR A N 1
ATOM 1701 C CA . TYR A 1 218 ? 4.66 -7.172 6.148 1 95.81 218 TYR A CA 1
ATOM 1702 C C . TYR A 1 218 ? 3.596 -7.57 5.133 1 95.81 218 TYR A C 1
ATOM 1704 O O . TYR A 1 218 ? 2.648 -8.289 5.469 1 95.81 218 TYR A O 1
ATOM 1712 N N . VAL A 1 219 ? 3.758 -7.133 3.859 1 96.25 219 VAL A N 1
ATOM 1713 C CA . VAL A 1 219 ? 2.822 -7.461 2.791 1 96.25 219 VAL A CA 1
ATOM 1714 C C . VAL A 1 219 ? 2.779 -8.977 2.59 1 96.25 219 VAL A C 1
ATOM 1716 O O . VAL A 1 219 ? 1.7 -9.57 2.527 1 96.25 219 VAL A O 1
ATOM 1719 N N . VAL A 1 220 ? 3.932 -9.609 2.545 1 97.5 220 VAL A N 1
ATOM 1720 C CA . VAL A 1 220 ? 4.012 -11.055 2.346 1 97.5 220 VAL A CA 1
ATOM 1721 C C . VAL A 1 220 ? 3.355 -11.773 3.52 1 97.5 220 VAL A C 1
ATOM 1723 O O . VAL A 1 220 ? 2.623 -12.75 3.324 1 97.5 220 VAL A O 1
ATOM 1726 N N . ALA A 1 221 ? 3.539 -11.266 4.703 1 95.94 221 ALA A N 1
ATOM 1727 C CA . ALA A 1 221 ? 2.9 -11.852 5.879 1 95.94 221 ALA A CA 1
ATOM 1728 C C . ALA A 1 221 ? 1.382 -11.742 5.789 1 95.94 221 ALA A C 1
ATOM 1730 O O . ALA A 1 221 ? 0.663 -12.672 6.164 1 95.94 221 ALA A O 1
ATOM 1731 N N . LYS A 1 222 ? 0.898 -10.594 5.34 1 95.94 222 LYS A N 1
ATOM 1732 C CA . LYS A 1 222 ? -0.543 -10.422 5.184 1 95.94 222 LYS A CA 1
ATOM 1733 C C . LYS A 1 222 ? -1.099 -11.375 4.125 1 95.94 222 LYS A C 1
ATOM 1735 O O . LYS A 1 222 ? -2.186 -11.93 4.293 1 95.94 222 LYS A O 1
ATOM 1740 N N . VAL A 1 223 ? -0.363 -11.57 3.041 1 97.81 223 VAL A N 1
ATOM 1741 C CA . VAL A 1 223 ? -0.778 -12.531 2.027 1 97.81 223 VAL A CA 1
ATOM 1742 C C . VAL A 1 223 ? -0.796 -13.938 2.627 1 97.81 223 VAL A C 1
ATOM 1744 O O . VAL A 1 223 ? -1.705 -14.727 2.352 1 97.81 223 VAL A O 1
ATOM 1747 N N . GLU A 1 224 ? 0.156 -14.25 3.473 1 97 224 GLU A N 1
ATOM 1748 C CA . GLU A 1 224 ? 0.287 -15.578 4.07 1 97 224 GLU A CA 1
ATOM 1749 C C . GLU A 1 224 ? -0.916 -15.906 4.949 1 97 224 GLU A C 1
ATOM 1751 O O . GLU A 1 224 ? -1.218 -17.078 5.184 1 97 224 GLU A O 1
ATOM 1756 N N . GLU A 1 225 ? -1.554 -14.883 5.453 1 96.44 225 GLU A N 1
ATOM 1757 C CA . GLU A 1 225 ? -2.783 -15.109 6.211 1 96.44 225 GLU A CA 1
ATOM 1758 C C . GLU A 1 225 ? -3.877 -15.695 5.32 1 96.44 225 GLU A C 1
ATOM 1760 O O . GLU A 1 225 ? -4.836 -16.297 5.812 1 96.44 225 GLU A O 1
ATOM 1765 N N . ALA A 1 226 ? -3.738 -15.562 3.975 1 97.38 226 ALA A N 1
ATOM 1766 C CA . ALA A 1 226 ? -4.793 -15.961 3.045 1 97.38 226 ALA A CA 1
ATOM 1767 C C . ALA A 1 226 ? -4.336 -17.125 2.164 1 97.38 226 ALA A C 1
ATOM 1769 O O . ALA A 1 226 ? -5.141 -17.969 1.782 1 97.38 226 ALA A O 1
ATOM 1770 N N . ALA A 1 227 ? -3.062 -17.109 1.818 1 98.31 227 ALA A N 1
ATOM 1771 C CA . ALA A 1 227 ? -2.592 -18.016 0.77 1 98.31 227 ALA A CA 1
ATOM 1772 C C . ALA A 1 227 ? -1.162 -18.469 1.04 1 98.31 227 ALA A C 1
ATOM 1774 O O . ALA A 1 227 ? -0.335 -17.688 1.522 1 98.31 227 ALA A O 1
ATOM 1775 N N . ASP A 1 228 ? -0.859 -19.672 0.654 1 97.5 228 ASP A N 1
ATOM 1776 C CA . ASP A 1 228 ? 0.489 -20.203 0.821 1 97.5 228 ASP A CA 1
ATOM 1777 C C . ASP A 1 228 ? 1.294 -20.078 -0.469 1 97.5 228 ASP A C 1
ATOM 1779 O O . ASP A 1 228 ? 2.473 -20.438 -0.51 1 97.5 228 ASP A O 1
ATOM 1783 N N . TRP A 1 229 ? 0.676 -19.547 -1.543 1 98.25 229 TRP A N 1
ATOM 1784 C CA . TRP A 1 229 ? 1.354 -19.312 -2.812 1 98.25 229 TRP A CA 1
ATOM 1785 C C . TRP A 1 229 ? 1.308 -17.828 -3.182 1 98.25 229 TRP A C 1
ATOM 1787 O O . TRP A 1 229 ? 0.239 -17.219 -3.174 1 98.25 229 TRP A O 1
ATOM 1797 N N . VAL A 1 230 ? 2.486 -17.266 -3.459 1 98.5 230 VAL A N 1
ATOM 1798 C CA . VAL A 1 230 ? 2.514 -15.828 -3.676 1 98.5 230 VAL A CA 1
ATOM 1799 C C . VAL A 1 230 ? 3.473 -15.492 -4.816 1 98.5 230 VAL A C 1
ATOM 1801 O O . VAL A 1 230 ? 4.5 -16.156 -4.984 1 98.5 230 VAL A O 1
ATOM 1804 N N . PHE A 1 231 ? 3.182 -14.547 -5.59 1 97.75 231 PHE A N 1
ATOM 1805 C CA . PHE A 1 231 ? 4.117 -13.859 -6.48 1 97.75 231 PHE A CA 1
ATOM 1806 C C . PHE A 1 231 ? 3.85 -12.359 -6.492 1 97.75 231 PHE A C 1
ATOM 1808 O O . PHE A 1 231 ? 2.693 -11.93 -6.531 1 97.75 231 PHE A O 1
ATOM 1815 N N . LEU A 1 232 ? 4.828 -11.594 -6.352 1 97.25 232 LEU A N 1
ATOM 1816 C CA . LEU A 1 232 ? 4.766 -10.133 -6.434 1 97.25 232 LEU A CA 1
ATOM 1817 C C . LEU A 1 232 ? 5.664 -9.617 -7.551 1 97.25 232 LEU A C 1
ATOM 1819 O O . LEU A 1 232 ? 6.781 -10.102 -7.734 1 97.25 232 LEU A O 1
ATOM 1823 N N . THR A 1 233 ? 5.211 -8.617 -8.312 1 96.75 233 THR A N 1
ATOM 1824 C CA . THR A 1 233 ? 6.02 -7.953 -9.328 1 96.75 233 THR A CA 1
ATOM 1825 C C . THR A 1 233 ? 5.652 -6.473 -9.43 1 96.75 233 THR A C 1
ATOM 1827 O O . THR A 1 233 ? 4.512 -6.09 -9.156 1 96.75 233 THR A O 1
ATOM 1830 N N . SER A 1 234 ? 6.609 -5.641 -9.773 1 94.94 234 SER A N 1
ATOM 1831 C CA . SER A 1 234 ? 6.332 -4.23 -10.023 1 94.94 234 SER A CA 1
ATOM 1832 C C . SER A 1 234 ? 5.777 -4.02 -11.43 1 94.94 234 SER A C 1
ATOM 1834 O O . SER A 1 234 ? 5.34 -2.922 -11.773 1 94.94 234 SER A O 1
ATOM 1836 N N . GLY A 1 235 ? 5.883 -5.094 -12.195 1 91.56 235 GLY A N 1
ATOM 1837 C CA . GLY A 1 235 ? 5.371 -4.984 -13.555 1 91.56 235 GLY A CA 1
ATOM 1838 C C . GLY A 1 235 ? 3.889 -4.676 -13.609 1 91.56 235 GLY A C 1
ATOM 1839 O O . GLY A 1 235 ? 3.162 -4.918 -12.641 1 91.56 235 GLY A O 1
ATOM 1840 N N . ILE A 1 236 ? 3.5 -3.936 -14.711 1 81.5 236 ILE A N 1
ATOM 1841 C CA . ILE A 1 236 ? 2.086 -3.635 -14.914 1 81.5 236 ILE A CA 1
ATOM 1842 C C . ILE A 1 236 ? 1.411 -4.797 -15.641 1 81.5 236 ILE A C 1
ATOM 1844 O O . ILE A 1 236 ? 2.086 -5.684 -16.172 1 81.5 236 ILE A O 1
ATOM 1848 N N . GLU A 1 237 ? 0.155 -4.844 -15.508 1 65.88 237 GLU A N 1
ATOM 1849 C CA . GLU A 1 237 ? -0.586 -5.949 -16.109 1 65.88 237 GLU A CA 1
ATOM 1850 C C . GLU A 1 237 ? -0.175 -6.164 -17.562 1 65.88 237 GLU A C 1
ATOM 1852 O O . GLU A 1 237 ? -0.074 -5.203 -18.328 1 65.88 237 GLU A O 1
ATOM 1857 N N . GLY A 1 238 ? 0.088 -7.375 -17.984 1 60.44 238 GLY A N 1
ATOM 1858 C CA . GLY A 1 238 ? 0.517 -7.785 -19.312 1 60.44 238 GLY A CA 1
ATOM 1859 C C . GLY A 1 238 ? 2.025 -7.789 -19.484 1 60.44 238 GLY A C 1
ATOM 1860 O O . GLY A 1 238 ? 2.584 -8.703 -20.094 1 60.44 238 GLY A O 1
ATOM 1861 N N . ASN A 1 239 ? 2.691 -6.848 -18.859 1 63.47 239 ASN A N 1
ATOM 1862 C CA . ASN A 1 239 ? 4.137 -6.738 -19.031 1 63.47 239 ASN A CA 1
ATOM 1863 C C . ASN A 1 239 ? 4.879 -7.086 -17.75 1 63.47 239 ASN A C 1
ATOM 1865 O O . ASN A 1 239 ? 6.109 -7.105 -17.719 1 63.47 239 ASN A O 1
ATOM 1869 N N . GLY A 1 240 ? 4.105 -7.648 -16.781 1 71 240 GLY A N 1
ATOM 1870 C CA . GLY A 1 240 ? 4.766 -7.766 -15.492 1 71 240 GLY A CA 1
ATOM 1871 C C . GLY A 1 240 ? 5.457 -9.102 -15.297 1 71 240 GLY A C 1
ATOM 1872 O O . GLY A 1 240 ? 6.25 -9.266 -14.367 1 71 240 GLY A O 1
ATOM 1873 N N . TYR A 1 241 ? 5.305 -10.031 -16.359 1 85.94 241 TYR A N 1
ATOM 1874 C CA . TYR A 1 241 ? 5.793 -11.375 -16.062 1 85.94 241 TYR A CA 1
ATOM 1875 C C . TYR A 1 241 ? 7.012 -11.703 -16.922 1 85.94 241 TYR A C 1
ATOM 1877 O O . TYR A 1 241 ? 7.562 -12.805 -16.812 1 85.94 241 TYR A O 1
ATOM 1885 N N . HIS A 1 242 ? 7.527 -10.688 -17.625 1 90 242 HIS A N 1
ATOM 1886 C CA . HIS A 1 242 ? 8.562 -10.992 -18.609 1 90 242 HIS A CA 1
ATOM 1887 C C . HIS A 1 242 ? 9.93 -10.523 -18.125 1 90 242 HIS A C 1
ATOM 1889 O O . HIS A 1 242 ? 10.852 -10.352 -18.938 1 90 242 HIS A O 1
ATOM 1895 N N . ASP A 1 243 ? 9.969 -10.219 -16.844 1 92 243 ASP A N 1
ATOM 1896 C CA . ASP A 1 243 ? 11.234 -9.867 -16.219 1 92 243 ASP A CA 1
ATOM 1897 C C . ASP A 1 243 ? 11.164 -10.055 -14.703 1 92 243 ASP A C 1
ATOM 1899 O O . ASP A 1 243 ? 10.078 -10.078 -14.125 1 92 243 ASP A O 1
ATOM 1903 N N . PHE A 1 244 ? 12.328 -10.273 -14.148 1 95.31 244 PHE A N 1
ATOM 1904 C CA . PHE A 1 244 ? 12.422 -10.188 -12.695 1 95.31 244 PHE A CA 1
ATOM 1905 C C . PHE A 1 244 ? 12.484 -8.734 -12.242 1 95.31 244 PHE A C 1
ATOM 1907 O O . PHE A 1 244 ? 13.477 -8.047 -12.484 1 95.31 244 PHE A O 1
ATOM 1914 N N . SER A 1 245 ? 11.445 -8.273 -11.602 1 93.69 245 SER A N 1
ATOM 1915 C CA . SER A 1 245 ? 11.398 -6.879 -11.188 1 93.69 245 SER A CA 1
ATOM 1916 C C . SER A 1 245 ? 12.227 -6.648 -9.93 1 93.69 245 SER A C 1
ATOM 1918 O O . SER A 1 245 ? 12.789 -7.59 -9.367 1 93.69 245 SER A O 1
ATOM 1920 N N . ASP A 1 246 ? 12.281 -5.402 -9.453 1 90.88 246 ASP A N 1
ATOM 1921 C CA . ASP A 1 246 ? 13.047 -4.996 -8.281 1 90.88 246 ASP A CA 1
ATOM 1922 C C . ASP A 1 246 ? 12.469 -5.617 -7.008 1 90.88 246 ASP A C 1
ATOM 1924 O O . ASP A 1 246 ? 13.125 -5.633 -5.965 1 90.88 246 ASP A O 1
ATOM 1928 N N . VAL A 1 247 ? 11.328 -6.234 -7.105 1 95.62 247 VAL A N 1
ATOM 1929 C CA . VAL A 1 247 ? 10.648 -6.789 -5.941 1 95.62 247 VAL A CA 1
ATOM 1930 C C . VAL A 1 247 ? 11.148 -8.211 -5.68 1 95.62 247 VAL A C 1
ATOM 1932 O O . VAL A 1 247 ? 11.023 -8.727 -4.566 1 95.62 247 VAL A O 1
ATOM 1935 N N . TRP A 1 248 ? 11.773 -8.836 -6.664 1 97 248 TRP A N 1
ATOM 1936 C CA . TRP A 1 248 ? 12.055 -10.266 -6.684 1 97 248 TRP A CA 1
ATOM 1937 C C . TRP A 1 248 ? 12.914 -10.672 -5.488 1 97 248 TRP A C 1
ATOM 1939 O O . TRP A 1 248 ? 12.523 -11.539 -4.703 1 97 248 TRP A O 1
ATOM 1949 N N . GLN A 1 249 ? 14.031 -9.984 -5.285 1 97 249 GLN A N 1
ATOM 1950 C CA . GLN A 1 249 ? 14.945 -10.367 -4.211 1 97 249 GLN A CA 1
ATOM 1951 C C . GLN A 1 249 ? 14.289 -10.195 -2.846 1 97 249 GLN A C 1
ATOM 1953 O O . GLN A 1 249 ? 14.453 -11.039 -1.962 1 97 249 GLN A O 1
ATOM 1958 N N . GLY A 1 250 ? 13.586 -9.07 -2.678 1 97.06 250 GLY A N 1
ATOM 1959 C CA . GLY A 1 250 ? 12.891 -8.836 -1.423 1 97.06 250 GLY A CA 1
ATOM 1960 C C . GLY A 1 250 ? 11.797 -9.852 -1.147 1 97.06 250 GLY A C 1
ATOM 1961 O O . GLY A 1 250 ? 11.594 -10.266 -0.002 1 97.06 250 GLY A O 1
ATOM 1962 N N . LEU A 1 251 ? 11.062 -10.25 -2.213 1 97.81 251 LEU A N 1
ATOM 1963 C CA . LEU A 1 251 ? 10.016 -11.266 -2.078 1 97.81 251 LEU A CA 1
ATOM 1964 C C . LEU A 1 251 ? 10.609 -12.586 -1.592 1 97.81 251 LEU A C 1
ATOM 1966 O O . LEU A 1 251 ? 10.102 -13.18 -0.638 1 97.81 251 LEU A O 1
ATOM 1970 N N . VAL A 1 252 ? 11.727 -13.008 -2.217 1 98.06 252 VAL A N 1
ATOM 1971 C CA . VAL A 1 252 ? 12.359 -14.273 -1.86 1 98.06 252 VAL A CA 1
ATOM 1972 C C . VAL A 1 252 ? 12.828 -14.234 -0.406 1 98.06 252 VAL A C 1
ATOM 1974 O O . VAL A 1 252 ? 12.586 -15.172 0.356 1 98.06 252 VAL A O 1
ATOM 1977 N N . ALA A 1 253 ? 13.422 -13.125 -0.023 1 96.81 253 ALA A N 1
ATOM 1978 C CA . ALA A 1 253 ? 13.898 -12.969 1.35 1 96.81 253 ALA A CA 1
ATOM 1979 C C . ALA A 1 253 ? 12.734 -13 2.338 1 96.81 253 ALA A C 1
ATOM 1981 O O . ALA A 1 253 ? 12.828 -13.625 3.398 1 96.81 253 ALA A O 1
ATOM 1982 N N . ALA A 1 254 ? 11.641 -12.328 1.998 1 96.62 254 ALA A N 1
ATOM 1983 C CA . ALA A 1 254 ? 10.477 -12.273 2.881 1 96.62 254 ALA A CA 1
ATOM 1984 C C . ALA A 1 254 ? 9.867 -13.656 3.066 1 96.62 254 ALA A C 1
ATOM 1986 O O . ALA A 1 254 ? 9.516 -14.047 4.184 1 96.62 254 ALA A O 1
ATOM 1987 N N . VAL A 1 255 ? 9.711 -14.43 1.995 1 97.31 255 VAL A N 1
ATOM 1988 C CA . VAL A 1 255 ? 9.148 -15.781 2.059 1 97.31 255 VAL A CA 1
ATOM 1989 C C . VAL A 1 255 ? 10.086 -16.688 2.848 1 97.31 255 VAL A C 1
ATOM 1991 O O . VAL A 1 255 ? 9.641 -17.531 3.627 1 97.31 255 VAL A O 1
ATOM 1994 N N . GLY A 1 256 ? 11.406 -16.5 2.664 1 94 256 GLY A N 1
ATOM 1995 C CA . GLY A 1 256 ? 12.406 -17.312 3.342 1 94 256 GLY A CA 1
ATOM 1996 C C . GLY A 1 256 ? 12.438 -17.094 4.844 1 94 256 GLY A C 1
ATOM 1997 O O . GLY A 1 256 ? 12.82 -17.984 5.602 1 94 256 GLY A O 1
ATOM 1998 N N . LYS A 1 257 ? 12.109 -15.898 5.324 1 85.69 257 LYS A N 1
ATOM 1999 C CA . LYS A 1 257 ? 12.094 -15.594 6.75 1 85.69 257 LYS A CA 1
ATOM 2000 C C . LYS A 1 257 ? 10.938 -16.312 7.449 1 85.69 257 LYS A C 1
ATOM 2002 O O . LYS A 1 257 ? 11.039 -16.641 8.633 1 85.69 257 LYS A O 1
ATOM 2007 N N . GLY A 1 258 ? 9.992 -16.906 6.672 1 68 258 GLY A N 1
ATOM 2008 C CA . GLY A 1 258 ? 8.828 -17.594 7.219 1 68 258 GLY A CA 1
ATOM 2009 C C . GLY A 1 258 ? 7.938 -16.672 8.039 1 68 258 GLY A C 1
ATOM 2010 O O . GLY A 1 258 ? 8.156 -15.469 8.086 1 68 258 GLY A O 1
ATOM 2011 N N . ARG A 1 259 ? 6.984 -17.438 8.633 1 57.94 259 ARG A N 1
ATOM 2012 C CA . ARG A 1 259 ? 6.012 -16.797 9.508 1 57.94 259 ARG A CA 1
ATOM 2013 C C . ARG A 1 259 ? 6.672 -16.312 10.789 1 57.94 259 ARG A C 1
ATOM 2015 O O . ARG A 1 259 ? 7.57 -16.969 11.328 1 57.94 259 ARG A O 1
ATOM 2022 N N . GLY A 1 260 ? 6.559 -15.062 11.43 1 44.19 260 GLY A N 1
ATOM 2023 C CA . GLY A 1 260 ? 6.93 -14.617 12.766 1 44.19 260 GLY A CA 1
ATOM 2024 C C . GLY A 1 260 ? 8.18 -13.766 12.781 1 44.19 260 GLY A C 1
ATOM 2025 O O . GLY A 1 260 ? 8.484 -13.125 13.789 1 44.19 260 GLY A O 1
ATOM 2026 N N . VAL A 1 261 ? 9.164 -14.234 12.078 1 39.03 261 VAL A N 1
ATOM 2027 C CA . VAL A 1 261 ? 10.398 -13.594 12.508 1 39.03 261 VAL A CA 1
ATOM 2028 C C . VAL A 1 261 ? 10.305 -12.086 12.297 1 39.03 261 VAL A C 1
ATOM 2030 O O . VAL A 1 261 ? 10.766 -11.297 13.133 1 39.03 261 VAL A O 1
ATOM 2033 N N . GLY A 1 262 ? 9.914 -11.68 11.336 1 35.66 262 GLY A N 1
ATOM 2034 C CA . GLY A 1 262 ? 10.164 -10.281 11.031 1 35.66 262 GLY A CA 1
ATOM 2035 C C . GLY A 1 262 ? 9.039 -9.359 11.469 1 35.66 262 GLY A C 1
ATOM 2036 O O . GLY A 1 262 ? 9.078 -8.156 11.219 1 35.66 262 GLY A O 1
ATOM 2037 N N . THR A 1 263 ? 7.855 -9.992 11.5 1 36 263 THR A N 1
ATOM 2038 C CA . THR A 1 263 ? 6.824 -9.055 11.938 1 36 263 THR A CA 1
ATOM 2039 C C . THR A 1 263 ? 6.926 -8.789 13.438 1 36 263 THR A C 1
ATOM 2041 O O . THR A 1 263 ? 7.348 -9.664 14.195 1 36 263 THR A O 1
ATOM 2044 N N . GLY A 1 264 ? 7.801 -8.008 13.82 1 31.78 264 GLY A N 1
ATOM 2045 C CA . GLY A 1 264 ? 7.789 -7.645 15.227 1 31.78 264 GLY A CA 1
ATOM 2046 C C . GLY A 1 264 ? 6.586 -8.188 15.977 1 31.78 264 GLY A C 1
ATOM 2047 O O . GLY A 1 264 ? 6.293 -7.754 17.094 1 31.78 264 GLY A O 1
ATOM 2048 N N . TRP A 1 265 ? 5.727 -8.727 15.359 1 27.03 265 TRP A N 1
ATOM 2049 C CA . TRP A 1 265 ? 4.582 -9.219 16.125 1 27.03 265 TRP A CA 1
ATOM 2050 C C . TRP A 1 265 ? 4.926 -10.508 16.859 1 27.03 265 TRP A C 1
ATOM 2052 O O . TRP A 1 265 ? 5.387 -11.469 16.25 1 27.03 265 TRP A O 1
ATOM 2062 N N . LYS A 1 266 ? 5.715 -10.516 17.969 1 28.2 266 LYS A N 1
ATOM 2063 C CA . LYS A 1 266 ? 5.695 -11.711 18.812 1 28.2 266 LYS A CA 1
ATOM 2064 C C . LYS A 1 266 ? 4.289 -12.297 18.906 1 28.2 266 LYS A C 1
ATOM 2066 O O . LYS A 1 266 ? 3.328 -11.578 19.188 1 28.2 266 LYS A O 1
ATOM 2071 N N . ALA A 1 267 ? 4.242 -13.539 18.219 1 20.75 267 ALA A N 1
ATOM 2072 C CA . ALA A 1 267 ? 3.076 -14.328 18.609 1 20.75 267 ALA A CA 1
ATOM 2073 C C . ALA A 1 267 ? 2.99 -14.461 20.125 1 20.75 267 ALA A C 1
ATOM 2075 O O . ALA A 1 267 ? 4.016 -14.555 20.797 1 20.75 267 ALA A O 1
ATOM 2076 N N . MET B 1 1 ? 4.793 12.039 21 1 81.38 1 MET B N 1
ATOM 2077 C CA . MET B 1 1 ? 3.514 11.391 20.719 1 81.38 1 MET B CA 1
ATOM 2078 C C . MET B 1 1 ? 2.918 11.922 19.422 1 81.38 1 MET B C 1
ATOM 2080 O O . MET B 1 1 ? 3.064 13.102 19.094 1 81.38 1 MET B O 1
ATOM 2084 N N . MET B 1 2 ? 2.295 11.102 18.562 1 91.06 2 MET B N 1
ATOM 2085 C CA . MET B 1 2 ? 1.775 11.461 17.234 1 91.06 2 MET B CA 1
ATOM 2086 C C . MET B 1 2 ? 0.5 12.281 17.359 1 91.06 2 MET B C 1
ATOM 2088 O O . MET B 1 2 ? -0.32 12.039 18.25 1 91.06 2 MET B O 1
ATOM 2092 N N . SER B 1 3 ? 0.399 13.32 16.656 1 95.06 3 SER B N 1
ATOM 2093 C CA . SER B 1 3 ? -0.763 14.203 16.578 1 95.06 3 SER B CA 1
ATOM 2094 C C . SER B 1 3 ? -1.407 14.133 15.195 1 95.06 3 SER B C 1
ATOM 2096 O O . SER B 1 3 ? -0.739 13.828 14.203 1 95.06 3 SER B O 1
ATOM 2098 N N . ILE B 1 4 ? -2.707 14.367 15.195 1 98.31 4 ILE B N 1
ATOM 2099 C CA . ILE B 1 4 ? -3.408 14.414 13.922 1 98.31 4 ILE B CA 1
ATOM 2100 C C . ILE B 1 4 ? -3.492 15.859 13.43 1 98.31 4 ILE B C 1
ATOM 2102 O O . ILE B 1 4 ? -3.947 16.75 14.164 1 98.31 4 ILE B O 1
ATOM 2106 N N . LEU B 1 5 ? -2.908 16.172 12.289 1 98.25 5 LEU B N 1
ATOM 2107 C CA . LEU B 1 5 ? -3.039 17.438 11.578 1 98.25 5 LEU B CA 1
ATOM 2108 C C . LEU B 1 5 ? -4.211 17.391 10.602 1 98.25 5 LEU B C 1
ATOM 2110 O O . LEU B 1 5 ? -4.09 16.828 9.508 1 98.25 5 LEU B O 1
ATOM 2114 N N . LEU B 1 6 ? -5.34 17.984 10.953 1 97.94 6 LEU B N 1
ATOM 2115 C CA . LEU B 1 6 ? -6.574 17.844 10.195 1 97.94 6 LEU B CA 1
ATOM 2116 C C . LEU B 1 6 ? -6.867 19.109 9.398 1 97.94 6 LEU B C 1
ATOM 2118 O O . LEU B 1 6 ? -7.25 20.141 9.977 1 97.94 6 LEU B O 1
ATOM 2122 N N . PRO B 1 7 ? -6.609 19.125 8.047 1 97.12 7 PRO B N 1
ATOM 2123 C CA . PRO B 1 7 ? -7.223 20.188 7.25 1 97.12 7 PRO B CA 1
ATOM 2124 C C . PRO B 1 7 ? -8.75 20.156 7.312 1 97.12 7 PRO B C 1
ATOM 2126 O O . PRO B 1 7 ? -9.383 19.375 6.605 1 97.12 7 PRO B O 1
ATOM 2129 N N . LEU B 1 8 ? -9.312 20.969 8.172 1 97 8 LEU B N 1
ATOM 2130 C CA . LEU B 1 8 ? -10.758 20.984 8.375 1 97 8 LEU B CA 1
ATOM 2131 C C . LEU B 1 8 ? -11.43 21.969 7.414 1 97 8 LEU B C 1
ATOM 2133 O O . LEU B 1 8 ? -11.961 23 7.84 1 97 8 LEU B O 1
ATOM 2137 N N . TYR B 1 9 ? -11.383 21.625 6.156 1 95.62 9 TYR B N 1
ATOM 2138 C CA . TYR B 1 9 ? -11.93 22.469 5.102 1 95.62 9 TYR B CA 1
ATOM 2139 C C . TYR B 1 9 ? -13.375 22.094 4.797 1 95.62 9 TYR B C 1
ATOM 2141 O O . TYR B 1 9 ? -13.961 22.578 3.828 1 95.62 9 TYR B O 1
ATOM 2149 N N . VAL B 1 10 ? -13.938 21.234 5.621 1 94.94 10 VAL B N 1
ATOM 2150 C CA . VAL B 1 10 ? -15.359 20.906 5.559 1 94.94 10 VAL B CA 1
ATOM 2151 C C . VAL B 1 10 ? -16.188 22.078 6.047 1 94.94 10 VAL B C 1
ATOM 2153 O O . VAL B 1 10 ? -15.945 22.625 7.129 1 94.94 10 VAL B O 1
ATOM 2156 N N . TYR B 1 11 ? -17.078 22.469 5.195 1 96.75 11 TYR B N 1
ATOM 2157 C CA . TYR B 1 11 ? -18 23.5 5.656 1 96.75 11 TYR B CA 1
ATOM 2158 C C . TYR B 1 11 ? -18.781 23.031 6.879 1 96.75 11 TYR B C 1
ATOM 2160 O O . TYR B 1 11 ? -19.25 21.891 6.918 1 96.75 11 TYR B O 1
ATOM 2168 N N . PRO B 1 12 ? -18.844 23.875 7.949 1 97.62 12 PRO B N 1
ATOM 2169 C CA . PRO B 1 12 ? -19.391 23.422 9.234 1 97.62 12 PRO B CA 1
ATOM 2170 C C . PRO B 1 12 ? -20.906 23.453 9.266 1 97.62 12 PRO B C 1
ATOM 2172 O O . PRO B 1 12 ? -21.5 23.938 10.242 1 97.62 12 PRO B O 1
ATOM 2175 N N . SER B 1 13 ? -21.547 22.875 8.211 1 97.31 13 SER B N 1
ATOM 2176 C CA . SER B 1 13 ? -23 22.672 8.305 1 97.31 13 SER B CA 1
ATOM 2177 C C . SER B 1 13 ? -23.359 21.859 9.547 1 97.31 13 SER B C 1
ATOM 2179 O O . SER B 1 13 ? -22.5 21.25 10.172 1 97.31 13 SER B O 1
ATOM 2181 N N . PRO B 1 14 ? -24.609 21.984 10 1 96.94 14 PRO B N 1
ATOM 2182 C CA . PRO B 1 14 ? -24.984 21.266 11.227 1 96.94 14 PRO B CA 1
ATOM 2183 C C . PRO B 1 14 ? -24.547 19.797 11.211 1 96.94 14 PRO B C 1
ATOM 2185 O O . PRO B 1 14 ? -24.953 19.047 10.312 1 96.94 14 PRO B O 1
ATOM 2188 N N . GLY B 1 15 ? -23.672 19.406 12.125 1 97.75 15 GLY B N 1
ATOM 2189 C CA . GLY B 1 15 ? -23.234 18.031 12.305 1 97.75 15 GLY B CA 1
ATOM 2190 C C . GLY B 1 15 ? -21.984 17.688 11.508 1 97.75 15 GLY B C 1
ATOM 2191 O O . GLY B 1 15 ? -21.406 16.625 11.688 1 97.75 15 GLY B O 1
ATOM 2192 N N . ALA B 1 16 ? -21.531 18.531 10.633 1 97.94 16 ALA B N 1
ATOM 2193 C CA . ALA B 1 16 ? -20.438 18.234 9.711 1 97.94 16 ALA B CA 1
ATOM 2194 C C . ALA B 1 16 ? -19.141 17.984 10.469 1 97.94 16 ALA B C 1
ATOM 2196 O O . ALA B 1 16 ? -18.297 17.203 10.023 1 97.94 16 ALA B O 1
ATOM 2197 N N . TRP B 1 17 ? -18.938 18.703 11.625 1 98.5 17 TRP B N 1
ATOM 2198 C CA . TRP B 1 17 ? -17.688 18.562 12.375 1 98.5 17 TRP B CA 1
ATOM 2199 C C . TRP B 1 17 ? -17.844 17.562 13.508 1 98.5 17 TRP B C 1
ATOM 2201 O O . TRP B 1 17 ? -16.906 17.344 14.289 1 98.5 17 TRP B O 1
ATOM 2211 N N . ASP B 1 18 ? -19.016 16.797 13.547 1 98.44 18 ASP B N 1
ATOM 2212 C CA . ASP B 1 18 ? -19.297 15.852 14.617 1 98.44 18 ASP B CA 1
ATOM 2213 C C . ASP B 1 18 ? -18.234 14.758 14.68 1 98.44 18 ASP B C 1
ATOM 2215 O O . ASP B 1 18 ? -17.859 14.305 15.766 1 98.44 18 ASP B O 1
ATOM 2219 N N . PRO B 1 19 ? -17.766 14.266 13.523 1 98.38 19 PRO B N 1
ATOM 2220 C CA . PRO B 1 19 ? -16.734 13.227 13.609 1 98.38 19 PRO B CA 1
ATOM 2221 C C . PRO B 1 19 ? -15.5 13.68 14.375 1 98.38 19 PRO B C 1
ATOM 2223 O O . PRO B 1 19 ? -14.906 12.891 15.117 1 98.38 19 PRO B O 1
ATOM 2226 N N . LEU B 1 20 ? -15.07 14.945 14.242 1 98.62 20 LEU B N 1
ATOM 2227 C CA . LEU B 1 20 ? -13.938 15.477 15 1 98.62 20 LEU B CA 1
ATOM 2228 C C . LEU B 1 20 ? -14.258 15.523 16.484 1 98.62 20 LEU B C 1
ATOM 2230 O O . LEU B 1 20 ? -13.453 15.086 17.312 1 98.62 20 LEU B O 1
ATOM 2234 N N . TYR B 1 21 ? -15.477 15.992 16.812 1 98.69 21 TYR B N 1
ATOM 2235 C CA . TYR B 1 21 ? -15.859 16.109 18.219 1 98.69 21 TYR B CA 1
ATOM 2236 C C . TYR B 1 21 ? -15.938 14.727 18.875 1 98.69 21 TYR B C 1
ATOM 2238 O O . TYR B 1 21 ? -15.469 14.539 20 1 98.69 21 TYR B O 1
ATOM 2246 N N . ALA B 1 22 ? -16.531 13.828 18.141 1 98.56 22 ALA B N 1
ATOM 2247 C CA . ALA B 1 22 ? -16.641 12.461 18.641 1 98.56 22 ALA B CA 1
ATOM 2248 C C . ALA B 1 22 ? -15.258 11.867 18.891 1 98.56 22 ALA B C 1
ATOM 2250 O O . ALA B 1 22 ? -15.023 11.227 19.922 1 98.56 22 ALA B O 1
ATOM 2251 N N . ALA B 1 23 ? -14.367 12.07 18 1 98.38 23 ALA B N 1
ATOM 2252 C CA . ALA B 1 23 ? -13 11.562 18.125 1 98.38 23 ALA B CA 1
ATOM 2253 C C . ALA B 1 23 ? -12.289 12.203 19.312 1 98.38 23 ALA B C 1
ATOM 2255 O O . ALA B 1 23 ? -11.656 11.508 20.109 1 98.38 23 ALA B O 1
ATOM 2256 N N . ALA B 1 24 ? -12.383 13.531 19.438 1 97.88 24 ALA B N 1
ATOM 2257 C CA . ALA B 1 24 ? -11.719 14.258 20.516 1 97.88 24 ALA B CA 1
ATOM 2258 C C . ALA B 1 24 ? -12.203 13.789 21.891 1 97.88 24 ALA B C 1
ATOM 2260 O O . ALA B 1 24 ? -11.422 13.695 22.844 1 97.88 24 ALA B O 1
ATOM 2261 N N . LYS B 1 25 ? -13.508 13.492 21.922 1 97.81 25 LYS B N 1
ATOM 2262 C CA . LYS B 1 25 ? -14.109 13.031 23.172 1 97.81 25 LYS B CA 1
ATOM 2263 C C . LYS B 1 25 ? -13.695 11.594 23.484 1 97.81 25 LYS B C 1
ATOM 2265 O O . LYS B 1 25 ? -13.383 11.273 24.641 1 97.81 25 LYS B O 1
ATOM 2270 N N . ALA B 1 26 ? -13.656 10.75 22.531 1 96.94 26 ALA B N 1
ATOM 2271 C CA . ALA B 1 26 ? -13.414 9.32 22.719 1 96.94 26 ALA B CA 1
ATOM 2272 C C . ALA B 1 26 ? -11.938 9.039 22.938 1 96.94 26 ALA B C 1
ATOM 2274 O O . ALA B 1 26 ? -11.578 8.031 23.547 1 96.94 26 ALA B O 1
ATOM 2275 N N . HIS B 1 27 ? -11.07 9.898 22.438 1 96.06 27 HIS B N 1
ATOM 2276 C CA . HIS B 1 27 ? -9.625 9.695 22.516 1 96.06 27 HIS B CA 1
ATOM 2277 C C . HIS B 1 27 ? -8.93 10.906 23.125 1 96.06 27 HIS B C 1
ATOM 2279 O O . HIS B 1 27 ? -8.227 11.641 22.422 1 96.06 27 HIS B O 1
ATOM 2285 N N . ARG B 1 28 ? -8.914 11.07 24.375 1 93.69 28 ARG B N 1
ATOM 2286 C CA . ARG B 1 28 ? -8.453 12.258 25.094 1 93.69 28 ARG B CA 1
ATOM 2287 C C . ARG B 1 28 ? -6.938 12.383 25.031 1 93.69 28 ARG B C 1
ATOM 2289 O O . ARG B 1 28 ? -6.387 13.469 25.234 1 93.69 28 ARG B O 1
ATOM 2296 N N . ASP B 1 29 ? -6.301 11.266 24.688 1 92.81 29 ASP B N 1
ATOM 2297 C CA . ASP B 1 29 ? -4.844 11.266 24.625 1 92.81 29 ASP B CA 1
ATOM 2298 C C . ASP B 1 29 ? -4.34 11.586 23.219 1 92.81 29 ASP B C 1
ATOM 2300 O O . ASP B 1 29 ? -3.139 11.742 23.016 1 92.81 29 ASP B O 1
ATOM 2304 N N . VAL B 1 30 ? -5.258 11.68 22.25 1 96.06 30 VAL B N 1
ATOM 2305 C CA . VAL B 1 30 ? -4.91 12.078 20.891 1 96.06 30 VAL B CA 1
ATOM 2306 C C . VAL B 1 30 ? -5.082 13.586 20.734 1 96.06 30 VAL B C 1
ATOM 2308 O O . VAL B 1 30 ? -6.117 14.141 21.109 1 96.06 30 VAL B O 1
ATOM 2311 N N . SER B 1 31 ? -4.023 14.211 20.281 1 97.19 31 SER B N 1
ATOM 2312 C CA . SER B 1 31 ? -4.109 15.641 19.984 1 97.19 31 SER B CA 1
ATOM 2313 C C . SER B 1 31 ? -4.52 15.883 18.547 1 97.19 31 SER B C 1
ATOM 2315 O O . SER B 1 31 ? -4.055 15.195 17.641 1 97.19 31 SER B O 1
ATOM 2317 N N . PHE B 1 32 ? -5.41 16.859 18.375 1 98.06 32 PHE B N 1
ATOM 2318 C CA . PHE B 1 32 ? -5.887 17.281 17.062 1 98.06 32 PHE B CA 1
ATOM 2319 C C . PHE B 1 32 ? -5.484 18.719 16.766 1 98.06 32 PHE B C 1
ATOM 2321 O O . PHE B 1 32 ? -5.883 19.625 17.5 1 98.06 32 PHE B O 1
ATOM 2328 N N . THR B 1 33 ? -4.652 18.906 15.805 1 97.62 33 THR B N 1
ATOM 2329 C CA . THR B 1 33 ? -4.391 20.234 15.25 1 97.62 33 THR B CA 1
ATOM 2330 C C . THR B 1 33 ? -5.188 20.453 13.969 1 97.62 33 THR B C 1
ATOM 2332 O O . THR B 1 33 ? -4.938 19.812 12.961 1 97.62 33 THR B O 1
ATOM 2335 N N . VAL B 1 34 ? -6.16 21.359 14.047 1 97.94 34 VAL B N 1
ATOM 2336 C CA . VAL B 1 34 ? -7.09 21.531 12.93 1 97.94 34 VAL B CA 1
ATOM 2337 C C . VAL B 1 34 ? -6.797 22.859 12.219 1 97.94 34 VAL B C 1
ATOM 2339 O O . VAL B 1 34 ? -6.457 23.859 12.859 1 97.94 34 VAL B O 1
ATOM 2342 N N . VAL B 1 35 ? -6.918 22.859 10.922 1 98.25 35 VAL B N 1
ATOM 2343 C CA . VAL B 1 35 ? -6.703 24.047 10.102 1 98.25 35 VAL B CA 1
ATOM 2344 C C . VAL B 1 35 ? -8.047 24.578 9.609 1 98.25 35 VAL B C 1
ATOM 2346 O O . VAL B 1 35 ? -8.789 23.859 8.922 1 98.25 35 VAL B O 1
ATOM 2349 N N . LEU B 1 36 ? -8.375 25.781 9.969 1 97.94 36 LEU B N 1
ATOM 2350 C CA . LEU B 1 36 ? -9.602 26.453 9.555 1 97.94 36 LEU B CA 1
ATOM 2351 C C . LEU B 1 36 ? -9.367 27.297 8.305 1 97.94 36 LEU B C 1
ATOM 2353 O O . LEU B 1 36 ? -8.344 27.984 8.203 1 97.94 36 LEU B O 1
ATOM 2357 N N . ASN B 1 37 ? -10.281 27.203 7.352 1 97.56 37 ASN B N 1
ATOM 2358 C CA . ASN B 1 37 ? -10.133 27.906 6.078 1 97.56 37 ASN B CA 1
ATOM 2359 C C . ASN B 1 37 ? -11.469 28.406 5.555 1 97.56 37 ASN B C 1
ATOM 2361 O O . ASN B 1 37 ? -11.898 28.031 4.461 1 97.56 37 ASN B O 1
ATOM 2365 N N . PRO B 1 38 ? -12.141 29.328 6.254 1 97.25 38 PRO B N 1
ATOM 2366 C CA . PRO B 1 38 ? -13.5 29.734 5.887 1 97.25 38 PRO B CA 1
ATOM 2367 C C . PRO B 1 38 ? -13.562 30.422 4.535 1 97.25 38 PRO B C 1
ATOM 2369 O O . PRO B 1 38 ? -14.578 30.344 3.834 1 97.25 38 PRO B O 1
ATOM 2372 N N . CYS B 1 39 ? -12.625 31.125 3.99 1 96.25 39 CYS B N 1
ATOM 2373 C CA . CYS B 1 39 ? -12.594 31.922 2.766 1 96.25 39 CYS B CA 1
ATOM 2374 C C . CYS B 1 39 ? -11.266 31.75 2.041 1 96.25 39 CYS B C 1
ATOM 2376 O O . CYS B 1 39 ? -10.703 32.719 1.534 1 96.25 39 CYS B O 1
ATOM 2378 N N . SER B 1 40 ? -10.82 30.5 2.018 1 95.62 40 SER B N 1
ATOM 2379 C CA . SER B 1 40 ? -9.445 30.359 1.546 1 95.62 40 SER B CA 1
ATOM 2380 C C . SER B 1 40 ? -8.523 31.391 2.215 1 95.62 40 SER B C 1
ATOM 2382 O O . SER B 1 40 ? -7.734 32.062 1.543 1 95.62 40 SER B O 1
ATOM 2384 N N . GLY B 1 41 ? -8.75 31.547 3.48 1 97.5 41 GLY B N 1
ATOM 2385 C CA . GLY B 1 41 ? -8.164 32.562 4.34 1 97.5 41 GLY B CA 1
ATOM 2386 C C . GLY B 1 41 ? -9.086 33 5.453 1 97.5 41 GLY B C 1
ATOM 2387 O O . GLY B 1 41 ? -10.023 32.281 5.82 1 97.5 41 GLY B O 1
ATOM 2388 N N . PRO B 1 42 ? -8.836 34.156 6.07 1 97.06 42 PRO B N 1
ATOM 2389 C CA . PRO B 1 42 ? -9.594 34.562 7.246 1 97.06 42 PRO B CA 1
ATOM 2390 C C . PRO B 1 42 ? -10.859 35.344 6.883 1 97.06 42 PRO B C 1
ATOM 2392 O O . PRO B 1 42 ? -11.586 35.812 7.77 1 97.06 42 PRO B O 1
ATOM 2395 N N . CYS B 1 43 ? -11.273 35.469 5.543 1 96 43 CYS B N 1
ATOM 2396 C CA . CYS B 1 43 ? -12.352 36.312 5.07 1 96 43 CYS B CA 1
ATOM 2397 C C . CYS B 1 43 ? -11.977 37.781 5.234 1 96 43 CYS B C 1
ATOM 2399 O O . CYS B 1 43 ? -12.516 38.469 6.098 1 96 43 CYS B O 1
ATOM 2401 N N . MET B 1 44 ? -11.164 38.281 4.309 1 94 44 MET B N 1
ATOM 2402 C CA . MET B 1 44 ? -10.68 39.656 4.371 1 94 44 MET B CA 1
ATOM 2403 C C . MET B 1 44 ? -11.828 40.656 4.188 1 94 44 MET B C 1
ATOM 2405 O O . MET B 1 44 ? -12.609 40.531 3.246 1 94 44 MET B O 1
ATOM 2409 N N . GLY B 1 45 ? -11.945 41.562 5.051 1 90.25 45 GLY B N 1
ATOM 2410 C CA . GLY B 1 45 ? -12.945 42.625 4.941 1 90.25 45 GLY B CA 1
ATOM 2411 C C . GLY B 1 45 ? -14.297 42.219 5.5 1 90.25 45 GLY B C 1
ATOM 2412 O O . GLY B 1 45 ? -15.234 43 5.516 1 90.25 45 GLY B O 1
ATOM 2413 N N . SER B 1 46 ? -14.359 40.969 5.949 1 90.38 46 SER B N 1
ATOM 2414 C CA . SER B 1 46 ? -15.578 40.469 6.574 1 90.38 46 SER B CA 1
ATOM 2415 C C . SER B 1 46 ? -15.281 39.375 7.582 1 90.38 46 SER B C 1
ATOM 2417 O O . SER B 1 46 ? -14.188 38.812 7.59 1 90.38 46 SER B O 1
ATOM 2419 N N . LEU B 1 47 ? -16.234 39.219 8.453 1 94.12 47 LEU B N 1
ATOM 2420 C CA . LEU B 1 47 ? -16.188 38.031 9.289 1 94.12 47 LEU B CA 1
ATOM 2421 C C . LEU B 1 47 ? -16.609 36.781 8.492 1 94.12 47 LEU B C 1
ATOM 2423 O O . LEU B 1 47 ? -17.266 36.906 7.457 1 94.12 47 LEU B O 1
ATOM 2427 N N . PRO B 1 48 ? -16.156 35.562 8.977 1 96.06 48 PRO B N 1
ATOM 2428 C CA . PRO B 1 48 ? -16.766 34.375 8.383 1 96.06 48 PRO B CA 1
ATOM 2429 C C . PRO B 1 48 ? -18.281 34.344 8.531 1 96.06 48 PRO B C 1
ATOM 2431 O O . PRO B 1 48 ? -18.844 35.125 9.305 1 96.06 48 PRO B O 1
ATOM 2434 N N . ASP B 1 49 ? -18.969 33.562 7.723 1 95.81 49 ASP B N 1
ATOM 2435 C CA . ASP B 1 49 ? -20.422 33.5 7.801 1 95.81 49 ASP B CA 1
ATOM 2436 C C . ASP B 1 49 ? -20.875 33 9.164 1 95.81 49 ASP B C 1
ATOM 2438 O O . ASP B 1 49 ? -20.062 32.531 9.969 1 95.81 49 ASP B O 1
ATOM 2442 N N . SER B 1 50 ? -22.141 33.031 9.43 1 96.31 50 SER B N 1
ATOM 2443 C CA . SER B 1 50 ? -22.703 32.812 10.75 1 96.31 50 SER B CA 1
ATOM 2444 C C . SER B 1 50 ? -22.516 31.344 11.18 1 96.31 50 SER B C 1
ATOM 2446 O O . SER B 1 50 ? -22.438 31.047 12.367 1 96.31 50 SER B O 1
ATOM 2448 N N . VAL B 1 51 ? -22.469 30.438 10.234 1 97.62 51 VAL B N 1
ATOM 2449 C CA . VAL B 1 51 ? -22.297 29.031 10.57 1 97.62 51 VAL B CA 1
ATOM 2450 C C . VAL B 1 51 ? -20.906 28.797 11.148 1 97.62 51 VAL B C 1
ATOM 2452 O O . VAL B 1 51 ? -20.766 28.141 12.188 1 97.62 51 VAL B O 1
ATOM 2455 N N . TYR B 1 52 ? -19.844 29.406 10.562 1 97.62 52 TYR B N 1
ATOM 2456 C CA . TYR B 1 52 ? -18.5 29.359 11.109 1 97.62 52 TYR B CA 1
ATOM 2457 C C . TYR B 1 52 ? -18.453 30.016 12.484 1 97.62 52 TYR B C 1
ATOM 2459 O O . TYR B 1 52 ? -17.828 29.5 13.406 1 97.62 52 TYR B O 1
ATOM 2467 N N . MET B 1 53 ? -19.156 31.172 12.562 1 96.81 53 MET B N 1
ATOM 2468 C CA . MET B 1 53 ? -19.109 31.953 13.797 1 96.81 53 MET B CA 1
ATOM 2469 C C . MET B 1 53 ? -19.719 31.172 14.961 1 96.81 53 MET B C 1
ATOM 2471 O O . MET B 1 53 ? -19.312 31.344 16.109 1 96.81 53 MET B O 1
ATOM 2475 N N . THR B 1 54 ? -20.641 30.328 14.609 1 97.06 54 THR B N 1
ATOM 2476 C CA . THR B 1 54 ? -21.281 29.484 15.609 1 97.06 54 THR B CA 1
ATOM 2477 C C . THR B 1 54 ? -20.422 28.25 15.922 1 97.06 54 THR B C 1
ATOM 2479 O O . THR B 1 54 ? -20.328 27.828 17.078 1 97.06 54 THR B O 1
ATOM 2482 N N . GLU B 1 55 ? -19.781 27.688 14.953 1 98.19 55 GLU B N 1
ATOM 2483 C CA . GLU B 1 55 ? -19.156 26.375 15.086 1 98.19 55 GLU B CA 1
ATOM 2484 C C . GLU B 1 55 ? -17.734 26.5 15.617 1 98.19 55 GLU B C 1
ATOM 2486 O O . GLU B 1 55 ? -17.297 25.688 16.438 1 98.19 55 GLU B O 1
ATOM 2491 N N . VAL B 1 56 ? -16.891 27.5 15.273 1 98 56 VAL B N 1
ATOM 2492 C CA . VAL B 1 56 ? -15.469 27.641 15.602 1 98 56 VAL B CA 1
ATOM 2493 C C . VAL B 1 56 ? -15.297 27.703 17.125 1 98 56 VAL B C 1
ATOM 2495 O O . VAL B 1 56 ? -14.445 27 17.688 1 98 56 VAL B O 1
ATOM 2498 N N . PRO B 1 57 ? -16.172 28.5 17.859 1 97.44 57 PRO B N 1
ATOM 2499 C CA . PRO B 1 57 ? -15.984 28.578 19.312 1 97.44 57 PRO B CA 1
ATOM 2500 C C . PRO B 1 57 ? -16.141 27.219 20 1 97.44 57 PRO B C 1
ATOM 2502 O O . PRO B 1 57 ? -15.586 27 21.078 1 97.44 57 PRO B O 1
ATOM 2505 N N . LYS B 1 58 ? -16.859 26.281 19.359 1 98.06 58 LYS B N 1
ATOM 2506 C CA . LYS B 1 58 ? -17.094 24.969 19.969 1 98.06 58 LYS B CA 1
ATOM 2507 C C . LYS B 1 58 ? -15.812 24.156 20.031 1 98.06 58 LYS B C 1
ATOM 2509 O O . LYS B 1 58 ? -15.672 23.281 20.891 1 98.06 58 LYS B O 1
ATOM 2514 N N . LEU B 1 59 ? -14.875 24.422 19.156 1 98 59 LEU B N 1
ATOM 2515 C CA . LEU B 1 59 ? -13.617 23.688 19.109 1 98 59 LEU B CA 1
ATOM 2516 C C . LEU B 1 59 ? -12.828 23.875 20.406 1 98 59 LEU B C 1
ATOM 2518 O O . LEU B 1 59 ? -12.141 22.953 20.844 1 98 59 LEU B O 1
ATOM 2522 N N . SER B 1 60 ? -12.992 25.016 21.078 1 94.56 60 SER B N 1
ATOM 2523 C CA . SER B 1 60 ? -12.219 25.344 22.281 1 94.56 60 SER B CA 1
ATOM 2524 C C . SER B 1 60 ? -12.711 24.531 23.469 1 94.56 60 SER B C 1
ATOM 2526 O O . SER B 1 60 ? -12.047 24.5 24.516 1 94.56 60 SER B O 1
ATOM 2528 N N . GLN B 1 61 ? -13.867 23.906 23.328 1 95.75 61 GLN B N 1
ATOM 2529 C CA . GLN B 1 61 ? -14.406 23.094 24.406 1 95.75 61 GLN B CA 1
ATOM 2530 C C . GLN B 1 61 ? -13.609 21.797 24.578 1 95.75 61 GLN B C 1
ATOM 2532 O O . GLN B 1 61 ? -13.758 21.094 25.578 1 95.75 61 GLN B O 1
ATOM 2537 N N . TYR B 1 62 ? -12.836 21.438 23.656 1 96.5 62 TYR B N 1
ATOM 2538 C CA . TYR B 1 62 ? -12.023 20.234 23.672 1 96.5 62 TYR B CA 1
ATOM 2539 C C . TYR B 1 62 ? -10.555 20.562 23.906 1 96.5 62 TYR B C 1
ATOM 2541 O O . TYR B 1 62 ? -9.891 21.109 23.016 1 96.5 62 TYR B O 1
ATOM 2549 N N . PRO B 1 63 ? -10.008 20.219 25.062 1 95.44 63 PRO B N 1
ATOM 2550 C CA . PRO B 1 63 ? -8.641 20.609 25.406 1 95.44 63 PRO B CA 1
ATOM 2551 C C . PRO B 1 63 ? -7.598 19.969 24.484 1 95.44 63 PRO B C 1
ATOM 2553 O O . PRO B 1 63 ? -6.465 20.453 24.406 1 95.44 63 PRO B O 1
ATOM 2556 N N . ASN B 1 64 ? -7.926 18.859 23.766 1 96.81 64 ASN B N 1
ATOM 2557 C CA . ASN B 1 64 ? -6.973 18.203 22.891 1 96.81 64 ASN B CA 1
ATOM 2558 C C . ASN B 1 64 ? -7.129 18.641 21.438 1 96.81 64 ASN B C 1
ATOM 2560 O O . ASN B 1 64 ? -6.621 18 20.531 1 96.81 64 ASN B O 1
ATOM 2564 N N . ILE B 1 65 ? -7.828 19.812 21.203 1 97.12 65 ILE B N 1
ATOM 2565 C CA . ILE B 1 65 ? -7.926 20.406 19.859 1 97.12 65 ILE B CA 1
ATOM 2566 C C . ILE B 1 65 ? -7.207 21.75 19.844 1 97.12 65 ILE B C 1
ATOM 2568 O O . ILE B 1 65 ? -7.492 22.625 20.672 1 97.12 65 ILE B O 1
ATOM 2572 N N . ARG B 1 66 ? -6.258 21.859 18.984 1 96 66 ARG B N 1
ATOM 2573 C CA . ARG B 1 66 ? -5.625 23.125 18.625 1 96 66 ARG B CA 1
ATOM 2574 C C . ARG B 1 66 ? -6.113 23.609 17.266 1 96 66 ARG B C 1
ATOM 2576 O O . ARG B 1 66 ? -6.25 22.812 16.328 1 96 66 ARG B O 1
ATOM 2583 N N . THR B 1 67 ? -6.316 24.953 17.109 1 96.75 67 THR B N 1
ATOM 2584 C CA . THR B 1 67 ? -6.812 25.5 15.852 1 96.75 67 THR B CA 1
ATOM 2585 C C . THR B 1 67 ? -5.762 26.391 15.195 1 96.75 67 THR B C 1
ATOM 2587 O O . THR B 1 67 ? -5.105 27.188 15.875 1 96.75 67 THR B O 1
ATOM 2590 N N . LEU B 1 68 ? -5.566 26.219 13.922 1 97.62 68 LEU B N 1
ATOM 2591 C CA . LEU B 1 68 ? -4.715 27.078 13.117 1 97.62 68 LEU B CA 1
ATOM 2592 C C . LEU B 1 68 ? -5.516 27.75 12.008 1 97.62 68 LEU B C 1
ATOM 2594 O O . LEU B 1 68 ? -6.441 27.156 11.453 1 97.62 68 LEU B O 1
ATOM 2598 N N . GLY B 1 69 ? -5.191 29 11.758 1 97.75 69 GLY B N 1
ATOM 2599 C CA . GLY B 1 69 ? -5.773 29.688 10.609 1 97.75 69 GLY B CA 1
ATOM 2600 C C . GLY B 1 69 ? -4.988 29.484 9.328 1 97.75 69 GLY B C 1
ATOM 2601 O O . GLY B 1 69 ? -3.754 29.531 9.336 1 97.75 69 GLY B O 1
ATOM 2602 N N . TYR B 1 70 ? -5.617 29.25 8.227 1 98.5 70 TYR B N 1
ATOM 2603 C CA . TYR B 1 70 ? -5.023 29 6.918 1 98.5 70 TYR B CA 1
ATOM 2604 C C . TYR B 1 70 ? -4.621 30.312 6.242 1 98.5 70 TYR B C 1
ATOM 2606 O O . TYR B 1 70 ? -5.434 31.234 6.133 1 98.5 70 TYR B O 1
ATOM 2614 N N . VAL B 1 71 ? -3.42 30.422 5.773 1 98.69 71 VAL B N 1
ATOM 2615 C CA . VAL B 1 71 ? -2.955 31.531 4.949 1 98.69 71 VAL B CA 1
ATOM 2616 C C . VAL B 1 71 ? -2.072 31 3.822 1 98.69 71 VAL B C 1
ATOM 2618 O O . VAL B 1 71 ? -1.056 30.344 4.074 1 98.69 71 VAL B O 1
ATOM 2621 N N . ALA B 1 72 ? -2.381 31.25 2.598 1 98.69 72 ALA B N 1
ATOM 2622 C CA . ALA B 1 72 ? -1.534 30.875 1.468 1 98.69 72 ALA B CA 1
ATOM 2623 C C . ALA B 1 72 ? -0.426 31.906 1.247 1 98.69 72 ALA B C 1
ATOM 2625 O O . ALA B 1 72 ? -0.664 33.125 1.321 1 98.69 72 ALA B O 1
ATOM 2626 N N . THR B 1 73 ? 0.775 31.406 0.951 1 98.81 73 THR B N 1
ATOM 2627 C CA . THR B 1 73 ? 1.887 32.312 0.704 1 98.81 73 THR B CA 1
ATOM 2628 C C . THR B 1 73 ? 2.17 32.438 -0.791 1 98.81 73 THR B C 1
ATOM 2630 O O . THR B 1 73 ? 2.891 33.344 -1.224 1 98.81 73 THR B O 1
ATOM 2633 N N . HIS B 1 74 ? 1.591 31.469 -1.545 1 98.38 74 HIS B N 1
ATOM 2634 C CA . HIS B 1 74 ? 1.878 31.359 -2.971 1 98.38 74 HIS B CA 1
ATOM 2635 C C . HIS B 1 74 ? 3.377 31.25 -3.223 1 98.38 74 HIS B C 1
ATOM 2637 O O . HIS B 1 74 ? 3.926 31.953 -4.07 1 98.38 74 HIS B O 1
ATOM 2643 N N . TYR B 1 75 ? 3.998 30.391 -2.461 1 98.38 75 TYR B N 1
ATOM 2644 C CA . TYR B 1 75 ? 5.43 30.125 -2.562 1 98.38 75 TYR B CA 1
ATOM 2645 C C . TYR B 1 75 ? 6.23 31.422 -2.443 1 98.38 75 TYR B C 1
ATOM 2647 O O . TYR B 1 75 ? 7.18 31.641 -3.197 1 98.38 75 TYR B O 1
ATOM 2655 N N . ALA B 1 76 ? 5.715 32.281 -1.624 1 98.5 76 ALA B N 1
ATOM 2656 C CA . ALA B 1 76 ? 6.344 33.531 -1.201 1 98.5 76 ALA B CA 1
ATOM 2657 C C . ALA B 1 76 ? 6.207 34.594 -2.277 1 98.5 76 ALA B C 1
ATOM 2659 O O . ALA B 1 76 ? 6.969 35.562 -2.293 1 98.5 76 ALA B O 1
ATOM 2660 N N . THR B 1 77 ? 5.262 34.438 -3.166 1 98.44 77 THR B N 1
ATOM 2661 C CA . THR B 1 77 ? 5.035 35.469 -4.172 1 98.44 77 THR B CA 1
ATOM 2662 C C . THR B 1 77 ? 3.93 36.406 -3.729 1 98.44 77 THR B C 1
ATOM 2664 O O . THR B 1 77 ? 3.795 37.5 -4.273 1 98.44 77 THR B O 1
ATOM 2667 N N . LYS B 1 78 ? 3.053 36.062 -2.768 1 98.75 78 LYS B N 1
ATOM 2668 C CA . LYS B 1 78 ? 2.084 37 -2.197 1 98.75 78 LYS B CA 1
ATOM 2669 C C . LYS B 1 78 ? 2.783 38.188 -1.562 1 98.75 78 LYS B C 1
ATOM 2671 O O . LYS B 1 78 ? 3.76 38.031 -0.829 1 98.75 78 LYS B O 1
ATOM 2676 N N . PRO B 1 79 ? 2.307 39.375 -1.843 1 98.75 79 PRO B N 1
ATOM 2677 C CA . PRO B 1 79 ? 2.91 40.5 -1.157 1 98.75 79 PRO B CA 1
ATOM 2678 C C . PRO B 1 79 ? 2.902 40.375 0.363 1 98.75 79 PRO B C 1
ATOM 2680 O O . PRO B 1 79 ? 1.893 39.938 0.94 1 98.75 79 PRO B O 1
ATOM 2683 N N . VAL B 1 80 ? 4.066 40.625 0.994 1 98.5 80 VAL B N 1
ATOM 2684 C CA . VAL B 1 80 ? 4.25 40.375 2.42 1 98.5 80 VAL B CA 1
ATOM 2685 C C . VAL B 1 80 ? 3.209 41.156 3.221 1 98.5 80 VAL B C 1
ATOM 2687 O O . VAL B 1 80 ? 2.725 40.688 4.25 1 98.5 80 VAL B O 1
ATOM 2690 N N . GLU B 1 81 ? 2.84 42.344 2.768 1 98.44 81 GLU B N 1
ATOM 2691 C CA . GLU B 1 81 ? 1.831 43.125 3.459 1 98.44 81 GLU B CA 1
ATOM 2692 C C . GLU B 1 81 ? 0.48 42.438 3.467 1 98.44 81 GLU B C 1
ATOM 2694 O O . GLU B 1 81 ? -0.257 42.5 4.453 1 98.44 81 GLU B O 1
ATOM 2699 N N . SER B 1 82 ? 0.121 41.812 2.322 1 98.5 82 SER B N 1
ATOM 2700 C CA . SER B 1 82 ? -1.119 41.062 2.234 1 98.5 82 SER B CA 1
ATOM 2701 C C . SER B 1 82 ? -1.094 39.844 3.166 1 98.5 82 SER B C 1
ATOM 2703 O O . SER B 1 82 ? -2.092 39.562 3.822 1 98.5 82 SER B O 1
ATOM 2705 N N . LEU B 1 83 ? 0.031 39.188 3.236 1 98.5 83 LEU B N 1
ATOM 2706 C CA . LEU B 1 83 ? 0.221 38.031 4.133 1 98.5 83 LEU B CA 1
ATOM 2707 C C . LEU B 1 83 ? 0.022 38.469 5.586 1 98.5 83 LEU B C 1
ATOM 2709 O O . LEU B 1 83 ? -0.727 37.812 6.324 1 98.5 83 LEU B O 1
ATOM 2713 N N . LEU B 1 84 ? 0.704 39.562 5.988 1 98 84 LEU B N 1
ATOM 2714 C CA . LEU B 1 84 ? 0.632 40.031 7.363 1 98 84 LEU B CA 1
ATOM 2715 C C . LEU B 1 84 ? -0.782 40.5 7.703 1 98 84 LEU B C 1
ATOM 2717 O O . LEU B 1 84 ? -1.237 40.312 8.836 1 98 84 LEU B O 1
ATOM 2721 N N . ALA B 1 85 ? -1.468 41.062 6.711 1 97.81 85 ALA B N 1
ATOM 2722 C CA . ALA B 1 85 ? -2.846 41.5 6.922 1 97.81 85 ALA B CA 1
ATOM 2723 C C . ALA B 1 85 ? -3.76 40.312 7.211 1 97.81 85 ALA B C 1
ATOM 2725 O O . ALA B 1 85 ? -4.66 40.406 8.055 1 97.81 85 ALA B O 1
ATOM 2726 N N . GLU B 1 86 ? -3.6 39.219 6.539 1 98 86 GLU B N 1
ATOM 2727 C CA . GLU B 1 86 ? -4.395 38.031 6.789 1 98 86 GLU B CA 1
ATOM 2728 C C . GLU B 1 86 ? -4.113 37.469 8.18 1 98 86 GLU B C 1
ATOM 2730 O O . GLU B 1 86 ? -5.035 37.062 8.891 1 98 86 GLU B O 1
ATOM 2735 N N . ILE B 1 87 ? -2.824 37.406 8.57 1 97.62 87 ILE B N 1
ATOM 2736 C CA . ILE B 1 87 ? -2.443 36.969 9.906 1 97.62 87 ILE B CA 1
ATOM 2737 C C . ILE B 1 87 ? -3.088 37.844 10.961 1 97.62 87 ILE B C 1
ATOM 2739 O O . ILE B 1 87 ? -3.656 37.344 11.938 1 97.62 87 ILE B O 1
ATOM 2743 N N . ASP B 1 88 ? -3.027 39.094 10.703 1 95.81 88 ASP B N 1
ATOM 2744 C CA . ASP B 1 88 ? -3.615 40.062 11.625 1 95.81 88 ASP B CA 1
ATOM 2745 C C . ASP B 1 88 ? -5.125 39.875 11.742 1 95.81 88 ASP B C 1
ATOM 2747 O O . ASP B 1 88 ? -5.695 40.031 12.82 1 95.81 88 ASP B O 1
ATOM 2751 N N . THR B 1 89 ? -5.727 39.625 10.602 1 96.62 89 THR B N 1
ATOM 2752 C CA . THR B 1 89 ? -7.168 39.406 10.617 1 96.62 89 THR B CA 1
ATOM 2753 C C . THR B 1 89 ? -7.531 38.25 11.523 1 96.62 89 THR B C 1
ATOM 2755 O O . THR B 1 89 ? -8.43 38.344 12.367 1 96.62 89 THR B O 1
ATOM 2758 N N . TYR B 1 90 ? -6.84 37.125 11.492 1 96.69 90 TYR B N 1
ATOM 2759 C CA . TYR B 1 90 ? -7.062 36 12.406 1 96.69 90 TYR B CA 1
ATOM 2760 C C . TYR B 1 90 ? -6.848 36.438 13.852 1 96.69 90 TYR B C 1
ATOM 2762 O O . TYR B 1 90 ? -7.629 36.062 14.742 1 96.69 90 TYR B O 1
ATOM 2770 N N . SER B 1 91 ? -5.789 37.219 14.07 1 94.44 91 SER B N 1
ATOM 2771 C CA . SER B 1 91 ? -5.461 37.656 15.422 1 94.44 91 SER B CA 1
ATOM 2772 C C . SER B 1 91 ? -6.559 38.562 15.992 1 94.44 91 SER B C 1
ATOM 2774 O O . SER B 1 91 ? -6.734 38.625 17.203 1 94.44 91 SER B O 1
ATOM 2776 N N . SER B 1 92 ? -7.34 39.156 15.164 1 93.62 92 SER B N 1
ATOM 2777 C CA . SER B 1 92 ? -8.328 40.125 15.586 1 93.62 92 SER B CA 1
ATOM 2778 C C . SER B 1 92 ? -9.695 39.5 15.797 1 93.62 92 SER B C 1
ATOM 2780 O O . SER B 1 92 ? -10.633 40.156 16.25 1 93.62 92 SER B O 1
ATOM 2782 N N . TRP B 1 93 ? -9.852 38.219 15.414 1 94.88 93 TRP B N 1
ATOM 2783 C CA . TRP B 1 93 ? -11.141 37.562 15.484 1 94.88 93 TRP B CA 1
ATOM 2784 C C . TRP B 1 93 ? -11.781 37.75 16.859 1 94.88 93 TRP B C 1
ATOM 2786 O O . TRP B 1 93 ? -12.953 38.094 16.969 1 94.88 93 TRP B O 1
ATOM 2796 N N . PRO B 1 94 ? -11.031 37.531 18.016 1 93.56 94 PRO B N 1
ATOM 2797 C CA . PRO B 1 94 ? -11.672 37.656 19.328 1 93.56 94 PRO B CA 1
ATOM 2798 C C . PRO B 1 94 ? -12.234 39.062 19.562 1 93.56 94 PRO B C 1
ATOM 2800 O O . PRO B 1 94 ? -13.359 39.219 20.047 1 93.56 94 PRO B O 1
ATOM 2803 N N . ARG B 1 95 ? -11.516 40.031 19.156 1 93.25 95 ARG B N 1
ATOM 2804 C CA . ARG B 1 95 ? -11.953 41.406 19.328 1 93.25 95 ARG B CA 1
ATOM 2805 C C . ARG B 1 95 ? -13.117 41.719 18.406 1 93.25 95 ARG B C 1
ATOM 2807 O O . ARG B 1 95 ? -14.125 42.312 18.828 1 93.25 95 ARG B O 1
ATOM 2814 N N . LEU B 1 96 ? -13 41.375 17.141 1 93.62 96 LEU B N 1
ATOM 2815 C CA . LEU B 1 96 ? -13.984 41.719 16.125 1 93.62 96 LEU B CA 1
ATOM 2816 C C . LEU B 1 96 ? -15.328 41.062 16.422 1 93.62 96 LEU B C 1
ATOM 2818 O O . LEU B 1 96 ? -16.391 41.594 16.078 1 93.62 96 LEU B O 1
ATOM 2822 N N . THR B 1 97 ? -15.297 39.906 17.078 1 94.56 97 THR B N 1
ATOM 2823 C CA . THR B 1 97 ? -16.516 39.156 17.312 1 94.56 97 THR B CA 1
ATOM 2824 C C . THR B 1 97 ? -16.984 39.281 18.75 1 94.56 97 THR B C 1
ATOM 2826 O O . THR B 1 97 ? -18.016 38.75 19.141 1 94.56 97 THR B O 1
ATOM 2829 N N . ASN B 1 98 ? -16.219 39.938 19.578 1 94.06 98 ASN B N 1
ATOM 2830 C CA . ASN B 1 98 ? -16.469 40.062 21 1 94.06 98 ASN B CA 1
ATOM 2831 C C . ASN B 1 98 ? -16.656 38.688 21.656 1 94.06 98 ASN B C 1
ATOM 2833 O O . ASN B 1 98 ? -17.609 38.5 22.406 1 94.06 98 ASN B O 1
ATOM 2837 N N . SER B 1 99 ? -15.836 37.781 21.25 1 93.69 99 SER B N 1
ATOM 2838 C CA . SER B 1 99 ? -15.812 36.406 21.766 1 93.69 99 SER B CA 1
ATOM 2839 C C . SER B 1 99 ? -14.383 35.875 21.875 1 93.69 99 SER B C 1
ATOM 2841 O O . SER B 1 99 ? -13.695 35.75 20.859 1 93.69 99 SER B O 1
ATOM 2843 N N . THR B 1 100 ? -13.93 35.531 23.047 1 92.75 100 THR B N 1
ATOM 2844 C CA . THR B 1 100 ? -12.57 35.031 23.266 1 92.75 100 THR B CA 1
ATOM 2845 C C . THR B 1 100 ? -12.406 33.625 22.672 1 92.75 100 THR B C 1
ATOM 2847 O O . THR B 1 100 ? -11.289 33.125 22.531 1 92.75 100 THR B O 1
ATOM 2850 N N . ARG B 1 101 ? -13.555 33 22.328 1 93.81 101 ARG B N 1
ATOM 2851 C CA . ARG B 1 101 ? -13.5 31.625 21.797 1 93.81 101 ARG B CA 1
ATOM 2852 C C . ARG B 1 101 ? -13.445 31.625 20.281 1 93.81 101 ARG B C 1
ATOM 2854 O O . ARG B 1 101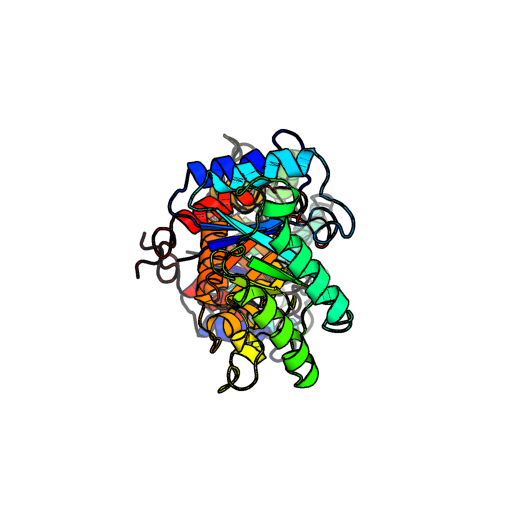 ? -13.133 30.594 19.672 1 93.81 101 ARG B O 1
ATOM 2861 N N . MET B 1 102 ? -13.797 32.781 19.641 1 94.81 102 MET B N 1
ATOM 2862 C CA . MET B 1 102 ? -13.57 32.938 18.219 1 94.81 102 MET B CA 1
ATOM 2863 C C . MET B 1 102 ? -12.109 33.281 17.938 1 94.81 102 MET B C 1
ATOM 2865 O O . MET B 1 102 ? -11.773 34.469 17.734 1 94.81 102 MET B O 1
ATOM 2869 N N . ARG B 1 103 ? -11.305 32.25 17.922 1 93.81 103 ARG B N 1
ATOM 2870 C CA . ARG B 1 103 ? -9.867 32.469 17.812 1 93.81 103 ARG B CA 1
ATOM 2871 C C . ARG B 1 103 ? -9.18 31.281 17.172 1 93.81 103 ARG B C 1
ATOM 2873 O O . ARG B 1 103 ? -9.766 30.203 17.062 1 93.81 103 ARG B O 1
ATOM 2880 N N . VAL B 1 104 ? -7.992 31.516 16.734 1 95.81 104 VAL B N 1
ATOM 2881 C CA . VAL B 1 104 ? -7.059 30.438 16.375 1 95.81 104 VAL B CA 1
ATOM 2882 C C . VAL B 1 104 ? -5.812 30.531 17.25 1 95.81 104 VAL B C 1
ATOM 2884 O O . VAL B 1 104 ? -5.5 31.594 17.781 1 95.81 104 VAL B O 1
ATOM 2887 N N . ASP B 1 105 ? -5.133 29.406 17.375 1 94.81 105 ASP B N 1
ATOM 2888 C CA . ASP B 1 105 ? -3.975 29.312 18.25 1 94.81 105 ASP B CA 1
ATOM 2889 C C . ASP B 1 105 ? -2.684 29.625 17.5 1 94.81 105 ASP B C 1
ATOM 2891 O O . ASP B 1 105 ? -1.629 29.812 18.109 1 94.81 105 ASP B O 1
ATOM 2895 N N . GLY B 1 106 ? -2.705 29.672 16.25 1 96.75 106 GLY B N 1
ATOM 2896 C CA . GLY B 1 106 ? -1.582 29.891 15.359 1 96.75 106 GLY B CA 1
ATOM 2897 C C . GLY B 1 106 ? -1.982 29.922 13.891 1 96.75 106 GLY B C 1
ATOM 2898 O O . GLY B 1 106 ? -3.154 30.109 13.57 1 96.75 106 GLY B O 1
ATOM 2899 N N . ILE B 1 107 ? -0.973 29.859 13.039 1 98.12 107 ILE B N 1
ATOM 2900 C CA . ILE B 1 107 ? -1.22 30.016 11.609 1 98.12 107 ILE B CA 1
ATOM 2901 C C . ILE B 1 107 ? -0.592 28.859 10.844 1 98.12 107 ILE B C 1
ATOM 2903 O O . ILE B 1 107 ? 0.531 28.438 11.141 1 98.12 107 ILE B O 1
ATOM 2907 N N . PHE B 1 108 ? -1.31 28.234 9.938 1 98.62 108 PHE B N 1
ATOM 2908 C CA . PHE B 1 108 ? -0.859 27.297 8.922 1 98.62 108 PHE B CA 1
ATOM 2909 C C . PHE B 1 108 ? -0.562 28 7.609 1 98.62 108 PHE B C 1
ATOM 2911 O O . PHE B 1 108 ? -1.481 28.406 6.895 1 98.62 108 PHE B O 1
ATOM 2918 N N . LEU B 1 109 ? 0.705 28.234 7.32 1 98.88 109 LEU B N 1
ATOM 2919 C CA . LEU B 1 109 ? 1.122 28.844 6.062 1 98.88 109 LEU B CA 1
ATOM 2920 C C . LEU B 1 109 ? 1.224 27.797 4.961 1 98.88 109 LEU B C 1
ATOM 2922 O O . LEU B 1 109 ? 2.068 26.891 5.023 1 98.88 109 LEU B O 1
ATOM 2926 N N . ASP B 1 110 ? 0.379 27.906 3.979 1 98.62 110 ASP B N 1
ATOM 2927 C CA . ASP B 1 110 ? 0.331 26.969 2.861 1 98.62 110 ASP B CA 1
ATOM 2928 C C . ASP B 1 110 ? 1.133 27.484 1.672 1 98.62 110 ASP B C 1
ATOM 2930 O O . ASP B 1 110 ? 1.435 28.688 1.595 1 98.62 110 ASP B O 1
ATOM 2934 N N . GLU B 1 111 ? 1.514 26.531 0.787 1 98.5 111 GLU B N 1
ATOM 2935 C CA . GLU B 1 111 ? 2.266 26.875 -0.418 1 98.5 111 GLU B CA 1
ATOM 2936 C C . GLU B 1 111 ? 3.539 27.641 -0.075 1 98.5 111 GLU B C 1
ATOM 2938 O O . GLU B 1 111 ? 3.805 28.703 -0.649 1 98.5 111 GLU B O 1
ATOM 2943 N N . THR B 1 112 ? 4.219 27.141 0.861 1 98.81 112 THR B N 1
ATOM 2944 C CA . THR B 1 112 ? 5.527 27.703 1.189 1 98.81 112 THR B CA 1
ATOM 2945 C C . THR B 1 112 ? 6.617 27.062 0.337 1 98.81 112 THR B C 1
ATOM 2947 O O . THR B 1 112 ? 6.438 25.953 -0.185 1 98.81 112 THR B O 1
ATOM 2950 N N . PRO B 1 113 ? 7.73 27.734 0.139 1 98.31 113 PRO B N 1
ATOM 2951 C CA . PRO B 1 113 ? 8.812 27.141 -0.641 1 98.31 113 PRO B CA 1
ATOM 2952 C C . PRO B 1 113 ? 9.461 25.953 0.068 1 98.31 113 PRO B C 1
ATOM 2954 O O . PRO B 1 113 ? 9.531 25.922 1.299 1 98.31 113 PRO B O 1
ATOM 2957 N N . SER B 1 114 ? 9.961 25.016 -0.733 1 96.69 114 SER B N 1
ATOM 2958 C CA . SER B 1 114 ? 10.641 23.828 -0.213 1 96.69 114 SER B CA 1
ATOM 2959 C C . SER B 1 114 ? 12.148 24.047 -0.158 1 96.69 114 SER B C 1
ATOM 2961 O O . SER B 1 114 ? 12.812 23.594 0.787 1 96.69 114 SER B O 1
ATOM 2963 N N . THR B 1 115 ? 12.68 24.734 -1.186 1 95.06 115 THR B N 1
ATOM 2964 C CA . THR B 1 115 ? 14.117 24.953 -1.3 1 95.06 115 THR B CA 1
ATOM 2965 C C . THR B 1 115 ? 14.5 26.297 -0.664 1 95.06 115 THR B C 1
ATOM 2967 O O . THR B 1 115 ? 13.898 27.328 -0.959 1 95.06 115 THR B O 1
ATOM 2970 N N . PHE B 1 116 ? 15.5 26.25 0.088 1 96.38 116 PHE B N 1
ATOM 2971 C CA . PHE B 1 116 ? 15.945 27.438 0.816 1 96.38 116 PHE B CA 1
ATOM 2972 C C . PHE B 1 116 ? 16.359 28.531 -0.147 1 96.38 116 PHE B C 1
ATOM 2974 O O . PHE B 1 116 ? 17.078 28.281 -1.115 1 96.38 116 PHE B O 1
ATOM 2981 N N . ASN B 1 117 ? 15.922 29.625 0.099 1 97.06 117 ASN B N 1
ATOM 2982 C CA . ASN B 1 117 ? 16.234 30.906 -0.539 1 97.06 117 ASN B CA 1
ATOM 2983 C C . ASN B 1 117 ? 16.234 32.062 0.468 1 97.06 117 ASN B C 1
ATOM 2985 O O . ASN B 1 117 ? 15.266 32.219 1.205 1 97.06 117 ASN B O 1
ATOM 2989 N N . PRO B 1 118 ? 17.297 32.875 0.506 1 97.5 118 PRO B N 1
ATOM 2990 C CA . PRO B 1 118 ? 17.391 33.906 1.532 1 97.5 118 PRO B CA 1
ATOM 2991 C C . PRO B 1 118 ? 16.234 34.906 1.483 1 97.5 118 PRO B C 1
ATOM 2993 O O . PRO B 1 118 ? 15.727 35.312 2.529 1 97.5 118 PRO B O 1
ATOM 2996 N N . ALA B 1 119 ? 15.852 35.25 0.34 1 98.19 119 ALA B N 1
ATOM 2997 C CA . ALA B 1 119 ? 14.758 36.219 0.219 1 98.19 119 ALA B CA 1
ATOM 2998 C C . ALA B 1 119 ? 13.453 35.625 0.748 1 98.19 119 ALA B C 1
ATOM 3000 O O . ALA B 1 119 ? 12.711 36.281 1.476 1 98.19 119 ALA B O 1
ATOM 3001 N N . SER B 1 120 ? 13.172 34.406 0.4 1 98.56 120 SER B N 1
ATOM 3002 C CA . SER B 1 120 ? 11.977 33.719 0.896 1 98.56 120 SER B CA 1
ATOM 3003 C C . SER B 1 120 ? 12.055 33.5 2.402 1 98.56 120 SER B C 1
ATOM 3005 O O . SER B 1 120 ? 11.039 33.531 3.096 1 98.56 120 SER B O 1
ATOM 3007 N N . TYR B 1 121 ? 13.242 33.219 2.865 1 98.5 121 TYR B N 1
ATOM 3008 C CA . TYR B 1 121 ? 13.422 33.094 4.305 1 98.5 121 TYR B CA 1
ATOM 3009 C C . TYR B 1 121 ? 13.039 34.375 5.031 1 98.5 121 TYR B C 1
ATOM 3011 O O . TYR B 1 121 ? 12.305 34.344 6.027 1 98.5 121 TYR B O 1
ATOM 3019 N N . THR B 1 122 ? 13.523 35.469 4.531 1 98.5 122 THR B N 1
ATOM 3020 C CA . THR B 1 122 ? 13.203 36.75 5.137 1 98.5 122 THR B CA 1
ATOM 3021 C C . THR B 1 122 ? 11.695 37 5.109 1 98.5 122 THR B C 1
ATOM 3023 O O . THR B 1 122 ? 11.125 37.469 6.09 1 98.5 122 THR B O 1
ATOM 3026 N N . TYR B 1 123 ? 11.086 36.656 4.004 1 98.75 123 TYR B N 1
ATOM 3027 C CA . TYR B 1 123 ? 9.641 36.75 3.832 1 98.75 123 TYR B CA 1
ATOM 3028 C C . TYR B 1 123 ? 8.906 35.969 4.898 1 98.75 123 TYR B C 1
ATOM 3030 O O . TYR B 1 123 ? 8.039 36.469 5.594 1 98.75 123 TYR B O 1
ATOM 3038 N N . LEU B 1 124 ? 9.297 34.719 5.133 1 98.81 124 LEU B N 1
ATOM 3039 C CA . LEU B 1 124 ? 8.625 33.844 6.07 1 98.81 124 LEU B CA 1
ATOM 3040 C C . LEU B 1 124 ? 8.984 34.188 7.508 1 98.81 124 LEU B C 1
ATOM 3042 O O . LEU B 1 124 ? 8.195 33.938 8.43 1 98.81 124 LEU B O 1
ATOM 3046 N N . GLU B 1 125 ? 10.172 34.719 7.684 1 98.44 125 GLU B N 1
ATOM 3047 C CA . GLU B 1 125 ? 10.57 35.219 9.008 1 98.44 125 GLU B CA 1
ATOM 3048 C C . GLU B 1 125 ? 9.656 36.344 9.484 1 98.44 125 GLU B C 1
ATOM 3050 O O . GLU B 1 125 ? 9.328 36.406 10.672 1 98.44 125 GLU B O 1
ATOM 3055 N N . ARG B 1 126 ? 9.281 37.188 8.625 1 98.19 126 ARG B N 1
ATOM 3056 C CA . ARG B 1 126 ? 8.344 38.25 8.977 1 98.19 126 ARG B CA 1
ATOM 3057 C C . ARG B 1 126 ? 7.008 37.688 9.43 1 98.19 126 ARG B C 1
ATOM 3059 O O . ARG B 1 126 ? 6.41 38.156 10.391 1 98.19 126 ARG B O 1
ATOM 3066 N N . ALA B 1 127 ? 6.559 36.688 8.703 1 98.12 127 ALA B N 1
ATOM 3067 C CA . ALA B 1 127 ? 5.34 36 9.109 1 98.12 127 ALA B CA 1
ATOM 3068 C C . ALA B 1 127 ? 5.496 35.375 10.492 1 98.12 127 ALA B C 1
ATOM 3070 O O . ALA B 1 127 ? 4.621 35.5 11.352 1 98.12 127 ALA B O 1
ATOM 3071 N N . ASN B 1 128 ? 6.617 34.688 10.68 1 97.62 128 ASN B N 1
ATOM 3072 C CA . ASN B 1 128 ? 6.902 34.062 11.969 1 97.62 128 ASN B CA 1
ATOM 3073 C C . ASN B 1 128 ? 6.84 35.062 13.109 1 97.62 128 ASN B C 1
ATOM 3075 O O . ASN B 1 128 ? 6.168 34.844 14.117 1 97.62 128 ASN B O 1
ATOM 3079 N N . HIS B 1 129 ? 7.461 36.188 12.93 1 96.38 129 HIS B N 1
ATOM 3080 C CA . HIS B 1 129 ? 7.477 37.219 13.953 1 96.38 129 HIS B CA 1
ATOM 3081 C C . HIS B 1 129 ? 6.07 37.75 14.219 1 96.38 129 HIS B C 1
ATOM 3083 O O . HIS B 1 129 ? 5.699 37.969 15.375 1 96.38 129 HIS B O 1
ATOM 3089 N N . ALA B 1 130 ? 5.371 37.938 13.156 1 96.19 130 ALA B N 1
ATOM 3090 C CA . ALA B 1 130 ? 4.008 38.438 13.305 1 96.19 130 ALA B CA 1
ATOM 3091 C C . ALA B 1 130 ? 3.152 37.469 14.117 1 96.19 130 ALA B C 1
ATOM 3093 O O . ALA B 1 130 ? 2.332 37.906 14.938 1 96.19 130 ALA B O 1
ATOM 3094 N N . ILE B 1 131 ? 3.318 36.188 13.953 1 97 131 ILE B N 1
ATOM 3095 C CA . ILE B 1 131 ? 2.537 35.156 14.633 1 97 131 ILE B CA 1
ATOM 3096 C C . ILE B 1 131 ? 2.992 35.031 16.094 1 97 131 ILE B C 1
ATOM 3098 O O . ILE B 1 131 ? 2.168 35.031 17 1 97 131 ILE B O 1
ATOM 3102 N N . LYS B 1 132 ? 4.293 35.031 16.281 1 94.56 132 LYS B N 1
ATOM 3103 C CA . LYS B 1 132 ? 4.855 34.844 17.625 1 94.56 132 LYS B CA 1
ATOM 3104 C C . LYS B 1 132 ? 4.598 36.062 18.5 1 94.56 132 LYS B C 1
ATOM 3106 O O . LYS B 1 132 ? 4.473 35.938 19.719 1 94.56 132 LYS B O 1
ATOM 3111 N N . ASN B 1 133 ? 4.492 37.188 17.875 1 88.44 133 ASN B N 1
ATOM 3112 C CA . ASN B 1 133 ? 4.312 38.406 18.641 1 88.44 133 ASN B CA 1
ATOM 3113 C C . ASN B 1 133 ? 2.844 38.625 19 1 88.44 133 ASN B C 1
ATOM 3115 O O . ASN B 1 133 ? 2.52 39.562 19.766 1 88.44 133 ASN B O 1
ATOM 31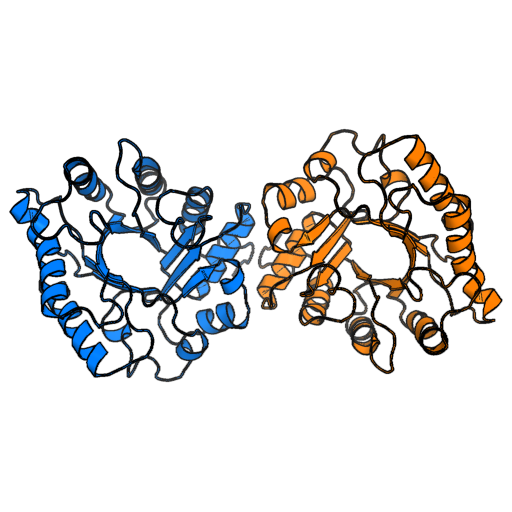19 N N . ARG B 1 134 ? 2.02 37.906 18.5 1 80.44 134 ARG B N 1
ATOM 3120 C CA . ARG B 1 134 ? 0.6 38 18.812 1 80.44 134 ARG B CA 1
ATOM 3121 C C . ARG B 1 134 ? 0.166 36.906 19.766 1 80.44 134 ARG B C 1
ATOM 3123 O O . ARG B 1 134 ? -0.864 36.25 19.547 1 80.44 134 ARG B O 1
ATOM 3130 N N . SER B 1 135 ? 0.948 36.688 20.672 1 63.38 135 SER B N 1
ATOM 3131 C CA . SER B 1 135 ? 0.826 35.562 21.594 1 63.38 135 SER B CA 1
ATOM 3132 C C . SER B 1 135 ? -0.435 35.656 22.438 1 63.38 135 SER B C 1
ATOM 3134 O O . SER B 1 135 ? -0.965 34.656 22.906 1 63.38 135 SER B O 1
ATOM 3136 N N . THR B 1 136 ? -0.838 36.844 22.5 1 64.94 136 THR B N 1
ATOM 3137 C CA . THR B 1 136 ? -2.041 37.031 23.312 1 64.94 136 THR B CA 1
ATOM 3138 C C . THR B 1 136 ? -3.262 36.469 22.594 1 64.94 136 THR B C 1
ATOM 3140 O O . THR B 1 136 ? -4.203 36 23.25 1 64.94 136 THR B O 1
ATOM 3143 N N . THR B 1 137 ? -3.115 36.406 21.344 1 75.19 137 THR B N 1
ATOM 3144 C CA . THR B 1 137 ? -4.277 35.969 20.594 1 75.19 137 THR B CA 1
ATOM 3145 C C . THR B 1 137 ? -4.031 34.562 20 1 75.19 137 THR B C 1
ATOM 3147 O O . THR B 1 137 ? -4.949 33.75 19.922 1 75.19 137 THR B O 1
ATOM 3150 N N . PHE B 1 138 ? -2.764 34.438 19.719 1 81.06 138 PHE B N 1
ATOM 3151 C CA . PHE B 1 138 ? -2.363 33.094 19.328 1 81.06 138 PHE B CA 1
ATOM 3152 C C . PHE B 1 138 ? -1.777 32.312 20.5 1 81.06 138 PHE B C 1
ATOM 3154 O O . PHE B 1 138 ? -0.625 32.531 20.875 1 81.06 138 PHE B O 1
ATOM 3161 N N . LYS B 1 139 ? -2.482 31.781 21.375 1 66.69 139 LYS B N 1
ATOM 3162 C CA . LYS B 1 139 ? -2.076 31.172 22.641 1 66.69 139 LYS B CA 1
ATOM 3163 C C . LYS B 1 139 ? -0.64 30.656 22.562 1 66.69 139 LYS B C 1
ATOM 3165 O O . LYS B 1 139 ? 0.191 31 23.406 1 66.69 139 LYS B O 1
ATOM 3170 N N . ASN B 1 140 ? -0.188 30.047 21.578 1 74.06 140 ASN B N 1
ATOM 3171 C CA . ASN B 1 140 ? 1.114 29.391 21.531 1 74.06 140 ASN B CA 1
ATOM 3172 C C . ASN B 1 140 ? 1.936 29.875 20.328 1 74.06 140 ASN B C 1
ATOM 3174 O O . ASN B 1 140 ? 3.113 29.531 20.203 1 74.06 140 ASN B O 1
ATOM 3178 N N . GLY B 1 141 ? 1.35 30.844 19.578 1 92.69 141 GLY B N 1
ATOM 3179 C CA . GLY B 1 141 ? 2.041 31.297 18.391 1 92.69 141 GLY B CA 1
ATOM 3180 C C . GLY B 1 141 ? 2.529 30.156 17.516 1 92.69 141 GLY B C 1
ATOM 3181 O O . GLY B 1 141 ? 3.668 30.172 17.031 1 92.69 141 GLY B O 1
ATOM 3182 N N . PHE B 1 142 ? 1.716 29.078 17.391 1 95.56 142 PHE B N 1
ATOM 3183 C CA . PHE B 1 142 ? 2.086 27.891 16.641 1 95.56 142 PHE B CA 1
ATOM 3184 C C . PHE B 1 142 ? 2.213 28.203 15.148 1 95.56 142 PHE B C 1
ATOM 3186 O O . PHE B 1 142 ? 1.322 28.812 14.562 1 95.56 142 PHE B O 1
ATOM 3193 N N . VAL B 1 143 ? 3.34 27.906 14.562 1 97.94 143 VAL B N 1
ATOM 3194 C CA . VAL B 1 143 ? 3.596 28.188 13.148 1 97.94 143 VAL B CA 1
ATOM 3195 C C . VAL B 1 143 ? 3.783 26.875 12.391 1 97.94 143 VAL B C 1
ATOM 3197 O O . VAL B 1 143 ? 4.688 26.094 12.695 1 97.94 143 VAL B O 1
ATOM 3200 N N . ALA B 1 144 ? 2.959 26.625 11.438 1 98.5 144 ALA B N 1
ATOM 3201 C CA . ALA B 1 144 ? 3.09 25.469 10.547 1 98.5 144 ALA B CA 1
ATOM 3202 C C . ALA B 1 144 ? 3.334 25.906 9.109 1 98.5 144 ALA B C 1
ATOM 3204 O O . ALA B 1 144 ? 2.725 26.859 8.633 1 98.5 144 ALA B O 1
ATOM 3205 N N . HIS B 1 145 ? 4.242 25.281 8.406 1 98.94 145 HIS B N 1
ATOM 3206 C CA . HIS B 1 145 ? 4.473 25.453 6.977 1 98.94 145 HIS B CA 1
ATOM 3207 C C . HIS B 1 145 ? 4.039 24.203 6.199 1 98.94 145 HIS B C 1
ATOM 3209 O O . HIS B 1 145 ? 4.25 23.078 6.648 1 98.94 145 HIS B O 1
ATOM 3215 N N . ASN B 1 146 ? 3.432 24.406 5.047 1 98.75 146 ASN B N 1
ATOM 3216 C CA . ASN B 1 146 ? 3.15 23.312 4.121 1 98.75 146 ASN B CA 1
ATOM 3217 C C . ASN B 1 146 ? 3.76 23.578 2.746 1 98.75 146 ASN B C 1
ATOM 3219 O O . ASN B 1 146 ? 3.076 24.047 1.842 1 98.75 146 ASN B O 1
ATOM 3223 N N . PRO B 1 147 ? 5.02 23.219 2.551 1 98.5 147 PRO B N 1
ATOM 3224 C CA . PRO B 1 147 ? 5.594 23.281 1.205 1 98.5 147 PRO B CA 1
ATOM 3225 C C . PRO B 1 147 ? 5.004 22.234 0.26 1 98.5 147 PRO B C 1
ATOM 3227 O O . PRO B 1 147 ? 5.211 22.312 -0.954 1 98.5 147 PRO B O 1
ATOM 3230 N N . GLY B 1 148 ? 4.266 21.234 0.729 1 95.5 148 GLY B N 1
ATOM 3231 C CA . GLY B 1 148 ? 3.701 20.156 -0.065 1 95.5 148 GLY B CA 1
ATOM 3232 C C . GLY B 1 148 ? 4.625 18.953 -0.198 1 95.5 148 GLY B C 1
ATOM 3233 O O . GLY B 1 148 ? 4.238 17.828 0.105 1 95.5 148 GLY B O 1
ATOM 3234 N N . LEU B 1 149 ? 5.84 19.312 -0.654 1 97.25 149 LEU B N 1
ATOM 3235 C CA . LEU B 1 149 ? 6.852 18.281 -0.852 1 97.25 149 LEU B CA 1
ATOM 3236 C C . LEU B 1 149 ? 8.25 18.859 -0.675 1 97.25 149 LEU B C 1
ATOM 3238 O O . LEU B 1 149 ? 8.625 19.812 -1.346 1 97.25 149 LEU B O 1
ATOM 3242 N N . ILE B 1 150 ? 8.977 18.328 0.273 1 97.69 150 ILE B N 1
ATOM 3243 C CA . ILE B 1 150 ? 10.43 18.453 0.341 1 97.69 150 ILE B CA 1
ATOM 3244 C C . ILE B 1 150 ? 11.078 17.156 -0.109 1 97.69 150 ILE B C 1
ATOM 3246 O O . ILE B 1 150 ? 10.742 16.078 0.387 1 97.69 150 ILE B O 1
ATOM 3250 N N . PRO B 1 151 ? 11.953 17.234 -1.106 1 95.69 151 PRO B N 1
ATOM 3251 C CA . PRO B 1 151 ? 12.602 15.969 -1.477 1 95.69 151 PRO B CA 1
ATOM 3252 C C . PRO B 1 151 ? 13.195 15.234 -0.276 1 95.69 151 PRO B C 1
ATOM 3254 O O . PRO B 1 151 ? 14.023 15.797 0.448 1 95.69 151 PRO B O 1
ATOM 3257 N N . PRO B 1 152 ? 12.711 13.992 -0.135 1 96.19 152 PRO B N 1
ATOM 3258 C CA . PRO B 1 152 ? 13.117 13.281 1.079 1 96.19 152 PRO B CA 1
ATOM 3259 C C . PRO B 1 152 ? 14.633 13.195 1.238 1 96.19 152 PRO B C 1
ATOM 3261 O O . PRO B 1 152 ? 15.148 13.305 2.354 1 96.19 152 PRO B O 1
ATOM 3264 N N . VAL B 1 153 ? 15.359 13.062 0.146 1 94.12 153 VAL B N 1
ATOM 3265 C CA . VAL B 1 153 ? 16.812 12.906 0.202 1 94.12 153 VAL B CA 1
ATOM 3266 C C . VAL B 1 153 ? 17.453 14.18 0.732 1 94.12 153 VAL B C 1
ATOM 3268 O O . VAL B 1 153 ? 18.5 14.133 1.377 1 94.12 153 VAL B O 1
ATOM 3271 N N . ASP B 1 154 ? 16.828 15.32 0.569 1 95.19 154 ASP B N 1
ATOM 3272 C CA . ASP B 1 154 ? 17.359 16.594 1.073 1 95.19 154 ASP B CA 1
ATOM 3273 C C . ASP B 1 154 ? 17.328 16.625 2.6 1 95.19 154 ASP B C 1
ATOM 3275 O O . ASP B 1 154 ? 18.234 17.172 3.227 1 95.19 154 ASP B O 1
ATOM 3279 N N . LEU B 1 155 ? 16.375 15.961 3.195 1 96.94 155 LEU B N 1
ATOM 3280 C CA . LEU B 1 155 ? 16.156 16 4.637 1 96.94 155 LEU B CA 1
ATOM 3281 C C . LEU B 1 155 ? 17.203 15.172 5.375 1 96.94 155 LEU B C 1
ATOM 3283 O O . LEU B 1 155 ? 17.344 15.289 6.594 1 96.94 155 LEU B O 1
ATOM 3287 N N . THR B 1 156 ? 17.938 14.359 4.582 1 96.5 156 THR B N 1
ATOM 3288 C CA . THR B 1 156 ? 18.969 13.516 5.188 1 96.5 156 THR B CA 1
ATOM 3289 C C . THR B 1 156 ? 20.328 14.195 5.125 1 96.5 156 THR B C 1
ATOM 3291 O O . THR B 1 156 ? 21.297 13.719 5.727 1 96.5 156 THR B O 1
ATOM 3294 N N . ALA B 1 157 ? 20.422 15.297 4.434 1 93.88 157 ALA B N 1
ATOM 3295 C CA . ALA B 1 157 ? 21.703 15.961 4.223 1 93.88 157 ALA B CA 1
ATOM 3296 C C . ALA B 1 157 ? 22.25 16.516 5.531 1 93.88 157 ALA B C 1
ATOM 3298 O O . ALA B 1 157 ? 21.531 17.141 6.309 1 93.88 157 ALA B O 1
ATOM 3299 N N . PRO B 1 158 ? 23.562 16.266 5.703 1 92.62 158 PRO B N 1
ATOM 3300 C CA . PRO B 1 158 ? 24.172 16.891 6.883 1 92.62 158 PRO B CA 1
ATOM 3301 C C . PRO B 1 158 ? 24.047 18.422 6.875 1 92.62 158 PRO B C 1
ATOM 3303 O O . PRO B 1 158 ? 24.203 19.047 5.832 1 92.62 158 PRO B O 1
ATOM 3306 N N . GLY B 1 159 ? 23.703 18.984 7.934 1 91.06 159 GLY B N 1
ATOM 3307 C CA . GLY B 1 159 ? 23.609 20.438 8.062 1 91.06 159 GLY B CA 1
ATOM 3308 C C . GLY B 1 159 ? 22.328 21.016 7.465 1 91.06 159 GLY B C 1
ATOM 3309 O O . GLY B 1 159 ? 22.219 22.219 7.297 1 91.06 159 GLY B O 1
ATOM 3310 N N . TYR B 1 160 ? 21.391 20.219 7.047 1 92.31 160 TYR B N 1
ATOM 3311 C CA . TYR B 1 160 ? 20.172 20.641 6.383 1 92.31 160 TYR B CA 1
ATOM 3312 C C . TYR B 1 160 ? 19.484 21.75 7.176 1 92.31 160 TYR B C 1
ATOM 3314 O O . TYR B 1 160 ? 18.938 22.688 6.598 1 92.31 160 TYR B O 1
ATOM 3322 N N . LEU B 1 161 ? 19.625 21.734 8.5 1 93.56 161 LEU B N 1
ATOM 3323 C CA . LEU B 1 161 ? 18.875 22.641 9.367 1 93.56 161 LEU B CA 1
ATOM 3324 C C . LEU B 1 161 ? 19.547 24.016 9.414 1 93.56 161 LEU B C 1
ATOM 3326 O O . LEU B 1 161 ? 18.922 24.984 9.852 1 93.56 161 LEU B O 1
ATOM 3330 N N . SER B 1 162 ? 20.844 24.094 8.969 1 93.19 162 SER B N 1
ATOM 3331 C CA . SER B 1 162 ? 21.547 25.359 9.062 1 93.19 162 SER B CA 1
ATOM 3332 C C . SER B 1 162 ? 20.875 26.438 8.227 1 93.19 162 SER B C 1
ATOM 3334 O O . SER B 1 162 ? 20.688 27.562 8.688 1 93.19 162 SER B O 1
ATOM 3336 N N . ASP B 1 163 ? 20.516 26.141 6.984 1 92.44 163 ASP B N 1
ATOM 3337 C CA . ASP B 1 163 ? 19.781 26.984 6.062 1 92.44 163 ASP B CA 1
ATOM 3338 C C . ASP B 1 163 ? 18.438 26.359 5.684 1 92.44 163 ASP B C 1
ATOM 3340 O O . ASP B 1 163 ? 18.312 25.781 4.605 1 92.44 163 ASP B O 1
ATOM 3344 N N . SER B 1 164 ? 17.516 26.531 6.625 1 95.81 164 SER B N 1
ATOM 3345 C CA . SER B 1 164 ? 16.25 25.828 6.43 1 95.81 164 SER B CA 1
ATOM 3346 C C . SER B 1 164 ? 15.078 26.641 6.988 1 95.81 164 SER B C 1
ATOM 3348 O O . SER B 1 164 ? 15.203 27.297 8.023 1 95.81 164 SER B O 1
ATOM 3350 N N . TYR B 1 165 ? 13.984 26.516 6.383 1 98.06 165 TYR B N 1
ATOM 3351 C CA . TYR B 1 165 ? 12.758 27.141 6.867 1 98.06 165 TYR B CA 1
ATOM 3352 C C . TYR B 1 165 ? 12.281 26.484 8.156 1 98.06 165 TYR B C 1
ATOM 3354 O O . TYR B 1 165 ? 11.43 27.031 8.859 1 98.06 165 TYR B O 1
ATOM 3362 N N . PHE B 1 166 ? 12.859 25.328 8.5 1 97.44 166 PHE B N 1
ATOM 3363 C CA . PHE B 1 166 ? 12.5 24.594 9.711 1 97.44 166 PHE B CA 1
ATOM 3364 C C . PHE B 1 166 ? 12.797 25.438 10.953 1 97.44 166 PHE B C 1
ATOM 3366 O O . PHE B 1 166 ? 12.188 25.234 12 1 97.44 166 PHE B O 1
ATOM 3373 N N . ASN B 1 167 ? 13.648 26.344 10.844 1 96.19 167 ASN B N 1
ATOM 3374 C CA . ASN B 1 167 ? 14.023 27.219 11.961 1 96.19 167 ASN B CA 1
ATOM 3375 C C . ASN B 1 167 ? 12.93 28.219 12.281 1 96.19 167 ASN B C 1
ATOM 3377 O O . ASN B 1 167 ? 12.977 28.875 13.32 1 96.19 167 ASN B O 1
ATOM 3381 N N . LEU B 1 168 ? 11.93 28.344 11.438 1 97.62 168 LEU B N 1
ATOM 3382 C CA . LEU B 1 168 ? 10.852 29.312 11.586 1 97.62 168 LEU B CA 1
ATOM 3383 C C . LEU B 1 168 ? 9.555 28.641 12 1 97.62 168 LEU B C 1
ATOM 3385 O O . LEU B 1 168 ? 8.516 29.297 12.109 1 97.62 168 LEU B O 1
ATOM 3389 N N . THR B 1 169 ? 9.539 27.281 12.219 1 97.56 169 THR B N 1
ATOM 3390 C CA . THR B 1 169 ? 8.258 26.578 12.305 1 97.56 169 THR B CA 1
ATOM 3391 C C . THR B 1 169 ? 8.219 25.656 13.516 1 97.56 169 THR B C 1
ATOM 3393 O O . THR B 1 169 ? 9.258 25.234 14.016 1 97.56 169 THR B O 1
ATOM 3396 N N . ASP B 1 170 ? 7.035 25.375 14 1 96.62 170 ASP B N 1
ATOM 3397 C CA . ASP B 1 170 ? 6.773 24.312 14.961 1 96.62 170 ASP B CA 1
ATOM 3398 C C . ASP B 1 170 ? 6.477 22.984 14.258 1 96.62 170 ASP B C 1
ATOM 3400 O O . ASP B 1 170 ? 6.707 21.922 14.82 1 96.62 170 ASP B O 1
ATOM 3404 N N . LEU B 1 171 ? 5.996 23.078 13.039 1 97.38 171 LEU B N 1
ATOM 3405 C CA . LEU B 1 171 ? 5.613 21.953 12.203 1 97.38 171 LEU B CA 1
ATOM 3406 C C . LEU B 1 171 ? 5.805 22.281 10.727 1 97.38 171 LEU B C 1
ATOM 3408 O O . LEU B 1 171 ? 5.461 23.375 10.281 1 97.38 171 LEU B O 1
ATOM 3412 N N . THR B 1 172 ? 6.418 21.422 9.992 1 98.75 172 THR B N 1
ATOM 3413 C CA . THR B 1 172 ? 6.477 21.516 8.539 1 98.75 172 THR B CA 1
ATOM 3414 C C . THR B 1 172 ? 5.918 20.25 7.891 1 98.75 172 THR B C 1
ATOM 3416 O O . THR B 1 172 ? 6.359 19.141 8.203 1 98.75 172 THR B O 1
ATOM 3419 N N . VAL B 1 173 ? 4.902 20.406 7.035 1 98.69 173 VAL B N 1
ATOM 3420 C CA . VAL B 1 173 ? 4.422 19.281 6.234 1 98.69 173 VAL B CA 1
ATOM 3421 C C . VAL B 1 173 ? 5.418 18.984 5.113 1 98.69 173 VAL B C 1
ATOM 3423 O O . VAL B 1 173 ? 5.484 19.703 4.121 1 98.69 173 VAL B O 1
ATOM 3426 N N . VAL B 1 17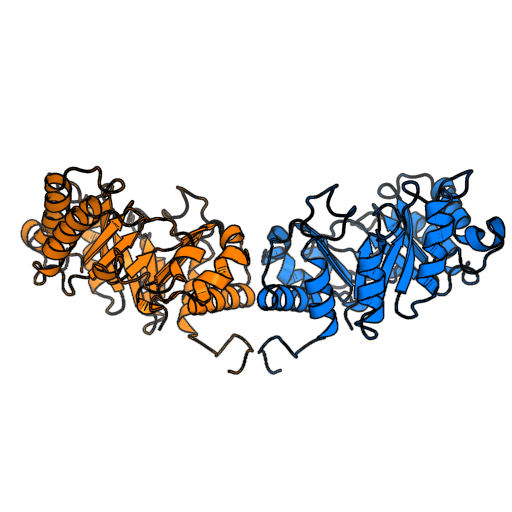4 ? 6.113 17.875 5.266 1 98.69 174 VAL B N 1
ATOM 3427 C CA . VAL B 1 174 ? 7.238 17.625 4.367 1 98.69 174 VAL B CA 1
ATOM 3428 C C . VAL B 1 174 ? 6.789 16.719 3.217 1 98.69 174 VAL B C 1
ATOM 3430 O O . VAL B 1 174 ? 7.492 16.594 2.213 1 98.69 174 VAL B O 1
ATOM 3433 N N . PHE B 1 175 ? 5.664 16.094 3.381 1 98.5 175 PHE B N 1
ATOM 3434 C CA . PHE B 1 175 ? 5.145 15.172 2.377 1 98.5 175 PHE B CA 1
ATOM 3435 C C . PHE B 1 175 ? 3.621 15.203 2.355 1 98.5 175 PHE B C 1
ATOM 3437 O O . PHE B 1 175 ? 2.971 14.727 3.285 1 98.5 175 PHE B O 1
ATOM 3444 N N . GLU B 1 176 ? 3.1 15.758 1.434 1 97.44 176 GLU B N 1
ATOM 3445 C CA . GLU B 1 176 ? 1.672 15.766 1.128 1 97.44 176 GLU B CA 1
ATOM 3446 C C . GLU B 1 176 ? 1.4 15.211 -0.266 1 97.44 176 GLU B C 1
ATOM 3448 O O . GLU B 1 176 ? 1.351 15.961 -1.242 1 97.44 176 GLU B O 1
ATOM 3453 N N . GLU B 1 177 ? 1.281 13.945 -0.387 1 96.62 177 GLU B N 1
ATOM 3454 C CA . GLU B 1 177 ? 1.159 13.195 -1.633 1 96.62 177 GLU B CA 1
ATOM 3455 C C . GLU B 1 177 ? 0.306 11.945 -1.441 1 96.62 177 GLU B C 1
ATOM 3457 O O . GLU B 1 177 ? -0.319 11.766 -0.394 1 96.62 177 GLU B O 1
ATOM 3462 N N . THR B 1 178 ? 0.183 11.094 -2.52 1 96 178 THR B N 1
ATOM 3463 C CA . THR B 1 178 ? -0.625 9.875 -2.475 1 96 178 THR B CA 1
ATOM 3464 C C . THR B 1 178 ? -0.004 8.852 -1.534 1 96 178 THR B C 1
ATOM 3466 O O . THR B 1 178 ? 1.217 8.812 -1.364 1 96 178 THR B O 1
ATOM 3469 N N . PHE B 1 179 ? -0.864 8.031 -1.014 1 96.62 179 PHE B N 1
ATOM 3470 C CA . PHE B 1 179 ? -0.49 6.875 -0.212 1 96.62 179 PHE B CA 1
ATOM 3471 C C . PHE B 1 179 ? 0.523 6.008 -0.952 1 96.62 179 PHE B C 1
ATOM 3473 O O . PHE B 1 179 ? 1.55 5.625 -0.387 1 96.62 179 PHE B O 1
ATOM 3480 N N . GLU B 1 180 ? 0.319 5.746 -2.191 1 94.62 180 GLU B N 1
ATOM 3481 C CA . GLU B 1 180 ? 1.18 4.891 -3 1 94.62 180 GLU B CA 1
ATOM 3482 C C . GLU B 1 180 ? 2.59 5.465 -3.104 1 94.62 180 GLU B C 1
ATOM 3484 O O . GLU B 1 180 ? 3.574 4.734 -2.961 1 94.62 180 GLU B O 1
ATOM 3489 N N . LYS B 1 181 ? 2.709 6.77 -3.316 1 95.69 181 LYS B N 1
ATOM 3490 C CA . LYS B 1 181 ? 4.016 7.406 -3.436 1 95.69 181 LYS B CA 1
ATOM 3491 C C . LYS B 1 181 ? 4.793 7.32 -2.123 1 95.69 181 LYS B C 1
ATOM 3493 O O . LYS B 1 181 ? 6.02 7.203 -2.127 1 95.69 181 LYS B O 1
ATOM 3498 N N . TYR B 1 182 ? 4.062 7.352 -1.034 1 97.62 182 TYR B N 1
ATOM 3499 C CA . TYR B 1 182 ? 4.727 7.293 0.263 1 97.62 182 TYR B CA 1
ATOM 3500 C C . TYR B 1 182 ? 5.391 5.938 0.471 1 97.62 182 TYR B C 1
ATOM 3502 O O . TYR B 1 182 ? 6.441 5.848 1.114 1 97.62 182 TYR B O 1
ATOM 3510 N N . LEU B 1 183 ? 4.82 4.902 -0.128 1 97.06 183 LEU B N 1
ATOM 3511 C CA . LEU B 1 183 ? 5.289 3.541 0.11 1 97.06 183 LEU B CA 1
ATOM 3512 C C . LEU B 1 183 ? 6.609 3.287 -0.605 1 97.06 183 LEU B C 1
ATOM 3514 O O . LEU B 1 183 ? 7.293 2.301 -0.323 1 97.06 183 LEU B O 1
ATOM 3518 N N . ASP B 1 184 ? 6.953 4.172 -1.49 1 96.5 184 ASP B N 1
ATOM 3519 C CA . ASP B 1 184 ? 8.211 4.008 -2.209 1 96.5 184 ASP B CA 1
ATOM 3520 C C . ASP B 1 184 ? 9.398 4.086 -1.256 1 96.5 184 ASP B C 1
ATOM 3522 O O . ASP B 1 184 ? 9.477 4.988 -0.417 1 96.5 184 ASP B O 1
ATOM 3526 N N . LYS B 1 185 ? 10.312 3.15 -1.401 1 96.69 185 LYS B N 1
ATOM 3527 C CA . LYS B 1 185 ? 11.453 3.088 -0.497 1 96.69 185 LYS B CA 1
ATOM 3528 C C . LYS B 1 185 ? 12.281 4.371 -0.569 1 96.69 185 LYS B C 1
ATOM 3530 O O . LYS B 1 185 ? 12.898 4.777 0.42 1 96.69 185 LYS B O 1
ATOM 3535 N N . ASP B 1 186 ? 12.32 5.051 -1.714 1 96.5 186 ASP B N 1
ATOM 3536 C CA . ASP B 1 186 ? 13.07 6.293 -1.88 1 96.5 186 ASP B CA 1
ATOM 3537 C C . ASP B 1 186 ? 12.344 7.469 -1.239 1 96.5 186 ASP B C 1
ATOM 3539 O O . ASP B 1 186 ? 12.859 8.586 -1.209 1 96.5 186 ASP B O 1
ATOM 3543 N N . THR B 1 187 ? 11.133 7.234 -0.699 1 97.69 187 THR B N 1
ATOM 3544 C CA . THR B 1 187 ? 10.398 8.227 0.084 1 97.69 187 THR B CA 1
ATOM 3545 C C . THR B 1 187 ? 10.438 7.875 1.569 1 97.69 187 THR B C 1
ATOM 3547 O O . THR B 1 187 ? 10.969 8.641 2.377 1 97.69 187 THR B O 1
ATOM 3550 N N . MET B 1 188 ? 9.961 6.672 1.91 1 97.56 188 MET B N 1
ATOM 3551 C CA . MET B 1 188 ? 9.805 6.281 3.307 1 97.56 188 MET B CA 1
ATOM 3552 C C . MET B 1 188 ? 11.148 6.219 4.016 1 97.56 188 MET B C 1
ATOM 3554 O O . MET B 1 188 ? 11.289 6.707 5.141 1 97.56 188 MET B O 1
ATOM 3558 N N . THR B 1 189 ? 12.148 5.621 3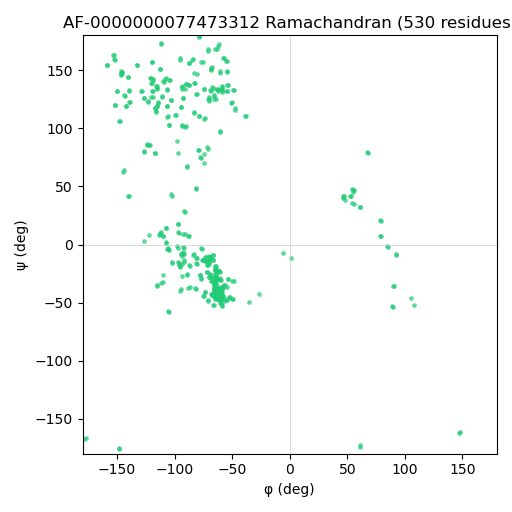.377 1 97.12 189 THR B N 1
ATOM 3559 C CA . THR B 1 189 ? 13.422 5.359 4.039 1 97.12 189 THR B CA 1
ATOM 3560 C C . THR B 1 189 ? 14.133 6.664 4.383 1 97.12 189 THR B C 1
ATOM 3562 O O . THR B 1 189 ? 14.469 6.91 5.547 1 97.12 189 THR B O 1
ATOM 3565 N N . PRO B 1 190 ? 14.297 7.551 3.373 1 97.88 190 PRO B N 1
ATOM 3566 C CA . PRO B 1 190 ? 14.977 8.797 3.748 1 97.88 190 PRO B CA 1
ATOM 3567 C C . PRO B 1 190 ? 14.164 9.641 4.727 1 97.88 190 PRO B C 1
ATOM 3569 O O . PRO B 1 190 ? 14.734 10.328 5.578 1 97.88 190 PRO B O 1
ATOM 3572 N N . LEU B 1 191 ? 12.836 9.648 4.695 1 98.25 191 LEU B N 1
ATOM 3573 C CA . LEU B 1 191 ? 12.039 10.406 5.652 1 98.25 191 LEU B CA 1
ATOM 3574 C C . LEU B 1 191 ? 12.266 9.898 7.07 1 98.25 191 LEU B C 1
ATOM 3576 O O . LEU B 1 191 ? 12.383 10.688 8.008 1 98.25 191 LEU B O 1
ATOM 3580 N N . ALA B 1 192 ? 12.375 8.57 7.203 1 97.5 192 ALA B N 1
ATOM 3581 C CA . ALA B 1 192 ? 12.602 7.957 8.508 1 97.5 192 ALA B CA 1
ATOM 3582 C C . ALA B 1 192 ? 14.016 8.25 9.008 1 97.5 192 ALA B C 1
ATOM 3584 O O . ALA B 1 192 ? 14.297 8.109 10.203 1 97.5 192 ALA B O 1
ATOM 3585 N N . GLN B 1 193 ? 14.906 8.688 8.141 1 97.38 193 GLN B N 1
ATOM 3586 C CA . GLN B 1 193 ? 16.297 8.945 8.484 1 97.38 193 GLN B CA 1
ATOM 3587 C C . GLN B 1 193 ? 16.594 10.438 8.477 1 97.38 193 GLN B C 1
ATOM 3589 O O . GLN B 1 193 ? 17.766 10.844 8.531 1 97.38 193 GLN B O 1
ATOM 3594 N N . ALA B 1 194 ? 15.578 11.203 8.32 1 97.19 194 ALA B N 1
ATOM 3595 C CA . ALA B 1 194 ? 15.758 12.648 8.211 1 97.19 194 ALA B CA 1
ATOM 3596 C C . ALA B 1 194 ? 16.547 13.195 9.398 1 97.19 194 ALA B C 1
ATOM 3598 O O . ALA B 1 194 ? 16.438 12.672 10.508 1 97.19 194 ALA B O 1
ATOM 3599 N N . LYS B 1 195 ? 17.297 14.242 9.172 1 95.38 195 LYS B N 1
ATOM 3600 C CA . LYS B 1 195 ? 18.078 14.922 10.211 1 95.38 195 LYS B CA 1
ATOM 3601 C C . LYS B 1 195 ? 17.266 16.062 10.836 1 95.38 195 LYS B C 1
ATOM 3603 O O . LYS B 1 195 ? 17.828 17.109 11.172 1 95.38 195 LYS B O 1
ATOM 3608 N N . VAL B 1 196 ? 15.984 15.953 10.852 1 96 196 VAL B N 1
ATOM 3609 C CA . VAL B 1 196 ? 15.016 16.844 11.469 1 96 196 VAL B CA 1
ATOM 3610 C C . VAL B 1 196 ? 14.211 16.094 12.523 1 96 196 VAL B C 1
ATOM 3612 O O . VAL B 1 196 ? 13.844 14.93 12.32 1 96 196 VAL B O 1
ATOM 3615 N N . PRO B 1 197 ? 14.062 16.703 13.766 1 95.62 197 PRO B N 1
ATOM 3616 C CA . PRO B 1 197 ? 13.242 16 14.758 1 95.62 197 PRO B CA 1
ATOM 3617 C C . PRO B 1 197 ? 11.852 15.648 14.234 1 95.62 197 PRO B C 1
ATOM 3619 O O . PRO B 1 197 ? 11.219 16.469 13.562 1 95.62 197 PRO B O 1
ATOM 3622 N N . ASN B 1 198 ? 11.352 14.414 14.516 1 97.19 198 ASN B N 1
ATOM 3623 C CA . ASN B 1 198 ? 10.023 13.977 14.094 1 97.19 198 ASN B CA 1
ATOM 3624 C C . ASN B 1 198 ? 8.945 14.961 14.539 1 97.19 198 ASN B C 1
ATOM 3626 O O . ASN B 1 198 ? 7.938 15.133 13.852 1 97.19 198 ASN B O 1
ATOM 3630 N N . SER B 1 199 ? 9.211 15.641 15.664 1 97.25 199 SER B N 1
ATOM 3631 C CA . SER B 1 199 ? 8.227 16.547 16.25 1 97.25 199 SER B CA 1
ATOM 3632 C C . SER B 1 199 ? 7.977 17.75 15.352 1 97.25 199 SER B C 1
ATOM 3634 O O . SER B 1 199 ? 6.977 18.453 15.508 1 97.25 199 SER B O 1
ATOM 3636 N N . LYS B 1 200 ? 8.82 18 14.328 1 97.5 200 LYS B N 1
ATOM 3637 C CA . LYS B 1 200 ? 8.664 19.141 13.43 1 97.5 200 LYS B CA 1
ATOM 3638 C C . LYS B 1 200 ? 8.141 18.703 12.062 1 97.5 200 LYS B C 1
ATOM 3640 O O . LYS B 1 200 ? 7.93 19.516 11.172 1 97.5 200 LYS B O 1
ATOM 3645 N N . MET B 1 201 ? 7.98 17.391 11.891 1 98.31 201 MET B N 1
ATOM 3646 C CA . MET B 1 201 ? 7.648 16.844 10.578 1 98.31 201 MET B CA 1
ATOM 3647 C C . MET B 1 201 ? 6.195 16.391 10.523 1 98.31 201 MET B C 1
ATOM 3649 O O . MET B 1 201 ? 5.715 15.727 11.445 1 98.31 201 MET B O 1
ATOM 3653 N N . GLY B 1 202 ? 5.512 16.781 9.469 1 98.69 202 GLY B N 1
ATOM 3654 C CA . GLY B 1 202 ? 4.16 16.328 9.188 1 98.69 202 GLY B CA 1
ATOM 3655 C C . GLY B 1 202 ? 4.035 15.617 7.852 1 98.69 202 GLY B C 1
ATOM 3656 O O . GLY B 1 202 ? 4.707 15.977 6.883 1 98.69 202 GLY B O 1
ATOM 3657 N N . VAL B 1 203 ? 3.219 14.609 7.82 1 98.69 203 VAL B N 1
ATOM 3658 C CA . VAL B 1 203 ? 2.932 13.828 6.617 1 98.69 203 VAL B CA 1
ATOM 3659 C C . VAL B 1 203 ? 1.424 13.781 6.383 1 98.69 203 VAL B C 1
ATOM 3661 O O . VAL B 1 203 ? 0.658 13.453 7.293 1 98.69 203 VAL B O 1
ATOM 3664 N N . ILE B 1 204 ? 0.998 14.156 5.242 1 97.62 204 ILE B N 1
ATOM 3665 C CA . ILE B 1 204 ? -0.391 14.062 4.805 1 97.62 204 ILE B CA 1
ATOM 3666 C C . ILE B 1 204 ? -0.49 13.117 3.605 1 97.62 204 ILE B C 1
ATOM 3668 O O . ILE B 1 204 ? 0.127 13.359 2.566 1 97.62 204 ILE B O 1
ATOM 3672 N N . LEU B 1 205 ? -1.19 12.07 3.775 1 97.06 205 LEU B N 1
ATOM 3673 C CA . LEU B 1 205 ? -1.394 11.117 2.693 1 97.06 205 LEU B CA 1
ATOM 3674 C C . LEU B 1 205 ? -2.84 11.141 2.213 1 97.06 205 LEU B C 1
ATOM 3676 O O . LEU B 1 205 ? -3.768 11.016 3.016 1 97.06 205 LEU B O 1
ATOM 3680 N N . HIS B 1 206 ? -3.061 11.305 0.925 1 96.06 206 HIS B N 1
ATOM 3681 C CA . HIS B 1 206 ? -4.395 11.18 0.349 1 96.06 206 HIS B CA 1
ATOM 3682 C C . HIS B 1 206 ? -4.488 9.953 -0.552 1 96.06 206 HIS B C 1
ATOM 3684 O O . HIS B 1 206 ? -3.525 9.188 -0.674 1 96.06 206 HIS B O 1
ATOM 3690 N N . SER B 1 207 ? -5.652 9.602 -1.043 1 94.5 207 SER B N 1
ATOM 3691 C CA . SER B 1 207 ? -5.922 8.43 -1.873 1 94.5 207 SER B CA 1
ATOM 3692 C C . SER B 1 207 ? -5.594 7.141 -1.131 1 94.5 207 SER B C 1
ATOM 3694 O O . SER B 1 207 ? -5.094 6.188 -1.729 1 94.5 207 SER B O 1
ATOM 3696 N N . VAL B 1 208 ? -5.77 7.152 0.105 1 95.94 208 VAL B N 1
ATOM 3697 C CA . VAL B 1 208 ? -5.586 5.953 0.916 1 95.94 208 VAL B CA 1
ATOM 3698 C C . VAL B 1 208 ? -6.703 4.957 0.624 1 95.94 208 VAL B C 1
ATOM 3700 O O . VAL B 1 208 ? -7.883 5.305 0.674 1 95.94 208 VAL B O 1
ATOM 3703 N N . PRO B 1 209 ? -6.332 3.695 0.245 1 94.06 209 PRO B N 1
ATOM 3704 C CA . PRO B 1 209 ? -7.395 2.709 0.039 1 94.06 209 PRO B CA 1
ATOM 3705 C C . PRO B 1 209 ? -8.18 2.414 1.313 1 94.06 209 PRO B C 1
ATOM 3707 O O . PRO B 1 209 ? -7.824 2.9 2.391 1 94.06 209 PRO B O 1
ATOM 3710 N N . ARG B 1 210 ? -9.359 1.699 1.185 1 95.69 210 ARG B N 1
ATOM 3711 C CA . ARG B 1 210 ? -10.117 1.241 2.346 1 95.69 210 ARG B CA 1
ATOM 3712 C C . ARG B 1 210 ? -9.391 0.102 3.057 1 95.69 210 ARG B C 1
ATOM 3714 O O . ARG B 1 210 ? -9.664 -1.071 2.801 1 95.69 210 ARG B O 1
ATOM 3721 N N . LEU B 1 211 ? -8.422 0.463 3.904 1 97.62 211 LEU B N 1
ATOM 3722 C CA . LEU B 1 211 ? -7.559 -0.493 4.594 1 97.62 211 LEU B CA 1
ATOM 3723 C C . LEU B 1 211 ? -8.266 -1.082 5.809 1 97.62 211 LEU B C 1
ATOM 3725 O O . LEU B 1 211 ? -9.078 -0.409 6.445 1 97.62 211 LEU B O 1
ATOM 3729 N N . ASN B 1 212 ? -8.023 -2.326 6.156 1 95.94 212 ASN B N 1
ATOM 3730 C CA . ASN B 1 212 ? -8.445 -2.797 7.469 1 95.94 212 ASN B CA 1
ATOM 3731 C C . ASN B 1 212 ? -7.602 -2.182 8.586 1 95.94 212 ASN B C 1
ATOM 3733 O O . ASN B 1 212 ? -6.586 -1.539 8.312 1 95.94 212 ASN B O 1
ATOM 3737 N N . GLN B 1 213 ? -7.992 -2.314 9.836 1 96.25 213 GLN B N 1
ATOM 3738 C CA . GLN B 1 213 ? -7.426 -1.584 10.961 1 96.25 213 GLN B CA 1
ATOM 3739 C C . GLN B 1 213 ? -5.969 -1.979 11.195 1 96.25 213 GLN B C 1
ATOM 3741 O O . GLN B 1 213 ? -5.141 -1.137 11.547 1 96.25 213 GLN B O 1
ATOM 3746 N N . ASP B 1 214 ? -5.645 -3.254 11.039 1 94.25 214 ASP B N 1
ATOM 3747 C CA . ASP B 1 214 ? -4.277 -3.699 11.289 1 94.25 214 ASP B CA 1
ATOM 3748 C C . ASP B 1 214 ? -3.309 -3.086 10.281 1 94.25 214 ASP B C 1
ATOM 3750 O O . ASP B 1 214 ? -2.219 -2.645 10.648 1 94.25 214 ASP B O 1
ATOM 3754 N N . VAL B 1 215 ? -3.695 -3.053 8.984 1 96.19 215 VAL B N 1
ATOM 3755 C CA . VAL B 1 215 ? -2.85 -2.469 7.945 1 96.19 215 VAL B CA 1
ATOM 3756 C C . VAL B 1 215 ? -2.736 -0.961 8.164 1 96.19 215 VAL B C 1
ATOM 3758 O O . VAL B 1 215 ? -1.646 -0.393 8.055 1 96.19 215 VAL B O 1
ATOM 3761 N N . LEU B 1 216 ? -3.846 -0.329 8.477 1 96.94 216 LEU B N 1
ATOM 3762 C CA . LEU B 1 216 ? -3.836 1.104 8.75 1 96.94 216 LEU B CA 1
ATOM 3763 C C . LEU B 1 216 ? -2.918 1.429 9.922 1 96.94 216 LEU B C 1
ATOM 3765 O O . LEU B 1 216 ? -2.145 2.389 9.867 1 96.94 216 LEU B O 1
ATOM 3769 N N . SER B 1 217 ? -3.008 0.664 10.992 1 96.38 217 SER B N 1
ATOM 3770 C CA . SER B 1 217 ? -2.141 0.858 12.148 1 96.38 217 SER B CA 1
ATOM 3771 C C . SER B 1 217 ? -0.67 0.72 11.773 1 96.38 217 SER B C 1
ATOM 3773 O O . SER B 1 217 ? 0.174 1.476 12.258 1 96.38 217 SER B O 1
ATOM 3775 N N . TYR B 1 218 ? -0.359 -0.254 10.922 1 95.94 218 TYR B N 1
ATOM 3776 C CA . TYR B 1 218 ? 1.009 -0.43 10.445 1 95.94 218 TYR B CA 1
ATOM 3777 C C . TYR B 1 218 ? 1.476 0.793 9.664 1 95.94 218 TYR B C 1
ATOM 3779 O O . TYR B 1 218 ? 2.6 1.265 9.852 1 95.94 218 TYR B O 1
ATOM 3787 N N . VAL B 1 219 ? 0.597 1.34 8.781 1 96.19 219 VAL B N 1
ATOM 3788 C CA . VAL B 1 219 ? 0.911 2.527 7.992 1 96.19 219 VAL B CA 1
ATOM 3789 C C . VAL B 1 219 ? 1.202 3.703 8.922 1 96.19 219 VAL B C 1
ATOM 3791 O O . VAL B 1 219 ? 2.207 4.398 8.758 1 96.19 219 VAL B O 1
ATOM 3794 N N . VAL B 1 220 ? 0.369 3.9 9.914 1 97.44 220 VAL B N 1
ATOM 3795 C CA . VAL B 1 220 ? 0.535 5 10.859 1 97.44 220 VAL B CA 1
ATOM 3796 C C . VAL B 1 220 ? 1.841 4.828 11.633 1 97.44 220 VAL B C 1
ATOM 3798 O O . VAL B 1 220 ? 2.578 5.793 11.836 1 97.44 220 VAL B O 1
ATOM 3801 N N . ALA B 1 221 ? 2.174 3.619 11.977 1 95.81 221 ALA B N 1
ATOM 3802 C CA . ALA B 1 221 ? 3.434 3.346 12.664 1 95.81 221 ALA B CA 1
ATOM 3803 C C . ALA B 1 221 ? 4.629 3.684 11.773 1 95.81 221 ALA B C 1
ATOM 3805 O O . ALA B 1 221 ? 5.629 4.219 12.25 1 95.81 221 ALA B O 1
ATOM 3806 N N . LYS B 1 222 ? 4.539 3.314 10.5 1 95.81 222 LYS B N 1
ATOM 3807 C CA . LYS B 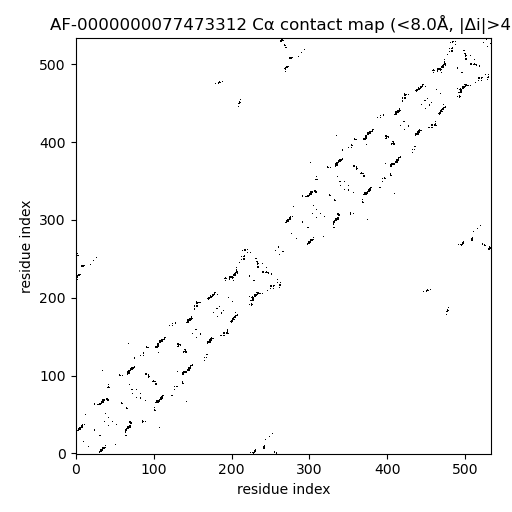1 222 ? 5.621 3.637 9.578 1 95.81 222 LYS B CA 1
ATOM 3808 C C . LYS B 1 222 ? 5.773 5.148 9.414 1 95.81 222 LYS B C 1
ATOM 3810 O O . LYS B 1 222 ? 6.895 5.66 9.344 1 95.81 222 LYS B O 1
ATOM 3815 N N . VAL B 1 223 ? 4.656 5.867 9.375 1 97.75 223 VAL B N 1
ATOM 3816 C CA . VAL B 1 223 ? 4.715 7.324 9.312 1 97.75 223 VAL B CA 1
ATOM 3817 C C . VAL B 1 223 ? 5.359 7.871 10.586 1 97.75 223 VAL B C 1
ATOM 3819 O O . VAL B 1 223 ? 6.156 8.805 10.531 1 97.75 223 VAL B O 1
ATOM 3822 N N . GLU B 1 224 ? 5.07 7.277 11.719 1 96.88 224 GLU B N 1
ATOM 3823 C CA . GLU B 1 224 ? 5.57 7.734 13.008 1 96.88 224 GLU B CA 1
ATOM 3824 C C . GLU B 1 224 ? 7.09 7.625 13.086 1 96.88 224 GLU B C 1
ATOM 3826 O O . GLU B 1 224 ? 7.73 8.328 13.875 1 96.88 224 GLU B O 1
ATOM 3831 N N . GLU B 1 225 ? 7.641 6.727 12.312 1 96.38 225 GLU B N 1
ATOM 3832 C CA . GLU B 1 225 ? 9.102 6.641 12.242 1 96.38 225 GLU B CA 1
ATOM 3833 C C . GLU B 1 225 ? 9.695 7.91 11.641 1 96.38 225 GLU B C 1
ATOM 3835 O O . GLU B 1 225 ? 10.883 8.195 11.836 1 96.38 225 GLU B O 1
ATOM 3840 N N . ALA B 1 226 ? 8.875 8.727 10.922 1 97.31 226 ALA B N 1
ATOM 3841 C CA . ALA B 1 226 ? 9.383 9.891 10.203 1 97.31 226 ALA B CA 1
ATOM 3842 C C . ALA B 1 226 ? 8.82 11.188 10.789 1 97.31 226 ALA B C 1
ATOM 3844 O O . ALA B 1 226 ? 9.484 12.219 10.781 1 97.31 226 ALA B O 1
ATOM 3845 N N . ALA B 1 227 ? 7.57 11.117 11.242 1 98.25 227 ALA B N 1
ATOM 3846 C CA . ALA B 1 227 ? 6.855 12.352 11.562 1 98.25 227 ALA B CA 1
ATOM 3847 C C . ALA B 1 227 ? 5.906 12.148 12.742 1 98.25 227 ALA B C 1
ATOM 3849 O O . ALA B 1 227 ? 5.277 11.094 12.859 1 98.25 227 ALA B O 1
ATOM 3850 N N . ASP B 1 228 ? 5.75 13.164 13.531 1 97.38 228 ASP B N 1
ATOM 3851 C CA . ASP B 1 228 ? 4.832 13.102 14.664 1 97.38 228 ASP B CA 1
ATOM 3852 C C . ASP B 1 228 ? 3.482 13.719 14.312 1 97.38 228 ASP B C 1
ATOM 3854 O O . ASP B 1 228 ? 2.559 13.711 15.133 1 97.38 228 ASP B O 1
ATOM 3858 N N . TRP B 1 229 ? 3.346 14.266 13.102 1 98.19 229 TRP B N 1
ATOM 3859 C CA . TRP B 1 229 ? 2.086 14.828 12.617 1 98.19 229 TRP B CA 1
ATOM 3860 C C . TRP B 1 229 ? 1.599 14.086 11.383 1 98.19 229 TRP B C 1
ATOM 3862 O O . TRP B 1 229 ? 2.352 13.914 10.422 1 98.19 229 TRP B O 1
ATOM 3872 N N . VAL B 1 230 ? 0.347 13.625 11.438 1 98.5 230 VAL B N 1
ATOM 3873 C CA . VAL B 1 230 ? -0.12 12.781 10.336 1 98.5 230 VAL B CA 1
ATOM 3874 C C . VAL B 1 230 ? -1.569 13.125 10 1 98.5 230 VAL B C 1
ATOM 3876 O O . VAL B 1 230 ? -2.357 13.461 10.891 1 98.5 230 VAL B O 1
ATOM 3879 N N . PHE B 1 231 ? -1.937 13.086 8.797 1 97.75 231 PHE B N 1
ATOM 3880 C CA . PHE B 1 231 ? -3.318 13.016 8.344 1 97.75 231 PHE B CA 1
ATOM 3881 C C . PHE B 1 231 ? -3.451 12.07 7.156 1 97.75 231 PHE B C 1
ATOM 3883 O O . PHE B 1 231 ? -2.607 12.07 6.258 1 97.75 231 PHE B O 1
ATOM 3890 N N . LEU B 1 232 ? -4.375 11.219 7.172 1 97.19 232 LEU B N 1
ATOM 3891 C CA . LEU B 1 232 ? -4.707 10.297 6.086 1 97.19 232 LEU B CA 1
ATOM 3892 C C . LEU B 1 232 ? -6.137 10.516 5.605 1 97.19 232 LEU B C 1
ATOM 3894 O O . LEU B 1 232 ? -7.043 10.719 6.418 1 97.19 232 LEU B O 1
ATOM 3898 N N . THR B 1 233 ? -6.359 10.469 4.305 1 96.75 233 THR B N 1
ATOM 3899 C CA . THR B 1 233 ? -7.699 10.531 3.73 1 96.75 233 THR B CA 1
ATOM 3900 C C . THR B 1 233 ? -7.789 9.68 2.469 1 96.75 233 THR B C 1
ATOM 3902 O O . THR B 1 233 ? -6.789 9.484 1.772 1 96.75 233 THR B O 1
ATOM 3905 N N . SER B 1 234 ? -8.961 9.117 2.195 1 94.81 234 SER B N 1
ATOM 3906 C CA . SER B 1 234 ? -9.188 8.398 0.945 1 94.81 234 SER B CA 1
ATOM 3907 C C . SER B 1 234 ? -9.484 9.359 -0.201 1 94.81 234 SER B C 1
ATOM 3909 O O . SER B 1 234 ? -9.547 8.945 -1.361 1 94.81 234 SER B O 1
ATOM 3911 N N . GLY B 1 235 ? -9.711 10.602 0.202 1 91.5 235 GLY B N 1
ATOM 3912 C CA . GLY B 1 235 ? -9.992 11.586 -0.825 1 91.5 235 GLY B CA 1
ATOM 3913 C C . GLY B 1 235 ? -8.867 11.758 -1.823 1 91.5 235 GLY B C 1
ATOM 3914 O O . GLY B 1 235 ? -7.715 11.438 -1.522 1 91.5 235 GLY B O 1
ATOM 3915 N N . ILE B 1 236 ? -9.266 12.086 -3.115 1 81.25 236 ILE B N 1
ATOM 3916 C CA . ILE B 1 236 ? -8.266 12.352 -4.145 1 81.25 236 ILE B CA 1
ATOM 3917 C C . ILE B 1 236 ? -7.812 13.805 -4.066 1 81.25 236 ILE B C 1
ATOM 3919 O O . ILE B 1 236 ? -8.445 14.625 -3.389 1 81.25 236 ILE B O 1
ATOM 3923 N N . GLU B 1 237 ? -6.707 14.062 -4.605 1 65.75 237 GLU B N 1
ATOM 3924 C CA . GLU B 1 237 ? -6.148 15.406 -4.535 1 65.75 237 GLU B CA 1
ATOM 3925 C C . GLU B 1 237 ? -7.184 16.453 -4.93 1 65.75 237 GLU B C 1
ATOM 3927 O O . GLU B 1 237 ? -7.879 16.297 -5.934 1 65.75 237 GLU B O 1
ATOM 3932 N N . GLY B 1 238 ? -7.332 17.516 -4.168 1 60.47 238 GLY B N 1
ATOM 3933 C CA . GLY B 1 238 ? -8.273 18.609 -4.355 1 60.47 238 GLY B CA 1
ATOM 3934 C C . GLY B 1 238 ? -9.602 18.375 -3.654 1 60.47 238 GLY B C 1
ATOM 3935 O O . GLY B 1 238 ? -10.164 19.297 -3.066 1 60.47 238 GLY B O 1
ATOM 3936 N N . ASN B 1 239 ? -10.047 17.156 -3.621 1 63.25 239 ASN B N 1
ATOM 3937 C CA . ASN B 1 239 ? -11.352 16.859 -3.033 1 63.25 239 ASN B CA 1
ATOM 3938 C C . ASN B 1 239 ? -11.219 16.047 -1.748 1 63.25 239 ASN B C 1
ATOM 3940 O O . ASN B 1 239 ? -12.211 15.773 -1.08 1 63.25 239 ASN B O 1
ATOM 3944 N N . GLY B 1 240 ? -9.953 15.938 -1.274 1 71 240 GLY B N 1
ATOM 3945 C CA . GLY B 1 240 ? -9.805 14.977 -0.193 1 71 240 GLY B CA 1
ATOM 3946 C C . GLY B 1 240 ? -9.969 15.594 1.182 1 71 240 GLY B C 1
ATOM 3947 O O . GLY B 1 240 ? -10.109 14.883 2.176 1 71 240 GLY B O 1
ATOM 3948 N N . TYR B 1 241 ? -10.18 17 1.2 1 85.56 241 TYR B N 1
ATOM 3949 C CA . TYR B 1 241 ? -10.125 17.609 2.523 1 85.56 241 TYR B CA 1
ATOM 3950 C C . TYR B 1 241 ? -11.492 18.141 2.926 1 85.56 241 TYR B C 1
ATOM 3952 O O . TYR B 1 241 ? -11.648 18.703 4.012 1 85.56 241 TYR B O 1
ATOM 3960 N N . HIS B 1 242 ? -12.523 17.812 2.105 1 89.62 242 HIS B N 1
ATOM 3961 C CA . HIS B 1 242 ? -13.805 18.469 2.334 1 89.62 242 HIS B CA 1
ATOM 3962 C C . HIS B 1 242 ? -14.812 17.5 2.941 1 89.62 242 HIS B C 1
ATOM 3964 O O . HIS B 1 242 ? -16.031 17.734 2.875 1 89.62 242 HIS B O 1
ATOM 3970 N N . ASP B 1 243 ? -14.273 16.391 3.404 1 91.81 243 ASP B N 1
ATOM 3971 C CA . ASP B 1 243 ? -15.086 15.414 4.125 1 91.81 243 ASP B CA 1
ATOM 3972 C C . ASP B 1 243 ? -14.227 14.508 5 1 91.81 243 ASP B C 1
ATOM 3974 O O . ASP B 1 243 ? -13.023 14.375 4.766 1 91.81 243 ASP B O 1
ATOM 3978 N N . PHE B 1 244 ? -14.867 14 6.027 1 95.25 244 PHE B N 1
ATOM 3979 C CA . PHE B 1 244 ? -14.234 12.914 6.762 1 95.25 244 PHE B CA 1
ATOM 3980 C C . PHE B 1 244 ? -14.391 11.594 6.02 1 95.25 244 PHE B C 1
ATOM 3982 O O . PHE B 1 244 ? -15.5 11.062 5.918 1 95.25 244 PHE B O 1
ATOM 3989 N N . SER B 1 245 ? -13.305 11.078 5.5 1 93.62 245 SER B N 1
ATOM 3990 C CA . SER B 1 245 ? -13.383 9.844 4.723 1 93.62 245 SER B CA 1
ATOM 3991 C C . SER B 1 245 ? -13.492 8.625 5.629 1 93.62 245 SER B C 1
ATOM 3993 O O . SER B 1 245 ? -13.461 8.75 6.855 1 93.62 245 SER B O 1
ATOM 3995 N N . ASP B 1 246 ? -13.594 7.434 5.039 1 90.94 246 ASP B N 1
ATOM 3996 C CA . ASP B 1 246 ? -13.742 6.172 5.758 1 90.94 246 ASP B CA 1
ATOM 3997 C C . ASP B 1 246 ? -12.477 5.844 6.551 1 90.94 246 ASP B C 1
ATOM 3999 O O . ASP B 1 246 ? -12.492 4.98 7.43 1 90.94 246 ASP B O 1
ATOM 4003 N N . VAL B 1 247 ? -11.414 6.59 6.348 1 95.56 247 VAL B N 1
ATOM 4004 C CA . VAL B 1 247 ? -10.133 6.32 6.988 1 95.56 247 VAL B CA 1
ATOM 4005 C C . VAL B 1 247 ? -10.094 6.988 8.359 1 95.56 247 VAL B C 1
ATOM 4007 O O . VAL B 1 247 ? -9.305 6.594 9.227 1 95.56 247 VAL B O 1
ATOM 4010 N N . TRP B 1 248 ? -10.961 7.957 8.609 1 97 248 TRP B N 1
ATOM 4011 C CA . TRP B 1 248 ? -10.883 8.883 9.734 1 97 248 TRP B CA 1
ATOM 4012 C C . TRP B 1 248 ? -10.898 8.133 11.055 1 97 248 TRP B C 1
ATOM 4014 O O . TRP B 1 248 ? -9.977 8.266 11.867 1 97 248 TRP B O 1
ATOM 4024 N N . GLN B 1 249 ? -11.883 7.27 11.258 1 96.94 249 GLN B N 1
ATOM 4025 C CA . GLN B 1 249 ? -12.016 6.574 12.531 1 96.94 249 GLN B CA 1
ATOM 4026 C C . GLN B 1 249 ? -10.82 5.66 12.781 1 96.94 249 GLN B C 1
ATOM 4028 O O . GLN B 1 249 ? -10.32 5.586 13.906 1 96.94 249 GLN B O 1
ATOM 4033 N N . GLY B 1 250 ? -10.414 4.934 11.727 1 97.06 250 GLY B N 1
ATOM 4034 C CA . GLY B 1 250 ? -9.258 4.062 11.859 1 97.06 250 GLY B CA 1
ATOM 4035 C C . GLY B 1 250 ? -7.973 4.816 12.156 1 97.06 250 GLY B C 1
ATOM 4036 O O . GLY B 1 250 ? -7.137 4.344 12.922 1 97.06 250 GLY B O 1
ATOM 4037 N N . LEU B 1 251 ? -7.793 6.008 11.516 1 97.81 251 LEU B N 1
ATOM 4038 C CA . LEU B 1 251 ? -6.625 6.844 11.766 1 97.81 251 LEU B CA 1
ATOM 4039 C C . LEU B 1 251 ? -6.566 7.27 13.234 1 97.81 251 LEU B C 1
ATOM 4041 O O . LEU B 1 251 ? -5.527 7.125 13.883 1 97.81 251 LEU B O 1
ATOM 4045 N N . VAL B 1 252 ? -7.719 7.73 13.773 1 98.06 252 VAL B N 1
ATOM 4046 C CA . VAL B 1 252 ? -7.773 8.195 15.156 1 98.06 252 VAL B CA 1
ATOM 4047 C C . VAL B 1 252 ? -7.438 7.047 16.109 1 98.06 252 VAL B C 1
ATOM 4049 O O . VAL B 1 252 ? -6.641 7.211 17.031 1 98.06 252 VAL B O 1
ATOM 4052 N N . ALA B 1 253 ? -8 5.891 15.828 1 96.75 253 ALA B N 1
ATOM 4053 C CA . ALA B 1 253 ? -7.742 4.715 16.656 1 96.75 253 ALA B CA 1
ATOM 4054 C C . ALA B 1 253 ? -6.27 4.32 16.609 1 96.75 253 ALA B C 1
ATOM 4056 O O . ALA B 1 253 ? -5.672 3.982 17.641 1 96.75 253 ALA B O 1
ATOM 4057 N N . ALA B 1 254 ? -5.684 4.352 15.414 1 96.56 254 ALA B N 1
ATOM 4058 C CA . ALA B 1 254 ? -4.285 3.969 15.242 1 96.56 254 ALA B CA 1
ATOM 4059 C C . ALA B 1 254 ? -3.361 4.926 15.992 1 96.56 254 ALA B C 1
ATOM 4061 O O . ALA B 1 254 ? -2.418 4.488 16.656 1 96.56 254 ALA B O 1
ATOM 4062 N N . VAL B 1 255 ? -3.598 6.23 15.906 1 97.12 255 VAL B N 1
ATOM 4063 C CA . VAL B 1 255 ? -2.787 7.23 16.594 1 97.12 255 VAL B CA 1
ATOM 4064 C C . VAL B 1 255 ? -2.963 7.086 18.094 1 97.12 255 VAL B C 1
ATOM 4066 O O . VAL B 1 255 ? -2 7.223 18.859 1 97.12 255 VAL B O 1
ATOM 4069 N N . GLY B 1 256 ? -4.188 6.781 18.531 1 93.81 256 GLY B N 1
ATOM 4070 C CA . GLY B 1 256 ? -4.492 6.633 19.953 1 93.81 256 GLY B CA 1
ATOM 4071 C C . GLY B 1 256 ? -3.824 5.43 20.578 1 93.81 256 GLY B C 1
ATOM 4072 O O . GLY B 1 256 ? -3.574 5.414 21.797 1 93.81 256 GLY B O 1
ATOM 4073 N N . LYS B 1 257 ? -3.584 4.359 19.844 1 85.44 257 LYS B N 1
ATOM 4074 C CA . LYS B 1 257 ? -2.926 3.162 20.359 1 85.44 257 LYS B CA 1
ATOM 4075 C C . LYS B 1 257 ? -1.451 3.43 20.656 1 85.44 257 LYS B C 1
ATOM 4077 O O . LYS B 1 257 ? -0.863 2.801 21.547 1 85.44 257 LYS B O 1
ATOM 4082 N N . GLY B 1 258 ? -0.903 4.613 20.219 1 67.69 258 GLY B N 1
ATOM 4083 C CA . GLY B 1 258 ? 0.496 4.965 20.406 1 67.69 258 GLY B CA 1
ATOM 4084 C C . GLY B 1 258 ? 1.448 3.99 19.734 1 67.69 258 GLY B C 1
ATOM 4085 O O . GLY B 1 258 ? 1.017 3.078 19.031 1 67.69 258 GLY B O 1
ATOM 4086 N N . ARG B 1 259 ? 2.725 4.332 20.078 1 56.81 259 ARG B N 1
ATOM 4087 C CA . ARG B 1 259 ? 3.836 3.521 19.594 1 56.81 259 ARG B CA 1
ATOM 4088 C C . ARG B 1 259 ? 3.83 2.141 20.234 1 56.81 259 ARG B C 1
ATOM 4090 O O . ARG B 1 259 ? 3.502 2.002 21.422 1 56.81 259 ARG B O 1
ATOM 4097 N N . GLY B 1 260 ? 3.951 0.851 19.688 1 43.91 260 GLY B N 1
ATOM 4098 C CA . GLY B 1 260 ? 4.211 -0.469 20.234 1 43.91 260 GLY B CA 1
ATOM 4099 C C . GLY B 1 260 ? 2.988 -1.366 20.234 1 43.91 260 GLY B C 1
ATOM 4100 O O . GLY B 1 260 ? 3.104 -2.582 20.406 1 43.91 260 GLY B O 1
ATOM 4101 N N . VAL B 1 261 ? 1.932 -0.845 20.781 1 39.09 261 VAL B N 1
ATOM 4102 C CA . VAL B 1 261 ? 1 -1.87 21.234 1 39.09 261 VAL B CA 1
ATOM 4103 C C . VAL B 1 261 ? 0.535 -2.715 20.047 1 39.09 261 VAL B C 1
ATOM 4105 O O . VAL B 1 261 ? 0.355 -3.928 20.188 1 39.09 261 VAL B O 1
ATOM 4108 N N . GLY B 1 262 ? 0.49 -2.234 18.969 1 35.88 262 GLY B N 1
ATOM 4109 C CA . GLY B 1 262 ? -0.222 -3.012 17.969 1 35.88 262 GLY B CA 1
ATOM 4110 C C . GLY B 1 262 ? 0.691 -3.598 16.906 1 35.88 262 GLY B C 1
ATOM 4111 O O . GLY B 1 262 ? 0.223 -4.23 15.961 1 35.88 262 GLY B O 1
ATOM 4112 N N . THR B 1 263 ? 1.794 -2.867 16.766 1 36.59 263 THR B N 1
ATOM 4113 C CA . THR B 1 263 ? 2.646 -3.471 15.75 1 36.59 263 THR B CA 1
ATOM 4114 C C . THR B 1 263 ? 3.328 -4.727 16.297 1 36.59 263 THR B C 1
ATOM 4116 O O . THR B 1 263 ? 3.631 -4.812 17.484 1 36.59 263 THR B O 1
ATOM 4119 N N . GLY B 1 264 ? 2.652 -5.727 16.516 1 32.31 264 GLY B N 1
ATOM 4120 C CA . GLY B 1 264 ? 3.34 -6.934 16.938 1 32.31 264 GLY B CA 1
ATOM 4121 C C . GLY B 1 264 ? 4.84 -6.754 17.078 1 32.31 264 GLY B C 1
ATOM 4122 O O . GLY B 1 264 ? 5.578 -7.73 17.219 1 32.31 264 GLY B O 1
ATOM 4123 N N . TRP B 1 265 ? 5.344 -5.766 16.656 1 27.78 265 TRP B N 1
ATOM 4124 C CA . TRP B 1 265 ? 6.793 -5.656 16.781 1 27.78 265 TRP B CA 1
ATOM 4125 C C . TRP B 1 265 ? 7.191 -5.273 18.203 1 27.78 265 TRP B C 1
ATOM 4127 O O . TRP B 1 265 ? 6.695 -4.285 18.75 1 27.78 265 TRP B O 1
ATOM 4137 N N . LYS B 1 266 ? 7.148 -6.195 19.219 1 28.81 266 LYS B N 1
ATOM 4138 C CA . LYS B 1 266 ? 7.859 -5.863 20.453 1 28.81 266 LYS B CA 1
ATOM 4139 C C . LYS B 1 266 ? 9.18 -5.164 20.156 1 28.81 266 LYS B C 1
ATOM 4141 O O . LYS B 1 266 ? 9.969 -5.637 19.328 1 28.81 266 LYS B O 1
ATOM 4146 N N . ALA B 1 267 ? 9.133 -3.826 20.547 1 20.95 267 ALA B N 1
ATOM 4147 C CA . ALA B 1 267 ? 10.477 -3.256 20.656 1 20.95 267 ALA B CA 1
ATOM 4148 C C . ALA B 1 267 ? 11.375 -4.125 21.531 1 20.95 267 ALA B C 1
ATOM 4150 O O . ALA B 1 267 ? 10.906 -4.738 22.484 1 20.95 267 ALA B O 1
#

Organism: Curvularia clavata (NCBI:txid95742)

Solvent-accessible surface area (backbone atoms only — not comparable to full-atom values): 27485 Å² total; per-residue (Å²): 129,55,30,36,46,41,63,47,54,39,70,59,48,96,68,61,56,43,67,58,53,53,45,49,68,75,34,66,86,33,40,36,39,32,32,43,40,86,53,85,19,61,29,88,98,44,76,62,58,70,54,50,66,61,48,54,34,57,49,68,76,39,90,43,46,44,40,20,37,34,40,70,30,63,53,62,66,52,56,66,67,60,50,50,49,45,54,47,50,45,54,39,32,24,69,78,64,74,31,87,45,40,58,33,31,24,40,34,36,31,44,32,69,60,71,74,42,73,70,54,46,54,57,50,45,52,50,38,50,57,42,50,70,35,36,90,45,11,69,73,25,43,31,31,38,27,37,38,51,42,66,31,65,58,42,46,37,86,66,44,66,78,68,37,72,68,78,62,40,58,29,33,32,41,37,53,45,46,39,69,62,47,51,22,31,79,36,44,51,32,37,46,55,30,70,56,66,32,76,36,26,22,37,36,30,27,48,37,69,61,52,40,63,70,59,46,34,49,51,52,52,58,45,52,56,31,17,26,25,38,33,67,21,42,25,47,90,92,62,28,45,56,54,86,41,90,42,43,66,52,50,53,52,36,52,56,58,48,85,59,66,76,52,33,27,73,127,128,56,30,36,47,41,64,48,55,40,70,59,51,95,68,61,55,43,68,58,53,53,47,49,68,75,35,70,86,32,39,35,40,33,32,42,41,86,52,84,18,62,29,90,97,45,75,61,58,68,53,51,64,61,49,54,35,56,50,66,74,38,90,42,46,43,42,21,37,36,40,69,29,62,53,64,65,49,56,64,68,60,50,50,48,44,53,47,49,44,55,37,34,25,68,77,64,73,31,88,47,40,58,33,30,24,41,34,35,30,42,32,67,60,71,75,43,73,69,53,47,54,56,50,47,51,52,39,50,58,40,50,71,35,33,88,43,11,70,71,27,42,31,32,39,28,37,38,52,43,65,31,67,56,43,47,36,87,69,45,67,77,68,38,71,65,78,62,42,57,29,32,32,40,37,53,47,45,39,69,62,46,51,20,31,80,35,44,52,32,38,47,54,30,72,57,67,34,75,36,24,23,36,35,31,28,48,38,67,61,52,41,65,70,59,46,34,48,52,52,52,58,45,53,57,30,18,26,25,38,33,67,20,43,24,48,91,94,62,28,44,56,54,86,42,89,42,42,66,53,50,54,52,38,52,55,57,48,87,54,71,74,51,33,27,71,126

InterPro domains:
  IPR021986 Spherulation-specific family 4 [PF12138] (3-255)
  IPR021986 Spherulation-specific family 4 [PTHR35040] (2-258)

pLDDT: mean 93.16, std 12.52, range [20.75, 98.94]

Radius of gyration: 28.97 Å; Cα contacts (8 Å, |Δi|>4): 1111; chains: 2; bounding box: 49×84×59 Å

Nearest PDB structures (foldseek):
  5d6t-assembly1_A  TM=9.474E-01  e=2.420E-26  Aspergillus clavatus NRRL 1
  2nqj-assembly1_A  TM=4.598E-01  e=7.284E-04  Escherichia coli
  8rly-assembly2_B  TM=3.796E-01  e=1.570E-03  Escherichia coli
  2nq9-assembly1_A  TM=3.682E-01  e=2.835E-03  Escherichia coli
  5bwa-assembly1_A  TM=3.947E-01  e=1.403E+00  Homo sapiens

Secondary structure (DSSP, 8-state):
--EEEEEE-S---TTTTHHHHHHHHH-TTSEEEEEE-TTSSS-TTSPPPHHHHHHHHHHTT-TTEEEEEEEE-TTTTS-HHHHHHHHHHHHHHHHHHT-TTS--SEEEEES--SS--HHHHHHHHHHHHHHHT-TTTSSS-EEEEE-SB--GGGGGSTTTTTT-GGGG-SEEEEEEEEHHHHTSHHHHHHHHT-SS-GGGEEEEEES-----HHHHHHHHHHHHTT-SEEEE-SPPTTTTTSS--TTHHHHHHHHHH-SSSSSSB--/--EEEEEE-S---TTTTHHHHHHHHH-TTSEEEEEE-TTSSS-TTSPPPHHHHHHHHHHTT-TTEEEEEEEE-TTTTS-HHHHHHHHHHHHHHHHHHT-TTS--SEEEEES--SS--HHHHHHHHHHHHHHHTTTTTSTT-EEEEE-SB--GGGGGSTTTTTT-GGGG-SEEEEEEEEHHHHTSHHHHHHHHT-SS-GGGEEEEEES-----HHHHHHHHHHHHTT-SEEEE-SPPTTTTTSS--TTHHHHHHHHHH-SSSSSSB--